Protein AF-A0A080N1S4-F1 (afdb_monomer)

Sequence (433 aa):
MQQEASQGLSNASSNLNQTQAGLNDFLLSSSGDLDQASGLLSQASGQANLSLSKVTGKLTVANAGVDSLIGEAQEINSQNDQLIDDIRESQLPGSGDIAADLKQRNGDLKQSISDLQKLNSDIGESVNTSASWANQLNDATQGSLARSGAARKDVISGSLPKLNQGLQTLSSSSNALSQGLDNQGKMVQQAKTTLDQLDQTAAATRQSFSSTDAYLAGLEGRLDSLITDVSAVGSSNVLSQYFGKNGKLDVSKVADFMLSPTVLDTKVVYPVATYGSGTAPLFINLSLWVGAFMLMVIVKLEVDDEGIDNPTPGERYWGRWLLLAPLAAIQGLITTVGALLIGVQTASAPLFILTAVITSLIYLSIMYALSTTFMHVGKALCVVLVILQIPGSSGLYPIEMMPSFFRNLYPFFPFTYSINALRETIGGFYRND

pLDDT: mean 84.36, std 11.75, range [40.34, 96.38]

Organism: NCBI:txid1341695

Mean predicted aligned error: 19.9 Å

Foldseek 3Di:
DLVVLLVVLVVVLVVLVVVLVVVVVCLVVVVVVLVVVLVVLVVVLVVLLVVLVVVLVVLVVVLVVLVVVLVVLVVVLVVLVVVLVVLVVVPDVPSVVVSVVSVVVSVVSVVVSVVSVVVSVVSVVVSVVSVVVSVVSVCVSVVVSVVSVVVSCCVVVPVSVVVVVVSVVSSVVSVVVSVVSVVVVVVVVVVVVVVVVVVVVVVVVVVVVVVVVVVVVVVVVVVVVVVVVVVVVVVPPPVVPPDDPPDDDDPPVVVVVVPPPPDDDDDDPFDFPDPCLLLLLVVLLVQLLVQLLVCLVVDDLDDDCPPPPPDDPVCSLVVSLVVCLVVLLVSLQVSLVVCVVVPRAFPDSVQLSVLSSVSSSVSNVQLSVQCVVPPPVSSVVSVVLVVLCSLQQCSPHRNVVDDPVSVVCNVVRSSNVSSVSNCCRRRHPDPPD

Solvent-accessible surface area (backbone atoms only — not comparable to full-atom values): 23576 Å² total; per-residue (Å²): 108,72,68,56,50,45,52,51,45,52,51,50,44,52,52,50,52,52,48,53,50,51,52,52,51,51,46,57,51,52,49,52,53,51,51,51,51,50,50,51,51,51,51,50,48,52,53,50,40,54,52,46,52,53,50,36,54,52,48,51,53,49,36,55,51,49,52,52,51,45,53,53,50,51,50,52,48,53,52,48,54,51,51,38,51,53,47,52,71,64,71,49,93,68,28,66,63,52,34,51,52,51,49,51,53,48,50,54,49,53,49,52,46,51,53,51,51,50,52,38,51,54,49,52,51,51,35,53,52,50,55,49,47,43,52,52,52,49,50,53,49,53,51,49,51,50,52,52,52,48,54,50,46,46,41,65,71,50,52,45,54,52,51,50,50,50,52,51,52,50,42,52,51,43,53,51,50,43,52,50,52,52,52,50,52,51,51,54,52,49,52,50,51,51,52,53,50,49,50,52,49,53,51,52,50,53,51,50,50,55,50,49,52,53,49,51,55,52,48,51,56,50,50,54,48,47,53,52,51,51,54,55,43,74,76,39,93,58,73,75,73,77,57,61,101,71,85,73,82,80,65,69,69,62,54,59,68,74,55,68,89,72,79,80,86,83,83,78,90,57,78,67,94,42,73,66,42,66,42,40,36,44,54,52,51,51,50,41,45,52,53,36,49,47,52,66,70,73,46,77,82,76,77,80,65,85,94,51,89,81,73,50,74,64,54,49,51,50,54,55,47,62,65,47,43,60,56,30,31,50,48,18,40,51,57,40,53,51,41,50,74,77,62,44,61,55,67,36,65,71,58,39,32,50,51,37,22,54,47,18,45,51,45,35,50,56,47,48,53,37,28,67,75,46,42,75,59,18,50,51,49,53,52,52,51,51,66,53,32,63,84,28,27,44,52,87,51,62,54,89,79,49,59,69,72,40,52,70,48,29,88,77,36,68,58,31,56,52,29,50,55,41,42,32,25,35,47,43,59,94,88,72,125

Secondary structure (DSSP, 8-state):
-HHHHHHHHHHHHHHHHHHHHHHHHHHHHHHHHHHHHHHHHHHHHHHHHHHHHHHHHHHHHHHHHHHHHHHHHHHHHHHHHHHHHHHHHT--TTHHHHHHHHHHHHHHHHHHHHHHHHHHHHHHHHHHHHHHHHHHHHHHHHHHHHHHHHHHHIIIIIIHHHHHHHHHHHHHHHHHHHHHHHHHHHHHHHHHHHHHHHHHHHHHHHHHHHHHHHHHHHHHHHHHHHHHHHHHHHTTTTHHHH--TT----THHHHHHHHTT-------SS----HHHHHHHHHHHHHHHHHHHHHHHHS--SPP-TTSS---HHHHHHHHHHHHHHHHHHHHHHHHHHHHHHT---S-HHHHHHHHHHHHHHHHHHHHHHHHHHHHHHHHHHHHHHHHHHHHSSSSS-GGGS-HHHHHHGGG-HHHHHHHHHHHHHH--TT--

InterPro domains:
  IPR013525 ABC-2 type transporter, transmembrane domain [PF01061] (306-425)
  IPR017501 Phage infection protein, YhgE, C-terminal [TIGR03062] (256-429)
  IPR051328 Type VII Secretion & ABC Transporter Permease [PTHR43077] (118-430)

Radius of gyration: 55.54 Å; Cα contacts (8 Å, |Δi|>4): 258; chains: 1; bounding box: 125×55×181 Å

Nearest PDB structures (foldseek):
  3ja6-assembly1_H  TM=4.203E-01  e=1.086E-01  Escherichia coli
  5nnv-assembly4_D  TM=3.338E-01  e=1.053E+00  Bacillus subtilis subsp. subtilis str. 168

Structure (mmCIF, N/CA/C/O backbone):
data_AF-A0A080N1S4-F1
#
_entry.id   AF-A0A080N1S4-F1
#
loop_
_atom_site.group_PDB
_atom_site.id
_atom_site.type_symbol
_atom_site.label_atom_id
_atom_site.label_alt_id
_atom_site.label_comp_id
_atom_site.label_asym_id
_atom_site.label_entity_id
_atom_site.label_seq_id
_atom_site.pdbx_PDB_ins_code
_atom_site.Cartn_x
_atom_site.Cartn_y
_atom_site.Cartn_z
_atom_site.occupancy
_atom_site.B_iso_or_equiv
_atom_site.auth_seq_id
_atom_site.auth_comp_id
_atom_site.auth_asym_id
_atom_site.auth_atom_id
_atom_site.pdbx_PDB_model_num
ATOM 1 N N . MET A 1 1 ? -34.745 13.705 4.758 1.00 60.94 1 MET A N 1
ATOM 2 C CA . MET A 1 1 ? -33.502 14.443 5.079 1.00 60.94 1 MET A CA 1
ATOM 3 C C . MET A 1 1 ? -32.368 13.555 5.599 1.00 60.94 1 MET A C 1
ATOM 5 O O . MET A 1 1 ? -31.384 13.418 4.892 1.00 60.94 1 MET A O 1
ATOM 9 N N . GLN A 1 2 ? -32.443 12.931 6.787 1.00 62.69 2 GLN A N 1
ATOM 10 C CA . GLN A 1 2 ? -31.283 12.194 7.347 1.00 62.69 2 GLN A CA 1
ATOM 11 C C . GLN A 1 2 ? -30.969 10.869 6.617 1.00 62.69 2 GLN A C 1
ATOM 13 O O . GLN A 1 2 ? -29.811 10.592 6.317 1.00 62.69 2 GLN A O 1
ATOM 18 N N . GLN A 1 3 ? -31.999 10.093 6.253 1.00 67.88 3 GLN A N 1
ATOM 19 C CA . GLN A 1 3 ? -31.844 8.904 5.397 1.00 67.88 3 GLN A CA 1
ATOM 20 C C . GLN A 1 3 ? -31.296 9.258 4.008 1.00 67.88 3 GLN A C 1
ATOM 22 O O . GLN A 1 3 ? -30.381 8.600 3.527 1.00 67.88 3 GLN A O 1
ATOM 27 N N . GLU A 1 4 ? -31.789 10.337 3.397 1.00 73.00 4 GLU A N 1
ATOM 28 C CA . GLU A 1 4 ? -31.306 10.815 2.092 1.00 73.00 4 GLU A CA 1
ATOM 29 C C . GLU A 1 4 ? -29.834 11.246 2.148 1.00 73.00 4 GLU A C 1
ATOM 31 O O . GLU A 1 4 ? -29.073 10.944 1.234 1.00 73.00 4 GLU A O 1
ATOM 36 N N . ALA A 1 5 ? -29.407 11.895 3.237 1.00 66.81 5 ALA A N 1
ATOM 37 C CA . ALA A 1 5 ? -28.013 12.282 3.437 1.00 66.81 5 ALA A CA 1
ATOM 38 C C . ALA A 1 5 ? -27.089 11.064 3.613 1.00 66.81 5 ALA A C 1
ATOM 40 O O . ALA A 1 5 ? -26.018 11.016 3.009 1.00 66.81 5 ALA A O 1
ATOM 41 N N . SER A 1 6 ? -27.515 10.054 4.380 1.00 69.25 6 SER A N 1
ATOM 42 C CA . SER A 1 6 ? -26.768 8.796 4.539 1.00 69.25 6 SER A CA 1
ATOM 43 C C . SER A 1 6 ? -26.637 8.040 3.211 1.00 69.25 6 SER A C 1
ATOM 45 O O . SER A 1 6 ? -25.552 7.588 2.842 1.00 69.25 6 SER A O 1
ATOM 47 N N . GLN A 1 7 ? -27.724 7.975 2.441 1.00 76.44 7 GLN A N 1
ATOM 48 C CA . GLN A 1 7 ? -27.744 7.309 1.143 1.00 76.44 7 GLN A CA 1
ATOM 49 C C . GLN A 1 7 ? -26.913 8.063 0.093 1.00 76.44 7 GLN A C 1
ATOM 51 O O . GLN A 1 7 ? -26.175 7.443 -0.672 1.00 76.44 7 GLN A O 1
ATOM 56 N N . GLY A 1 8 ? -26.940 9.399 0.115 1.00 74.19 8 GLY A N 1
ATOM 57 C CA . GLY A 1 8 ? -26.069 10.242 -0.704 1.00 74.19 8 GLY A CA 1
ATOM 58 C C . GLY A 1 8 ? -24.582 10.028 -0.407 1.00 74.19 8 GLY A C 1
ATOM 59 O O . GLY A 1 8 ? -23.785 9.896 -1.335 1.00 74.19 8 GLY A O 1
ATOM 60 N N . LEU A 1 9 ? -24.205 9.913 0.870 1.00 77.06 9 LEU A N 1
ATOM 61 C CA . LEU A 1 9 ? -22.825 9.624 1.278 1.00 77.06 9 LEU A CA 1
ATOM 62 C C . LEU A 1 9 ? -22.367 8.218 0.877 1.00 77.06 9 LEU A C 1
ATOM 64 O O . LEU A 1 9 ? -21.226 8.042 0.445 1.00 77.06 9 LEU A O 1
ATOM 68 N N . SER A 1 10 ? -23.253 7.226 0.978 1.00 76.81 10 SER A N 1
ATOM 69 C CA . SER A 1 10 ? -22.975 5.860 0.523 1.00 76.81 10 SER A CA 1
ATOM 70 C C . SER A 1 10 ? -22.730 5.813 -0.989 1.00 76.81 10 SER A C 1
ATOM 72 O O . SER A 1 10 ? -21.731 5.247 -1.438 1.00 76.81 10 SER A O 1
ATOM 74 N N . ASN A 1 11 ? -23.566 6.503 -1.771 1.00 81.62 11 ASN A N 1
ATOM 75 C CA . ASN A 1 11 ? -23.381 6.636 -3.216 1.00 81.62 11 ASN A CA 1
ATOM 76 C C . ASN A 1 11 ? -22.075 7.371 -3.557 1.00 81.62 11 ASN A C 1
ATOM 78 O O . ASN A 1 11 ? -21.347 6.945 -4.450 1.00 81.62 11 ASN A O 1
ATOM 82 N N . ALA A 1 12 ? -21.736 8.433 -2.820 1.00 76.44 12 ALA A N 1
ATOM 83 C CA . ALA A 1 12 ? -20.470 9.140 -2.995 1.00 76.44 12 ALA A CA 1
ATOM 84 C C . ALA A 1 12 ? -19.264 8.225 -2.724 1.00 76.44 12 ALA A C 1
ATOM 86 O O . ALA A 1 12 ? -18.326 8.205 -3.516 1.00 76.44 12 ALA A O 1
ATOM 87 N N . SER A 1 13 ? -19.301 7.420 -1.657 1.00 77.81 13 SER A N 1
ATOM 88 C CA . SER A 1 13 ? -18.251 6.435 -1.361 1.00 77.81 13 SER A CA 1
ATOM 89 C C . SER A 1 13 ? -18.114 5.388 -2.474 1.00 77.81 13 SER A C 1
ATOM 91 O O . SER A 1 13 ? -17.003 5.104 -2.923 1.00 77.81 13 SER A O 1
ATOM 93 N N . SER A 1 14 ? -19.236 4.871 -2.986 1.00 83.69 14 SER A N 1
ATOM 94 C CA . SER A 1 14 ? -19.246 3.928 -4.111 1.00 83.69 14 SER A CA 1
ATOM 95 C C . SER A 1 14 ? -18.623 4.533 -5.375 1.00 83.69 14 SER A C 1
ATOM 97 O O . SER A 1 14 ? -17.720 3.938 -5.964 1.00 83.69 14 SER A O 1
ATOM 99 N N . ASN A 1 15 ? -19.018 5.759 -5.732 1.00 85.19 15 ASN A N 1
ATOM 100 C CA . ASN A 1 15 ? -18.476 6.476 -6.886 1.00 85.19 15 ASN A CA 1
ATOM 101 C C . ASN A 1 15 ? -16.975 6.762 -6.743 1.00 85.19 15 ASN A C 1
ATOM 103 O O . ASN A 1 15 ? -16.240 6.671 -7.725 1.00 85.19 15 ASN A O 1
ATOM 107 N N . LEU A 1 16 ? -16.492 7.077 -5.536 1.00 85.75 16 LEU A N 1
ATOM 108 C CA . LEU A 1 16 ? -15.062 7.280 -5.279 1.00 85.75 16 LEU A CA 1
ATOM 109 C C . LEU A 1 16 ? -14.262 5.991 -5.483 1.00 85.75 16 LEU A C 1
ATOM 111 O O . LEU A 1 16 ? -13.205 6.030 -6.110 1.00 85.75 16 LEU A O 1
ATOM 115 N N . ASN A 1 17 ? -14.785 4.850 -5.028 1.00 81.31 17 ASN A N 1
ATOM 116 C CA . ASN A 1 17 ? -14.149 3.549 -5.242 1.00 81.31 17 ASN A CA 1
ATOM 117 C C . ASN A 1 17 ? -14.140 3.160 -6.729 1.00 81.31 17 ASN A C 1
ATOM 119 O O . ASN A 1 17 ? -13.120 2.699 -7.236 1.00 81.31 17 ASN A O 1
ATOM 123 N N . GLN A 1 18 ? -15.239 3.395 -7.453 1.00 87.56 18 GLN A N 1
ATOM 124 C CA . GLN A 1 18 ? -15.287 3.181 -8.904 1.00 87.56 18 GLN A CA 1
ATOM 125 C C . GLN A 1 18 ? -14.310 4.096 -9.649 1.00 87.56 18 GLN A C 1
ATOM 127 O O . GLN A 1 18 ? -13.618 3.649 -10.559 1.00 87.56 18 GLN A O 1
ATOM 132 N N . THR A 1 19 ? -14.204 5.360 -9.233 1.00 85.56 19 THR A N 1
ATOM 133 C CA . THR A 1 19 ? -13.251 6.321 -9.807 1.00 85.56 19 THR A CA 1
ATOM 134 C C . THR A 1 19 ? -11.811 5.869 -9.569 1.00 85.56 19 THR A C 1
ATOM 136 O O . THR A 1 19 ? -10.992 5.925 -10.481 1.00 85.56 19 THR A O 1
ATOM 139 N N . GLN A 1 20 ? -11.501 5.378 -8.367 1.00 83.38 20 GLN A N 1
ATOM 140 C CA . GLN A 1 20 ? -10.186 4.836 -8.028 1.00 83.38 20 GLN A CA 1
ATOM 141 C C . GLN A 1 20 ? -9.841 3.603 -8.876 1.00 83.38 20 GLN A C 1
ATOM 143 O O . GLN A 1 20 ? -8.730 3.521 -9.398 1.00 83.38 20 GLN A O 1
ATOM 148 N N . ALA A 1 21 ? -10.787 2.675 -9.048 1.00 86.12 21 ALA A N 1
ATOM 149 C CA . ALA A 1 21 ? -10.608 1.499 -9.897 1.00 86.12 21 ALA A CA 1
ATOM 150 C C . ALA A 1 21 ? -10.391 1.893 -11.368 1.00 86.12 21 ALA A C 1
ATOM 152 O O . ALA A 1 21 ? -9.401 1.489 -11.970 1.00 86.12 21 ALA A O 1
ATOM 153 N N . GLY A 1 22 ? -11.243 2.771 -11.909 1.00 87.56 22 GLY A N 1
ATOM 154 C CA . GLY A 1 22 ? -11.131 3.250 -13.287 1.00 87.56 22 GLY A CA 1
ATOM 155 C C . GLY A 1 22 ? -9.834 4.017 -13.562 1.00 87.56 22 GLY A C 1
ATOM 156 O O . GLY A 1 22 ? -9.246 3.862 -14.628 1.00 87.56 22 GLY A O 1
ATOM 157 N N . LEU A 1 23 ? -9.340 4.798 -12.594 1.00 84.88 23 LEU A N 1
ATOM 158 C CA . LEU A 1 23 ? -8.025 5.444 -12.678 1.00 84.88 23 LEU A CA 1
ATOM 159 C C . LEU A 1 23 ? -6.891 4.422 -12.781 1.00 84.88 23 LEU A C 1
ATOM 161 O O . LEU A 1 23 ? -5.960 4.623 -13.559 1.00 84.88 23 LEU A O 1
ATOM 165 N N . ASN A 1 24 ? -6.965 3.342 -12.004 1.00 82.75 24 ASN A N 1
ATOM 166 C CA . ASN A 1 24 ? -5.947 2.298 -12.005 1.00 82.75 24 ASN A CA 1
ATOM 167 C C . ASN A 1 24 ? -5.955 1.507 -13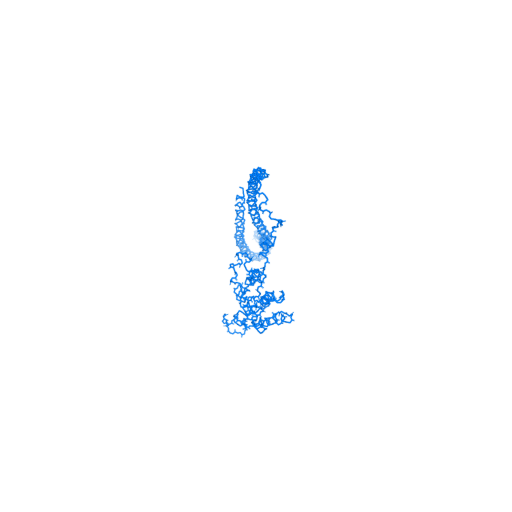.325 1.00 82.75 24 ASN A C 1
ATOM 169 O O . ASN A 1 24 ? -4.897 1.273 -13.908 1.00 82.75 24 ASN A O 1
ATOM 173 N N . ASP A 1 25 ? -7.141 1.183 -13.844 1.00 88.38 25 ASP A N 1
ATOM 174 C CA . ASP A 1 25 ? -7.306 0.498 -15.132 1.00 88.38 25 ASP A CA 1
ATOM 175 C C . ASP A 1 25 ? -6.829 1.364 -16.305 1.00 88.38 25 ASP A C 1
ATOM 177 O O . ASP A 1 25 ? -6.061 0.902 -17.153 1.00 88.38 25 ASP A O 1
ATOM 181 N N . PHE A 1 26 ? -7.216 2.646 -16.327 1.00 84.81 26 PHE A N 1
ATOM 182 C CA . PHE A 1 26 ? -6.743 3.607 -17.325 1.00 84.81 26 PHE A CA 1
ATOM 183 C C . PHE A 1 26 ? -5.214 3.692 -17.348 1.00 84.81 26 PHE A C 1
ATOM 185 O O . PHE A 1 26 ? -4.613 3.800 -18.416 1.00 84.81 26 PHE A O 1
ATOM 192 N N . LEU A 1 27 ? -4.578 3.614 -16.180 1.00 82.12 27 LEU A N 1
ATOM 193 C CA . LEU A 1 27 ? -3.127 3.623 -16.046 1.00 82.12 27 LEU A CA 1
ATOM 194 C C . LEU A 1 27 ? -2.465 2.354 -16.553 1.00 82.12 27 LEU A C 1
ATOM 196 O O . LEU A 1 27 ? -1.470 2.452 -17.265 1.00 82.12 27 LEU A O 1
ATOM 200 N N . LEU A 1 28 ? -2.999 1.185 -16.205 1.00 82.88 28 LEU A N 1
ATOM 201 C CA . LEU A 1 28 ? -2.481 -0.086 -16.705 1.00 82.88 28 LEU A CA 1
ATOM 202 C C . LEU A 1 28 ? -2.570 -0.139 -18.234 1.00 82.88 28 LEU A C 1
ATOM 204 O O . LEU A 1 28 ? -1.581 -0.476 -18.885 1.00 82.88 28 LEU A O 1
ATOM 208 N N . SER A 1 29 ? -3.704 0.285 -18.802 1.00 86.69 29 SER A N 1
ATOM 209 C CA . SER A 1 29 ? -3.891 0.365 -20.254 1.00 86.69 29 SER A CA 1
ATOM 210 C C . SER A 1 29 ? -2.953 1.391 -20.890 1.00 86.69 29 SER A C 1
ATOM 212 O O . SER A 1 29 ? -2.169 1.043 -21.764 1.00 86.69 29 SER A O 1
ATOM 214 N N . SER A 1 30 ? -2.957 2.639 -20.407 1.00 79.12 30 SER A N 1
ATOM 215 C CA . SER A 1 30 ? -2.126 3.710 -20.976 1.00 79.12 30 SER A CA 1
ATOM 216 C C . SER A 1 30 ? -0.635 3.411 -20.846 1.00 79.12 30 SER A C 1
ATOM 218 O O . SER A 1 30 ? 0.152 3.772 -21.717 1.00 79.12 30 SER A O 1
ATOM 220 N N . SER A 1 31 ? -0.221 2.750 -19.762 1.00 81.69 31 SER A N 1
ATOM 221 C CA . SER A 1 31 ? 1.150 2.276 -19.603 1.00 81.69 31 SER A CA 1
ATOM 222 C C . SER A 1 31 ? 1.462 1.196 -20.643 1.00 81.69 31 SER A C 1
ATOM 224 O O . SER A 1 31 ? 2.450 1.318 -21.359 1.00 81.69 31 SER A O 1
ATOM 226 N N . GLY A 1 32 ? 0.610 0.184 -20.800 1.00 84.88 32 GLY A N 1
ATOM 227 C CA . GLY A 1 32 ? 0.797 -0.836 -21.836 1.00 84.88 32 GLY A CA 1
ATOM 228 C C . GLY A 1 32 ? 0.927 -0.236 -23.241 1.00 84.88 32 GLY A C 1
ATOM 229 O O . GLY A 1 32 ? 1.892 -0.526 -23.952 1.00 84.88 32 GLY A O 1
ATOM 230 N N . ASP A 1 33 ? 0.021 0.673 -23.601 1.00 84.25 33 ASP A N 1
ATOM 231 C CA . ASP A 1 33 ? -0.007 1.321 -24.915 1.00 84.25 33 ASP A CA 1
ATOM 232 C C . ASP A 1 33 ? 1.228 2.203 -25.148 1.00 84.25 33 ASP A C 1
ATOM 234 O O . ASP A 1 33 ? 1.833 2.174 -26.222 1.00 84.25 33 ASP A O 1
ATOM 238 N N . LEU A 1 34 ? 1.660 2.961 -24.134 1.00 84.56 34 LEU A N 1
ATOM 239 C CA . LEU A 1 34 ? 2.867 3.788 -24.223 1.00 84.56 34 LEU A CA 1
ATOM 240 C C . LEU A 1 34 ? 4.148 2.952 -24.314 1.00 84.56 34 LEU A C 1
ATOM 242 O O . LEU A 1 34 ? 5.079 3.370 -25.004 1.00 84.56 34 LEU A O 1
ATOM 246 N N . ASP A 1 35 ? 4.217 1.796 -23.647 1.00 85.94 35 ASP A N 1
ATOM 247 C CA . ASP A 1 35 ? 5.359 0.880 -23.768 1.00 85.94 35 ASP A CA 1
ATOM 248 C C . ASP A 1 35 ? 5.420 0.279 -25.169 1.00 85.94 35 ASP A C 1
ATOM 250 O O . ASP A 1 35 ? 6.484 0.253 -25.794 1.00 85.94 35 ASP A O 1
ATOM 254 N N . GLN A 1 36 ? 4.270 -0.131 -25.704 1.00 88.69 36 GLN A N 1
ATOM 255 C CA . GLN A 1 36 ? 4.180 -0.636 -27.066 1.00 88.69 36 GLN A CA 1
ATOM 256 C C . GLN A 1 36 ? 4.564 0.441 -28.086 1.00 88.69 36 GLN A C 1
ATOM 258 O O . GLN A 1 36 ? 5.386 0.185 -28.965 1.00 88.69 36 GLN A O 1
ATOM 263 N N . ALA A 1 37 ? 4.036 1.659 -27.947 1.00 83.75 37 ALA A N 1
ATOM 264 C CA . ALA A 1 37 ? 4.373 2.784 -28.814 1.00 83.75 37 ALA A CA 1
ATOM 265 C C . ALA A 1 37 ? 5.868 3.132 -28.744 1.00 83.75 37 ALA A C 1
ATOM 267 O O . ALA A 1 37 ? 6.504 3.347 -29.774 1.00 83.75 37 ALA A O 1
ATOM 268 N N . SER A 1 38 ? 6.449 3.131 -27.542 1.00 87.88 38 SER A N 1
ATOM 269 C CA . SER A 1 38 ? 7.879 3.372 -27.323 1.00 87.88 38 SER A CA 1
ATOM 270 C C . SER A 1 38 ? 8.751 2.295 -27.971 1.00 87.88 38 SER A C 1
ATOM 272 O O . SER A 1 38 ? 9.748 2.610 -28.624 1.00 87.88 38 SER A O 1
ATOM 274 N N . GLY A 1 39 ? 8.353 1.027 -27.841 1.00 88.62 39 GLY A N 1
ATOM 275 C CA . GLY A 1 39 ? 9.018 -0.102 -28.485 1.00 88.62 39 GLY A CA 1
ATOM 276 C C . GLY A 1 39 ? 8.950 -0.020 -30.009 1.00 88.62 39 GLY A C 1
ATOM 277 O O . GLY A 1 39 ? 9.979 -0.141 -30.673 1.00 88.62 39 GLY A O 1
ATOM 278 N N . LEU A 1 40 ? 7.768 0.263 -30.565 1.00 89.25 40 LEU A N 1
ATOM 279 C CA . LEU A 1 40 ? 7.572 0.448 -32.005 1.00 89.25 40 LEU A CA 1
ATOM 280 C C . LEU A 1 40 ? 8.378 1.634 -32.543 1.00 89.25 40 LEU A C 1
ATOM 282 O O . LEU A 1 40 ? 9.006 1.515 -33.591 1.00 89.25 40 LEU A O 1
ATOM 286 N N . LEU A 1 41 ? 8.414 2.755 -31.819 1.00 89.81 41 LEU A N 1
ATOM 287 C CA . LEU A 1 41 ? 9.201 3.928 -32.198 1.00 89.81 41 LEU A CA 1
ATOM 288 C C . LEU A 1 41 ? 10.705 3.615 -32.206 1.00 89.81 41 LEU A C 1
ATOM 290 O O . LEU A 1 41 ? 11.401 3.968 -33.157 1.00 89.81 41 LEU A O 1
ATOM 294 N N . SER A 1 42 ? 11.204 2.919 -31.180 1.00 89.12 42 SER A N 1
ATOM 295 C CA . SER A 1 42 ? 12.605 2.492 -31.106 1.00 89.12 42 SER A CA 1
ATOM 296 C C . SER A 1 42 ? 12.968 1.528 -32.242 1.00 89.12 42 SER A C 1
ATOM 298 O O . SER A 1 42 ? 13.992 1.714 -32.900 1.00 89.12 42 SER A O 1
ATOM 300 N N . GLN A 1 43 ? 12.103 0.553 -32.538 1.00 91.00 43 GLN A N 1
ATOM 301 C CA . GLN A 1 43 ? 12.288 -0.377 -33.655 1.00 91.00 43 GLN A CA 1
ATOM 302 C C . GLN A 1 43 ? 12.277 0.338 -35.010 1.00 91.00 43 GLN A C 1
ATOM 304 O O . GLN A 1 43 ? 13.166 0.108 -35.831 1.00 91.00 43 GLN A O 1
ATOM 309 N N . ALA A 1 44 ? 11.308 1.227 -35.241 1.00 84.62 44 ALA A N 1
ATOM 310 C CA . ALA A 1 44 ? 11.206 2.001 -36.473 1.00 84.62 44 ALA A CA 1
ATOM 311 C C . ALA A 1 44 ? 12.443 2.888 -36.683 1.00 84.62 44 ALA A C 1
ATOM 313 O O . ALA A 1 44 ? 13.000 2.918 -37.780 1.00 84.62 44 ALA A O 1
ATOM 314 N N . SER A 1 45 ? 12.913 3.548 -35.622 1.00 86.94 45 SER A N 1
ATOM 315 C CA . SER A 1 45 ? 14.134 4.358 -35.641 1.00 86.94 45 SER A CA 1
ATOM 316 C C . SER A 1 45 ? 15.379 3.516 -35.932 1.00 86.94 45 SER A C 1
ATOM 318 O O . SER A 1 45 ? 16.158 3.854 -36.823 1.00 86.94 45 SER A O 1
ATOM 320 N N . GLY A 1 46 ? 15.525 2.357 -35.280 1.00 86.62 46 GLY A N 1
ATOM 321 C CA . GLY A 1 46 ? 16.618 1.421 -35.553 1.00 86.62 46 GLY A CA 1
ATOM 322 C C . GLY A 1 46 ? 16.626 0.933 -37.005 1.00 86.62 46 GLY A C 1
ATOM 323 O O . GLY A 1 46 ? 17.669 0.938 -37.661 1.00 86.62 46 GLY A O 1
ATOM 324 N N . GLN A 1 47 ? 15.458 0.586 -37.550 1.00 88.88 47 GLN A N 1
ATOM 325 C CA . GLN A 1 47 ? 15.316 0.155 -38.941 1.00 88.88 47 GLN A CA 1
ATOM 326 C C . GLN A 1 47 ? 15.625 1.281 -39.940 1.00 88.88 47 GLN A C 1
ATOM 328 O O . GLN A 1 47 ? 16.270 1.042 -40.969 1.00 88.88 47 GLN A O 1
ATOM 333 N N . ALA A 1 48 ? 15.192 2.508 -39.643 1.00 85.75 48 ALA A N 1
ATOM 334 C CA . ALA A 1 48 ? 15.523 3.686 -40.433 1.00 85.75 48 ALA A CA 1
ATOM 335 C C . ALA A 1 48 ? 17.036 3.941 -40.422 1.00 85.75 48 ALA A C 1
ATOM 337 O O . ALA A 1 48 ? 17.627 4.105 -41.488 1.00 85.75 48 ALA A O 1
ATOM 338 N N . ASN A 1 49 ? 17.679 3.863 -39.254 1.00 85.00 49 ASN A N 1
ATOM 339 C CA . ASN A 1 49 ? 19.120 4.057 -39.112 1.00 85.00 49 ASN A CA 1
ATOM 340 C C . ASN A 1 49 ? 19.924 3.009 -39.899 1.00 85.00 49 ASN A C 1
ATOM 342 O O . ASN A 1 49 ? 20.839 3.359 -40.640 1.00 85.00 49 ASN A O 1
ATOM 346 N N . LEU A 1 50 ? 19.526 1.732 -39.833 1.00 88.62 50 LEU A N 1
ATOM 347 C CA . LEU A 1 50 ? 20.128 0.658 -40.635 1.00 88.62 50 LEU A CA 1
ATOM 348 C C . LEU A 1 50 ? 19.988 0.905 -42.141 1.00 88.62 50 LEU A C 1
ATOM 350 O O . LEU A 1 50 ? 20.916 0.649 -42.910 1.00 88.62 50 LEU A O 1
ATOM 354 N N . SER A 1 51 ? 18.821 1.380 -42.575 1.00 85.69 51 SER A N 1
ATOM 355 C CA . SER A 1 51 ? 18.567 1.697 -43.983 1.00 85.69 51 SER A CA 1
ATOM 356 C C . SER A 1 51 ? 19.425 2.875 -44.440 1.00 85.69 51 SER A C 1
ATOM 358 O O . SER A 1 51 ? 20.033 2.811 -45.508 1.00 85.69 51 SER A O 1
ATOM 360 N N . LEU A 1 52 ? 19.550 3.901 -43.597 1.00 87.38 52 LEU A N 1
ATOM 361 C CA . LEU A 1 52 ? 20.374 5.071 -43.865 1.00 87.38 52 LEU A CA 1
ATOM 362 C C . LEU A 1 52 ? 21.858 4.702 -43.933 1.00 87.38 52 LEU A C 1
ATOM 364 O O . LEU A 1 52 ? 22.512 5.034 -44.912 1.00 87.38 52 LEU A O 1
ATOM 368 N N . SER A 1 53 ? 22.370 3.910 -42.985 1.00 85.62 53 SER A N 1
ATOM 369 C CA . SER A 1 53 ? 23.755 3.419 -43.022 1.00 85.62 53 SER A CA 1
ATOM 370 C C . SER A 1 53 ? 24.062 2.619 -44.293 1.00 85.62 53 SER A C 1
ATOM 372 O O . SER A 1 53 ? 25.142 2.764 -44.862 1.00 85.62 53 SER A O 1
ATOM 374 N N . LYS A 1 54 ? 23.113 1.805 -44.784 1.00 88.38 54 LYS A N 1
ATOM 375 C CA . LYS A 1 54 ? 23.267 1.079 -46.058 1.00 88.38 54 LYS A CA 1
ATOM 376 C C . LYS A 1 54 ? 23.355 2.027 -47.254 1.00 88.38 54 LYS A C 1
ATOM 378 O O . LYS A 1 54 ? 24.170 1.791 -48.144 1.00 88.38 54 LYS A O 1
ATOM 383 N N . VAL A 1 55 ? 22.517 3.064 -47.296 1.00 86.25 55 VAL A N 1
ATOM 384 C CA . VAL A 1 55 ? 22.538 4.071 -48.368 1.00 86.25 55 VAL A CA 1
ATOM 385 C C . VAL A 1 55 ? 23.839 4.865 -48.321 1.00 86.25 55 VAL A C 1
ATOM 387 O O . VAL A 1 55 ? 24.530 4.923 -49.333 1.00 86.25 55 VAL A O 1
ATOM 390 N N . THR A 1 56 ? 24.220 5.379 -47.149 1.00 88.81 56 THR A N 1
ATOM 391 C CA . THR A 1 56 ? 25.483 6.095 -46.938 1.00 88.81 56 THR A CA 1
ATOM 392 C C . THR A 1 56 ? 26.668 5.248 -47.388 1.00 88.81 56 THR A C 1
ATOM 394 O O . THR A 1 56 ? 27.462 5.713 -48.194 1.00 88.81 56 THR A O 1
ATOM 397 N N . GLY A 1 57 ? 26.746 3.977 -46.976 1.00 88.44 57 GLY A N 1
ATOM 398 C CA . GLY A 1 57 ? 27.830 3.082 -47.388 1.00 88.44 57 GLY A CA 1
ATOM 399 C C . GLY A 1 57 ? 27.897 2.863 -48.904 1.00 88.44 57 GLY A C 1
ATOM 400 O O . GLY A 1 57 ? 28.978 2.920 -49.485 1.00 88.44 57 GLY A O 1
ATOM 401 N N . LYS A 1 58 ? 26.749 2.667 -49.572 1.00 89.50 58 LYS A N 1
ATOM 402 C CA . LYS A 1 58 ? 26.701 2.548 -51.040 1.00 89.50 58 LYS A CA 1
ATOM 403 C C . LYS A 1 58 ? 27.130 3.835 -51.740 1.00 89.50 58 LYS A C 1
ATOM 405 O O . LYS A 1 58 ? 27.867 3.763 -52.719 1.00 89.50 58 LYS A O 1
ATOM 410 N N . LEU A 1 59 ? 26.684 4.988 -51.246 1.00 90.56 59 LEU A N 1
ATOM 411 C CA . LEU A 1 59 ? 27.058 6.287 -51.797 1.00 90.56 59 LEU A CA 1
ATOM 412 C C . LEU A 1 59 ? 28.545 6.579 -51.589 1.00 90.56 59 LEU A C 1
ATOM 414 O O . LEU A 1 59 ? 29.176 7.055 -52.518 1.00 90.56 59 LEU A O 1
ATOM 418 N N . THR A 1 60 ? 29.131 6.227 -50.441 1.00 92.94 60 THR A N 1
ATOM 419 C CA . THR A 1 60 ? 30.577 6.360 -50.201 1.00 92.94 60 THR A CA 1
ATOM 420 C C . THR A 1 60 ? 31.394 5.527 -51.189 1.00 92.94 60 THR A C 1
ATOM 422 O O . THR A 1 60 ? 32.360 6.028 -51.756 1.00 92.94 60 THR A O 1
ATOM 425 N N . VAL A 1 61 ? 30.994 4.275 -51.440 1.00 93.44 61 VAL A N 1
ATOM 426 C CA . VAL A 1 61 ? 31.668 3.422 -52.435 1.00 93.44 61 VAL A CA 1
ATOM 427 C C . VAL A 1 61 ? 31.517 3.997 -53.845 1.00 93.44 61 VAL A C 1
ATOM 429 O O . VAL A 1 61 ? 32.493 4.044 -54.589 1.00 93.44 61 VAL A O 1
ATOM 432 N N . ALA A 1 62 ? 30.319 4.466 -54.209 1.00 89.69 62 ALA A N 1
ATOM 433 C CA . ALA A 1 62 ? 30.083 5.101 -55.504 1.00 89.69 62 ALA A CA 1
ATOM 434 C C . ALA A 1 62 ? 30.913 6.385 -55.674 1.00 89.69 62 ALA A C 1
ATOM 436 O O . ALA A 1 62 ? 31.508 6.582 -56.727 1.00 89.69 62 ALA A O 1
ATOM 437 N N . ASN A 1 63 ? 30.999 7.211 -54.630 1.00 91.94 63 ASN A N 1
ATOM 438 C CA . ASN A 1 63 ? 31.774 8.449 -54.603 1.00 91.94 63 ASN A CA 1
ATOM 439 C C . ASN A 1 63 ? 33.268 8.191 -54.845 1.00 91.94 63 ASN A C 1
ATOM 441 O O . ASN A 1 63 ? 33.867 8.793 -55.728 1.00 91.94 63 ASN A O 1
ATOM 445 N N . ALA A 1 64 ? 33.848 7.223 -54.130 1.00 93.31 64 ALA A N 1
ATOM 446 C CA . ALA A 1 64 ? 35.245 6.836 -54.319 1.00 93.31 64 ALA A CA 1
ATOM 447 C C . ALA A 1 64 ? 35.513 6.266 -55.725 1.00 93.31 64 ALA A C 1
ATOM 449 O O . ALA A 1 64 ? 36.552 6.540 -56.322 1.00 93.31 64 ALA A O 1
ATOM 450 N N . GLY A 1 65 ? 34.570 5.491 -56.275 1.00 92.44 65 GLY A N 1
ATOM 451 C CA . GLY A 1 65 ? 34.679 4.959 -57.635 1.00 92.44 65 GLY A CA 1
ATOM 452 C C . GLY A 1 65 ? 34.631 6.048 -58.710 1.00 92.44 65 GLY A C 1
ATOM 453 O O . GLY A 1 65 ? 35.435 6.027 -59.639 1.00 92.44 65 GLY A O 1
ATOM 454 N N . VAL A 1 66 ? 33.721 7.018 -58.575 1.00 92.19 66 VAL A N 1
ATOM 455 C CA . VAL A 1 66 ? 33.626 8.168 -59.490 1.00 92.19 66 VAL A CA 1
ATOM 456 C C . VAL A 1 66 ? 34.872 9.048 -59.390 1.00 92.19 66 VAL A C 1
ATOM 458 O O . VAL A 1 66 ? 35.374 9.482 -60.421 1.00 92.19 66 VAL A O 1
ATOM 461 N N . ASP A 1 67 ? 35.414 9.253 -58.188 1.00 94.31 67 ASP A N 1
ATOM 462 C CA . ASP A 1 67 ? 36.654 10.013 -57.984 1.00 94.31 67 ASP A CA 1
ATOM 463 C C . ASP A 1 67 ? 37.846 9.383 -58.725 1.00 94.31 67 ASP A C 1
ATOM 465 O O . ASP A 1 67 ? 38.587 10.069 -59.430 1.00 94.31 67 ASP A O 1
ATOM 469 N N . SER A 1 68 ? 37.967 8.051 -58.664 1.00 94.19 68 SER A N 1
ATOM 470 C CA . SER A 1 68 ? 38.981 7.303 -59.421 1.00 94.19 68 SER A CA 1
ATOM 471 C C . SER A 1 68 ? 38.821 7.481 -60.936 1.00 94.19 68 SER A C 1
ATOM 473 O O . SER A 1 68 ? 39.798 7.758 -61.629 1.00 94.19 68 SER A O 1
ATOM 475 N N . LEU A 1 69 ? 37.591 7.368 -61.456 1.00 92.25 69 LEU A N 1
ATOM 476 C CA . LEU A 1 69 ? 37.304 7.538 -62.888 1.00 92.25 69 LEU A CA 1
ATOM 477 C C . LEU A 1 69 ? 37.560 8.968 -63.374 1.00 92.25 69 LEU A C 1
ATOM 479 O O . LEU A 1 69 ? 38.010 9.161 -64.501 1.00 92.25 69 LEU A O 1
ATOM 483 N N . ILE A 1 70 ? 37.286 9.974 -62.539 1.00 95.50 70 ILE A N 1
ATOM 484 C CA . ILE A 1 70 ? 37.631 11.371 -62.826 1.00 95.50 70 ILE A CA 1
ATOM 485 C C . ILE A 1 70 ? 39.146 11.510 -62.981 1.00 95.50 70 ILE A C 1
ATOM 487 O O . ILE A 1 70 ? 39.586 12.145 -63.938 1.00 95.50 70 ILE A O 1
ATOM 491 N N . GLY A 1 71 ? 39.931 10.908 -62.082 1.00 94.50 71 GLY A N 1
ATOM 492 C CA . GLY A 1 71 ? 41.393 10.914 -62.167 1.00 94.50 71 GLY A CA 1
ATOM 493 C C . GLY A 1 71 ? 41.905 10.298 -63.473 1.00 94.50 71 GLY A C 1
ATOM 494 O O . GLY A 1 71 ? 42.690 10.925 -64.183 1.00 94.50 71 GLY A O 1
ATOM 495 N N . GLU A 1 72 ? 41.389 9.123 -63.845 1.00 94.81 72 GLU A N 1
ATOM 496 C CA . GLU A 1 72 ? 41.723 8.461 -65.117 1.00 94.81 72 GLU A CA 1
ATOM 497 C C . GLU A 1 72 ? 41.326 9.314 -66.335 1.00 94.81 72 GLU A C 1
ATOM 499 O O . GLU A 1 72 ? 42.110 9.486 -67.270 1.00 94.81 72 GLU A O 1
ATOM 504 N N . ALA A 1 73 ? 40.126 9.902 -66.327 1.00 93.94 73 ALA A N 1
ATOM 505 C CA . ALA A 1 73 ? 39.648 10.746 -67.420 1.00 93.94 73 ALA A CA 1
ATOM 506 C C . ALA A 1 73 ? 40.471 12.037 -67.564 1.00 93.94 73 ALA A C 1
ATOM 508 O O . ALA A 1 73 ? 40.722 12.482 -68.685 1.00 93.94 73 ALA A O 1
ATOM 509 N N . GLN A 1 74 ? 40.921 12.630 -66.454 1.00 95.31 74 GLN A N 1
ATOM 510 C CA . GLN A 1 74 ? 41.823 13.785 -66.463 1.00 95.31 74 GLN A CA 1
ATOM 511 C C . GLN A 1 74 ? 43.180 13.445 -67.074 1.00 95.31 74 GLN A C 1
ATOM 513 O O . GLN A 1 74 ? 43.712 14.239 -67.854 1.00 95.31 74 GLN A O 1
ATOM 518 N N . GLU A 1 75 ? 43.721 12.270 -66.758 1.00 95.00 75 GLU A N 1
ATOM 519 C CA . GLU A 1 75 ? 44.976 11.800 -67.335 1.00 95.00 75 GLU A CA 1
ATOM 520 C C . GLU A 1 75 ? 44.846 11.572 -68.847 1.00 95.00 75 GLU A C 1
ATOM 522 O O . GLU A 1 75 ? 45.662 12.093 -69.610 1.00 95.00 75 GLU A O 1
ATOM 527 N N . ILE A 1 76 ? 43.771 10.914 -69.300 1.00 93.75 76 ILE A N 1
ATOM 528 C CA . ILE A 1 76 ? 43.466 10.745 -70.733 1.00 93.75 76 ILE A CA 1
ATOM 529 C C . ILE A 1 76 ? 43.312 12.104 -71.427 1.00 93.75 76 ILE A C 1
ATOM 531 O O . ILE A 1 76 ? 43.869 12.316 -72.502 1.00 93.75 76 ILE A O 1
ATOM 535 N N . ASN A 1 77 ? 42.588 13.049 -70.819 1.00 94.12 77 ASN A N 1
ATOM 536 C CA . ASN A 1 77 ? 42.406 14.386 -71.384 1.00 94.12 77 ASN A CA 1
ATOM 537 C C . ASN A 1 77 ? 43.747 15.123 -71.546 1.00 94.12 77 ASN A C 1
ATOM 539 O O . ASN A 1 77 ? 43.963 15.789 -72.556 1.00 94.12 77 ASN A O 1
ATOM 543 N N . SER A 1 78 ? 44.649 14.989 -70.569 1.00 94.44 78 SER A N 1
ATOM 544 C CA . SER A 1 78 ? 46.002 15.559 -70.610 1.00 94.44 78 SER A CA 1
ATOM 545 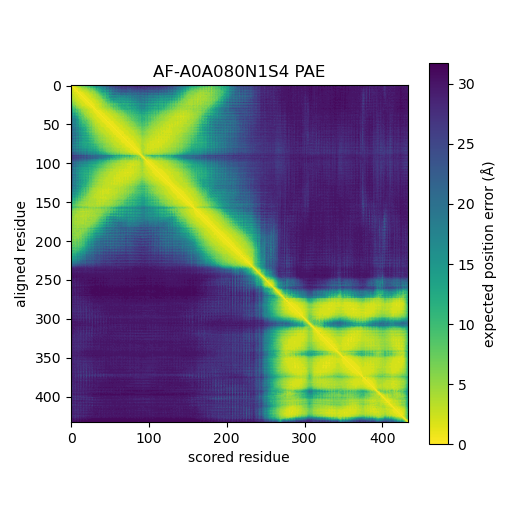C C . SER A 1 78 ? 46.870 14.907 -71.695 1.00 94.44 78 SER A C 1
ATOM 547 O O . SER A 1 78 ? 47.571 15.601 -72.428 1.00 94.44 78 SER A O 1
ATOM 549 N N . GLN A 1 79 ? 46.792 13.581 -71.849 1.00 94.25 79 GLN A N 1
ATOM 550 C CA . GLN A 1 79 ? 47.483 12.853 -72.922 1.00 94.25 79 GLN A CA 1
ATOM 551 C C . GLN A 1 79 ? 46.961 13.244 -74.313 1.00 94.25 79 GLN A C 1
ATOM 553 O O . GLN A 1 79 ? 47.749 13.416 -75.240 1.00 94.25 79 GLN A O 1
ATOM 558 N N . ASN A 1 80 ? 45.647 13.438 -74.463 1.00 92.56 80 ASN A N 1
ATOM 559 C CA . ASN A 1 80 ? 45.051 13.927 -75.705 1.00 92.56 80 ASN A CA 1
ATOM 560 C C . ASN A 1 80 ? 45.524 15.343 -76.050 1.00 92.56 80 ASN A C 1
ATOM 562 O O . ASN A 1 80 ? 45.805 15.600 -77.217 1.00 92.56 80 ASN A O 1
ATOM 566 N N . ASP A 1 81 ? 45.639 16.245 -75.067 1.00 92.44 81 ASP A N 1
ATOM 567 C CA . ASP A 1 81 ? 46.172 17.596 -75.298 1.00 92.44 81 ASP A CA 1
ATOM 568 C C . ASP A 1 81 ? 47.603 17.528 -75.869 1.00 92.44 81 ASP A C 1
ATOM 570 O O . ASP A 1 81 ? 47.894 18.198 -76.859 1.00 92.44 81 ASP A O 1
ATOM 574 N N . GLN A 1 82 ? 48.457 16.648 -75.329 1.00 91.75 82 GLN A N 1
ATOM 575 C CA . GLN A 1 82 ? 49.816 16.417 -75.847 1.00 91.75 82 GLN A CA 1
ATOM 576 C C . GLN A 1 82 ? 49.811 15.855 -77.279 1.00 91.75 82 GLN A C 1
ATOM 578 O O . GLN A 1 82 ? 50.493 16.380 -78.154 1.00 91.75 82 GLN A O 1
ATOM 583 N N . LEU A 1 83 ? 48.992 14.834 -77.549 1.00 89.00 83 LEU A N 1
ATOM 584 C CA . LEU A 1 83 ? 48.848 14.234 -78.883 1.00 89.00 83 LEU A CA 1
ATOM 585 C C . LEU A 1 83 ? 48.345 15.235 -79.935 1.00 89.00 83 LEU A C 1
ATOM 587 O O . LEU A 1 83 ? 48.781 15.204 -81.086 1.00 89.00 83 LEU A O 1
ATOM 591 N N . ILE A 1 84 ? 47.415 16.116 -79.560 1.00 89.44 84 ILE A N 1
ATOM 592 C CA . ILE A 1 84 ? 46.896 17.170 -80.440 1.00 89.44 84 ILE A CA 1
ATOM 593 C C . ILE A 1 84 ? 48.005 18.168 -80.790 1.00 89.44 84 ILE A C 1
ATOM 595 O O . ILE A 1 84 ? 48.108 18.577 -81.952 1.00 89.44 84 ILE A O 1
ATOM 599 N N . ASP A 1 85 ? 48.836 18.541 -79.813 1.00 87.75 85 ASP A N 1
ATOM 600 C CA . ASP A 1 85 ? 49.990 19.411 -80.037 1.00 87.75 85 ASP A CA 1
ATOM 601 C C . ASP A 1 85 ? 51.023 18.738 -80.970 1.00 87.75 85 ASP A C 1
ATOM 603 O O . ASP A 1 85 ? 51.423 19.351 -81.965 1.00 87.75 85 ASP A O 1
ATOM 607 N N . ASP A 1 86 ? 51.332 17.451 -80.775 1.00 88.31 86 ASP A N 1
ATOM 608 C CA . ASP A 1 86 ? 52.240 16.674 -81.641 1.00 88.31 86 ASP A CA 1
ATOM 609 C C . ASP A 1 86 ? 51.745 16.574 -83.105 1.00 88.31 86 ASP A C 1
ATOM 611 O O . ASP A 1 86 ? 52.511 16.722 -84.070 1.00 88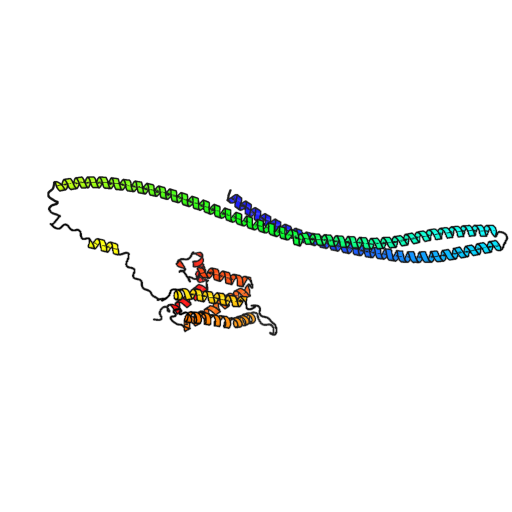.31 86 ASP A O 1
ATOM 615 N N . ILE A 1 87 ? 50.439 16.347 -83.310 1.00 85.75 87 ILE A N 1
ATOM 616 C CA . ILE A 1 87 ? 49.814 16.289 -84.648 1.00 85.75 87 ILE A CA 1
ATOM 617 C C . ILE A 1 87 ? 49.922 17.644 -85.358 1.00 85.75 87 ILE A C 1
ATOM 619 O O . ILE A 1 87 ? 50.151 17.709 -86.573 1.00 85.75 87 ILE A O 1
ATOM 623 N N . ARG A 1 88 ? 49.764 18.735 -84.605 1.00 82.44 88 ARG A N 1
ATOM 624 C CA . ARG A 1 88 ? 49.859 20.098 -85.127 1.00 82.44 88 ARG A CA 1
ATOM 625 C C . ARG A 1 88 ? 51.295 20.457 -85.515 1.00 82.44 88 ARG A C 1
ATOM 627 O O . ARG A 1 88 ? 51.488 21.121 -86.535 1.00 82.44 88 ARG A O 1
ATOM 634 N N . GLU A 1 89 ? 52.290 19.997 -84.758 1.00 84.12 89 GLU A N 1
ATOM 635 C CA . GLU A 1 89 ? 53.712 20.197 -85.070 1.00 84.12 89 GLU A CA 1
ATOM 636 C C . GLU A 1 89 ? 54.191 19.382 -86.285 1.00 84.12 89 GLU A C 1
ATOM 638 O O . GLU A 1 89 ? 55.080 19.827 -87.010 1.00 84.12 89 GLU A O 1
ATOM 643 N N . SER A 1 90 ? 53.553 18.246 -86.586 1.00 81.44 90 SER A N 1
ATOM 644 C CA . SER A 1 90 ? 53.941 17.344 -87.685 1.00 81.44 90 SER A CA 1
ATOM 645 C C . SER A 1 90 ? 53.672 17.875 -89.113 1.00 81.44 90 SER A C 1
ATOM 647 O O . SER A 1 90 ? 54.118 17.259 -90.079 1.00 81.44 90 SER A O 1
ATOM 649 N N . GLN A 1 91 ? 52.944 18.993 -89.276 1.00 73.25 91 GLN A N 1
ATOM 650 C CA . GLN A 1 91 ? 52.690 19.701 -90.557 1.00 73.25 91 GLN A CA 1
ATOM 651 C C . GLN A 1 91 ? 52.222 18.832 -91.755 1.00 73.25 91 GLN A C 1
ATOM 653 O O . GLN A 1 91 ? 52.488 19.148 -92.917 1.00 73.25 91 GLN A O 1
ATOM 658 N N . LEU A 1 92 ? 51.494 17.742 -91.502 1.00 76.00 92 LEU A N 1
ATOM 659 C CA . LEU A 1 92 ? 50.924 16.888 -92.551 1.00 76.00 92 LEU A CA 1
ATOM 660 C C . LEU A 1 92 ? 49.745 17.580 -93.280 1.00 76.00 92 LEU A C 1
ATOM 662 O O . LEU A 1 92 ? 49.016 18.363 -92.668 1.00 76.00 92 LEU A O 1
ATOM 666 N N . PRO A 1 93 ? 49.481 17.287 -94.569 1.00 74.50 93 PRO A N 1
ATOM 667 C CA . PRO A 1 93 ? 48.316 17.829 -95.276 1.00 74.50 93 PRO A CA 1
ATOM 668 C C . PRO A 1 93 ? 47.004 17.448 -94.566 1.00 74.50 93 PRO A C 1
ATOM 670 O O . PRO A 1 93 ? 46.738 16.266 -94.364 1.00 74.50 93 PRO A O 1
ATOM 673 N N . GLY A 1 94 ? 46.183 18.435 -94.188 1.00 76.81 94 GLY A N 1
ATOM 674 C CA . GLY A 1 94 ? 44.918 18.218 -93.464 1.00 76.81 94 GLY A CA 1
ATOM 675 C C . GLY A 1 94 ? 45.044 18.054 -91.940 1.00 76.81 94 GLY A C 1
ATOM 676 O O . GLY A 1 94 ? 44.030 17.881 -91.268 1.00 76.81 94 GLY A O 1
ATOM 677 N N . SER A 1 95 ? 46.253 18.150 -91.365 1.00 77.81 95 SER A N 1
ATOM 678 C CA . SER A 1 95 ? 46.465 18.007 -89.913 1.00 77.81 95 SER A CA 1
ATOM 679 C C . SER A 1 95 ? 45.803 19.108 -89.080 1.00 77.81 95 SER A C 1
ATOM 681 O O . SER A 1 95 ? 45.403 18.854 -87.947 1.00 77.81 95 SER A O 1
ATOM 683 N N . GLY A 1 96 ? 45.645 20.314 -89.636 1.00 80.56 96 GLY A N 1
ATOM 684 C CA . GLY A 1 96 ? 45.018 21.448 -88.949 1.00 80.56 96 GLY A CA 1
ATOM 685 C C . GLY A 1 96 ? 43.539 21.223 -88.627 1.00 80.56 96 GLY A C 1
ATOM 686 O O . GLY A 1 96 ? 43.118 21.484 -87.501 1.00 80.56 96 GLY A O 1
ATOM 687 N N . ASP A 1 97 ? 42.773 20.683 -89.578 1.00 83.94 97 ASP A N 1
ATOM 688 C CA . ASP A 1 97 ? 41.341 20.414 -89.395 1.00 83.94 97 ASP A CA 1
ATOM 689 C C . ASP A 1 97 ? 41.114 19.244 -88.424 1.00 83.94 97 ASP A C 1
ATOM 691 O O . ASP A 1 97 ? 40.237 19.306 -87.563 1.00 83.94 97 ASP A O 1
ATOM 695 N N . ILE A 1 98 ? 41.958 18.205 -88.498 1.00 85.00 98 ILE A N 1
ATOM 696 C CA . ILE A 1 98 ? 41.922 17.056 -87.577 1.00 85.00 98 ILE A CA 1
ATOM 697 C C . ILE A 1 98 ? 42.276 17.492 -86.148 1.00 85.00 98 ILE A C 1
ATOM 699 O O . ILE A 1 98 ? 41.582 17.124 -85.202 1.00 85.00 98 ILE A O 1
ATOM 703 N N . ALA A 1 99 ? 43.327 18.300 -85.978 1.00 86.25 99 ALA A N 1
ATOM 704 C CA . ALA A 1 99 ? 43.710 18.832 -84.673 1.00 86.25 99 ALA A CA 1
ATOM 705 C C . ALA A 1 99 ? 42.618 19.741 -84.082 1.00 86.25 99 ALA A C 1
ATOM 707 O O . ALA A 1 99 ? 42.405 19.730 -82.871 1.00 86.25 99 ALA A O 1
ATOM 708 N N . ALA A 1 100 ? 41.897 20.499 -84.916 1.00 86.75 100 ALA A N 1
ATOM 709 C CA . ALA A 1 100 ? 40.772 21.319 -84.473 1.00 86.75 100 ALA A CA 1
ATOM 710 C C . ALA A 1 100 ? 39.575 20.474 -83.985 1.00 86.75 100 ALA A C 1
ATOM 712 O O . ALA A 1 100 ? 39.053 20.766 -82.907 1.00 86.75 100 ALA A O 1
ATOM 713 N N . ASP A 1 101 ? 39.183 19.413 -84.708 1.00 90.44 101 ASP A N 1
ATOM 714 C CA . ASP A 1 101 ? 38.105 18.495 -84.281 1.00 90.44 101 ASP A CA 1
ATOM 715 C C . ASP A 1 101 ? 38.475 17.755 -82.986 1.00 90.44 101 ASP A C 1
ATOM 717 O O . ASP A 1 101 ? 37.689 17.708 -82.038 1.00 90.44 101 ASP A O 1
ATOM 721 N N . LEU A 1 102 ? 39.708 17.240 -82.897 1.00 90.31 102 LEU A N 1
ATOM 722 C CA . LEU A 1 102 ? 40.202 16.579 -81.686 1.00 90.31 102 LEU A CA 1
ATOM 723 C C . LEU A 1 102 ? 40.252 17.537 -80.495 1.00 90.31 102 LEU A C 1
ATOM 725 O O . LEU A 1 102 ? 39.862 17.157 -79.393 1.00 90.31 102 LEU A O 1
ATOM 729 N N . LYS A 1 103 ? 40.656 18.794 -80.707 1.00 91.50 103 LYS A N 1
ATOM 730 C CA . LYS A 1 103 ? 40.651 19.821 -79.660 1.00 91.50 103 LYS A CA 1
ATOM 731 C C . LYS A 1 103 ? 39.246 20.147 -79.173 1.00 91.50 103 LYS A C 1
ATOM 733 O O . LYS A 1 103 ? 39.055 20.323 -77.972 1.00 91.50 103 LYS A O 1
ATOM 738 N N . GLN A 1 104 ? 38.267 20.207 -80.074 1.00 93.19 104 GLN A N 1
ATOM 739 C CA . GLN A 1 104 ? 36.870 20.386 -79.689 1.00 93.19 104 GLN A CA 1
ATOM 740 C C . GLN A 1 104 ? 36.382 19.206 -78.838 1.00 93.19 104 GLN A C 1
ATOM 742 O O . GLN A 1 104 ? 35.890 19.423 -77.734 1.00 93.19 104 GLN A O 1
ATOM 747 N N . ARG A 1 105 ? 36.603 17.965 -79.293 1.00 92.25 105 ARG A N 1
ATOM 748 C CA . ARG A 1 105 ? 36.228 16.751 -78.543 1.00 92.25 105 ARG A CA 1
ATOM 749 C C . ARG A 1 105 ? 36.916 16.660 -77.181 1.00 92.25 105 ARG A C 1
ATOM 751 O O . ARG A 1 105 ? 36.286 16.239 -76.215 1.00 92.25 105 ARG A O 1
ATOM 758 N N . ASN A 1 106 ? 38.185 17.062 -77.086 1.00 93.06 106 ASN A N 1
ATOM 759 C CA . ASN A 1 106 ? 38.899 17.110 -75.809 1.00 93.06 106 ASN A CA 1
ATOM 760 C C . ASN A 1 106 ? 38.335 18.214 -74.894 1.00 93.06 106 ASN A C 1
ATOM 762 O O . ASN A 1 106 ? 38.220 18.033 -73.687 1.00 93.06 106 ASN A O 1
ATOM 766 N N . GLY A 1 107 ? 37.889 19.339 -75.462 1.00 93.88 107 GLY A N 1
ATOM 767 C CA . GLY A 1 107 ? 37.126 20.359 -74.738 1.00 93.88 107 GLY A CA 1
ATOM 768 C C . GLY A 1 107 ? 35.808 19.827 -74.158 1.00 93.88 107 GLY A C 1
ATOM 769 O O . GLY A 1 107 ? 35.521 20.063 -72.983 1.00 93.88 107 GLY A O 1
ATOM 770 N N . ASP A 1 108 ? 35.045 19.060 -74.941 1.00 94.31 108 ASP A N 1
ATOM 771 C CA . ASP A 1 108 ? 33.794 18.424 -74.498 1.00 94.31 108 ASP A CA 1
ATOM 772 C C . ASP A 1 108 ? 34.043 17.362 -73.407 1.00 94.31 108 ASP A C 1
ATOM 774 O O . ASP A 1 108 ? 33.287 17.260 -72.432 1.00 94.31 108 ASP A O 1
ATOM 778 N N . LEU A 1 109 ? 35.138 16.598 -73.526 1.00 93.50 109 LEU A N 1
ATOM 779 C CA . LEU A 1 109 ? 35.586 15.658 -72.495 1.00 93.50 109 LEU A CA 1
ATOM 780 C C . LEU A 1 109 ? 35.914 16.393 -71.189 1.00 93.50 109 LEU A C 1
ATOM 782 O O . LEU A 1 109 ? 35.438 16.001 -70.125 1.00 93.50 109 LEU A O 1
ATOM 786 N N . LYS A 1 110 ? 36.657 17.501 -71.261 1.00 94.81 110 LYS A N 1
ATOM 787 C CA . LYS A 1 110 ? 36.987 18.342 -70.102 1.00 94.81 110 LYS A CA 1
ATOM 788 C C . LYS A 1 110 ? 35.750 18.925 -69.414 1.00 94.81 110 LYS A C 1
ATOM 790 O O . LYS A 1 110 ? 35.712 18.997 -68.181 1.00 94.81 110 LYS A O 1
ATOM 795 N N . GLN A 1 111 ? 34.734 19.315 -70.184 1.00 95.06 111 GLN A N 1
ATOM 796 C CA . GLN A 1 111 ? 33.449 19.737 -69.627 1.00 95.06 111 GLN A CA 1
ATOM 797 C C . GLN A 1 111 ? 32.752 18.575 -68.906 1.00 95.06 111 GLN A C 1
ATOM 799 O O . GLN A 1 111 ? 32.345 18.732 -67.758 1.00 95.06 111 GLN A O 1
ATOM 804 N N . SER A 1 112 ? 32.710 17.389 -69.520 1.00 94.38 112 SER A N 1
ATOM 805 C CA . SER A 1 112 ? 32.120 16.184 -68.915 1.00 94.38 112 SER A CA 1
ATOM 806 C C . SER A 1 112 ? 32.827 15.774 -67.616 1.00 94.38 112 SER A C 1
ATOM 808 O O . SER A 1 112 ? 32.175 15.391 -66.648 1.00 94.38 112 SER A O 1
ATOM 810 N N . ILE A 1 113 ? 34.158 15.904 -67.559 1.00 95.44 113 ILE A N 1
ATOM 811 C CA . ILE A 1 113 ? 34.951 15.697 -66.338 1.00 95.44 113 ILE A CA 1
ATOM 812 C C . ILE A 1 113 ? 34.539 16.697 -65.252 1.00 95.44 113 ILE A C 1
ATOM 814 O O . ILE A 1 113 ? 34.345 16.300 -64.107 1.00 95.44 113 ILE A O 1
ATOM 818 N N . SER A 1 114 ? 34.370 17.977 -65.599 1.00 96.06 114 SER A N 1
ATOM 819 C CA . SER A 1 114 ? 33.941 19.006 -64.639 1.00 96.06 114 SER A CA 1
ATOM 820 C C . SER A 1 114 ? 32.533 18.733 -64.097 1.00 96.06 114 SER A C 1
ATOM 822 O O . SER A 1 114 ? 32.286 18.885 -62.899 1.00 96.06 114 SER A O 1
ATOM 824 N N . ASP A 1 115 ? 31.617 18.276 -64.952 1.00 94.69 115 ASP A N 1
ATOM 825 C CA . ASP A 1 115 ? 30.260 17.899 -64.549 1.00 94.69 115 ASP A CA 1
ATOM 826 C C . ASP A 1 115 ? 30.274 16.668 -63.624 1.00 94.69 115 ASP A C 1
ATOM 828 O O . ASP A 1 115 ? 29.574 16.649 -62.608 1.00 94.69 115 ASP A O 1
ATOM 832 N N . LEU A 1 116 ? 31.126 15.673 -63.911 1.00 94.06 116 LEU A N 1
ATOM 833 C CA . LEU A 1 116 ? 31.342 14.514 -63.038 1.00 94.06 116 LEU A CA 1
ATOM 834 C C . LEU A 1 116 ? 31.965 14.906 -61.695 1.00 94.06 116 LEU A C 1
ATOM 836 O O . LEU A 1 116 ? 31.535 14.392 -60.667 1.00 94.06 116 LEU A O 1
ATOM 840 N N . GLN A 1 117 ? 32.927 15.831 -61.674 1.00 95.56 117 GLN A N 1
ATOM 841 C CA . GLN A 1 117 ? 33.508 16.359 -60.434 1.00 95.56 117 GLN A CA 1
ATOM 842 C C . GLN A 1 117 ? 32.459 17.032 -59.558 1.00 95.56 117 GLN A C 1
ATOM 844 O O . GLN A 1 117 ? 32.412 16.789 -58.351 1.00 95.56 117 GLN A O 1
ATOM 849 N N . LYS A 1 118 ? 31.590 17.846 -60.164 1.00 95.25 118 LYS A N 1
ATOM 850 C CA . LYS A 1 118 ? 30.485 18.481 -59.448 1.00 95.25 118 LYS A CA 1
ATOM 851 C C . LYS A 1 118 ? 29.523 17.437 -58.884 1.00 95.25 118 LYS A C 1
ATOM 853 O O . LYS A 1 118 ? 29.237 17.469 -57.693 1.00 95.25 118 LYS A O 1
ATOM 858 N N . LEU A 1 119 ? 29.103 16.469 -59.701 1.00 92.31 119 LEU A N 1
ATOM 859 C CA . LEU A 1 119 ? 28.245 15.372 -59.252 1.00 92.31 119 LEU A CA 1
ATOM 860 C C . LEU A 1 119 ? 28.895 14.567 -58.114 1.00 92.31 119 LEU A C 1
ATOM 862 O O . LEU A 1 119 ? 28.217 14.204 -57.156 1.00 92.31 119 LEU A O 1
ATOM 866 N N . ASN A 1 120 ? 30.204 14.311 -58.186 1.00 93.81 120 ASN A N 1
ATOM 867 C CA . ASN A 1 120 ? 30.932 13.612 -57.131 1.00 93.81 120 ASN A CA 1
ATOM 868 C C . ASN A 1 120 ? 30.957 14.423 -55.827 1.00 93.81 120 ASN A C 1
ATOM 870 O O . ASN A 1 120 ? 30.726 13.875 -54.751 1.00 93.81 120 ASN A O 1
ATOM 874 N N . SER A 1 121 ? 31.159 15.739 -55.905 1.00 95.38 121 SER A N 1
ATOM 875 C CA . SER A 1 121 ? 31.051 16.627 -54.742 1.00 95.38 121 SER A CA 1
ATOM 876 C C . SER A 1 121 ? 29.644 16.596 -54.130 1.00 95.38 121 SER A C 1
ATOM 878 O O . SER A 1 121 ? 29.509 16.429 -52.918 1.00 95.38 121 SER A O 1
ATOM 880 N N . ASP A 1 122 ? 28.596 16.675 -54.957 1.00 92.81 122 ASP A N 1
ATOM 881 C CA . ASP A 1 122 ? 27.193 16.648 -54.516 1.00 92.81 122 ASP A CA 1
ATOM 882 C C . ASP A 1 122 ? 26.828 15.305 -53.840 1.00 92.81 122 ASP A C 1
ATOM 884 O O . ASP A 1 122 ? 26.093 15.261 -52.845 1.00 92.81 122 ASP A O 1
ATOM 888 N N . ILE A 1 123 ? 27.378 14.188 -54.337 1.00 91.38 123 ILE A N 1
ATOM 889 C CA . ILE A 1 123 ? 27.256 12.868 -53.696 1.00 91.38 123 ILE A CA 1
ATOM 890 C C . ILE A 1 123 ? 27.954 12.872 -52.329 1.00 91.38 123 ILE A C 1
ATOM 892 O O . ILE A 1 123 ? 27.387 12.365 -51.358 1.00 91.38 123 ILE A O 1
ATOM 896 N N . GLY A 1 124 ? 29.154 13.450 -52.231 1.00 92.12 124 GLY A N 1
ATOM 897 C CA . GLY A 1 124 ? 29.898 13.563 -50.974 1.00 92.12 124 GLY A CA 1
ATOM 898 C C . GLY A 1 124 ? 29.144 14.384 -49.923 1.00 92.12 124 GLY A C 1
ATOM 899 O O . GLY A 1 124 ? 29.058 13.992 -48.757 1.00 92.12 124 GLY A O 1
ATOM 900 N N . GLU A 1 125 ? 28.508 15.479 -50.338 1.00 93.38 125 GLU A N 1
ATOM 901 C CA . GLU A 1 125 ? 27.633 16.269 -49.471 1.00 93.38 125 GLU A CA 1
ATOM 902 C C . GLU A 1 125 ? 26.391 15.473 -49.034 1.00 93.38 125 GLU A C 1
ATOM 904 O O . GLU A 1 125 ? 26.060 15.447 -47.846 1.00 93.38 125 GLU A O 1
ATOM 909 N N . SER A 1 126 ? 25.750 14.733 -49.947 1.00 88.81 126 SER A N 1
ATOM 910 C CA . SER A 1 126 ? 24.614 13.855 -49.615 1.00 88.81 126 SER A CA 1
ATOM 911 C C . SER A 1 126 ? 24.972 12.755 -48.611 1.00 88.81 126 SER A C 1
ATOM 913 O O . SER A 1 126 ? 24.159 12.432 -47.740 1.00 88.81 126 SER A O 1
ATOM 915 N N . VAL A 1 127 ? 26.181 12.190 -48.692 1.00 90.19 127 VAL A N 1
ATOM 916 C CA . VAL A 1 127 ? 26.712 11.221 -47.714 1.00 90.19 127 VAL A CA 1
ATOM 917 C C . VAL A 1 127 ? 26.795 11.855 -46.325 1.00 90.19 127 VAL A C 1
ATOM 919 O O . VAL A 1 127 ? 26.289 11.283 -45.354 1.00 90.19 127 VAL A O 1
ATOM 922 N N . ASN A 1 128 ? 27.367 13.058 -46.232 1.00 89.88 128 ASN A N 1
ATOM 923 C CA . ASN A 1 128 ? 27.508 13.788 -44.971 1.00 89.88 128 ASN A CA 1
ATOM 924 C C . ASN A 1 128 ? 26.148 14.192 -44.377 1.00 89.88 128 ASN A C 1
ATOM 926 O O . ASN A 1 128 ? 25.905 13.983 -43.185 1.00 89.88 128 ASN A O 1
ATOM 930 N N . THR A 1 129 ? 25.226 14.699 -45.200 1.00 90.56 129 THR A N 1
ATOM 931 C CA . THR A 1 129 ? 23.862 15.043 -44.765 1.00 90.56 129 THR A CA 1
ATOM 932 C C . THR A 1 129 ? 23.099 13.806 -44.294 1.00 90.56 129 THR A C 1
ATOM 934 O O . THR A 1 129 ? 22.458 13.849 -43.244 1.00 90.56 129 THR A O 1
ATOM 937 N N . SER A 1 130 ? 23.230 12.674 -44.993 1.00 84.38 130 SER A N 1
ATOM 938 C CA . SER A 1 130 ? 22.608 11.408 -44.580 1.00 84.38 130 SER A CA 1
ATOM 939 C C . SER A 1 130 ? 23.132 10.934 -43.221 1.00 84.38 130 SER A C 1
ATOM 941 O O . SER A 1 130 ? 22.350 10.530 -42.364 1.00 84.38 130 SER A O 1
ATOM 943 N N . ALA A 1 131 ? 24.441 11.032 -42.971 1.00 85.75 131 ALA A N 1
ATOM 944 C CA . ALA A 1 131 ? 25.011 10.711 -41.661 1.00 85.75 131 ALA A CA 1
ATOM 945 C C . ALA A 1 131 ? 24.493 11.649 -40.551 1.00 85.75 131 ALA A C 1
ATOM 947 O O . ALA A 1 131 ? 24.194 11.199 -39.443 1.00 85.75 131 ALA A O 1
ATOM 948 N N . SER A 1 132 ? 24.324 12.940 -40.849 1.00 89.50 132 SER A N 1
ATOM 949 C CA . SER A 1 132 ? 23.729 13.899 -39.911 1.00 89.50 132 SER A CA 1
ATOM 950 C C . SER A 1 132 ? 22.271 13.559 -39.581 1.00 89.50 132 SER A C 1
ATOM 952 O O . SER A 1 132 ? 21.885 13.577 -38.413 1.00 89.50 132 SER A O 1
ATOM 954 N N . TRP A 1 133 ? 21.467 13.179 -40.578 1.00 87.25 133 TRP A N 1
ATOM 955 C CA . TRP A 1 133 ? 20.076 12.762 -40.371 1.00 87.25 133 TRP A CA 1
ATOM 956 C C . TRP A 1 133 ? 19.944 11.515 -39.502 1.00 87.25 133 TRP A C 1
ATOM 958 O O . TRP A 1 133 ? 19.046 11.471 -38.665 1.00 87.25 133 TRP A O 1
ATOM 968 N N . ALA A 1 134 ? 20.840 10.534 -39.648 1.00 85.06 134 ALA A N 1
ATOM 969 C CA . ALA A 1 134 ? 20.889 9.370 -38.759 1.00 85.06 134 ALA A CA 1
ATOM 970 C C . ALA A 1 134 ? 21.026 9.798 -37.292 1.00 85.06 134 ALA A C 1
ATOM 972 O O . ALA A 1 134 ? 20.236 9.383 -36.442 1.00 85.06 134 ALA A O 1
ATOM 973 N N . ASN A 1 135 ? 21.984 10.684 -37.008 1.00 88.50 135 ASN A N 1
ATOM 974 C CA . ASN A 1 135 ? 22.217 11.183 -35.654 1.00 88.50 135 ASN A CA 1
ATOM 975 C C . ASN A 1 135 ? 21.026 11.997 -35.135 1.00 88.50 135 ASN A C 1
ATOM 977 O O . ASN A 1 135 ? 20.545 11.737 -34.037 1.00 88.50 135 ASN A O 1
ATOM 981 N N . GLN A 1 136 ? 20.484 12.915 -35.940 1.00 91.56 136 GLN A N 1
ATOM 982 C CA . GLN A 1 136 ? 19.325 13.723 -35.546 1.00 91.56 136 GLN A CA 1
ATOM 983 C C . GLN A 1 136 ? 18.078 12.869 -35.283 1.00 91.56 136 GLN A C 1
ATOM 985 O O . GLN A 1 136 ? 17.358 13.113 -34.315 1.00 91.56 136 GLN A O 1
ATOM 990 N N . LEU A 1 137 ? 17.821 11.853 -36.114 1.00 88.81 137 LEU A N 1
ATOM 991 C CA . LEU A 1 137 ? 16.710 10.923 -35.919 1.00 88.81 137 LEU A CA 1
ATOM 992 C C . LEU A 1 137 ? 16.890 10.119 -34.629 1.00 88.81 137 LEU A C 1
ATOM 994 O O . LEU A 1 137 ? 15.941 9.969 -33.855 1.00 88.81 137 LEU A O 1
ATOM 998 N N . ASN A 1 138 ? 18.103 9.625 -34.386 1.00 8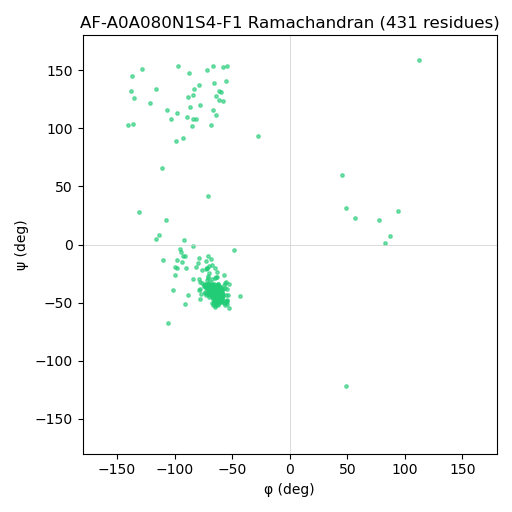8.94 138 ASN A N 1
ATOM 999 C CA . ASN A 1 138 ? 18.444 8.894 -33.175 1.00 88.94 138 ASN A CA 1
ATOM 1000 C C . ASN A 1 138 ? 18.272 9.769 -31.921 1.00 88.94 138 ASN A C 1
ATOM 1002 O O . ASN A 1 138 ? 17.627 9.347 -30.962 1.00 88.94 138 ASN A O 1
ATOM 1006 N N . ASP A 1 139 ? 18.756 11.010 -31.947 1.00 92.38 139 ASP A N 1
ATOM 1007 C CA . ASP A 1 139 ? 18.637 11.956 -30.834 1.00 92.38 139 ASP A CA 1
ATOM 1008 C C . ASP A 1 139 ? 17.183 12.362 -30.579 1.00 92.38 139 ASP A C 1
ATOM 1010 O O . ASP A 1 139 ? 16.727 12.369 -29.433 1.00 92.38 139 ASP A O 1
ATOM 1014 N N . ALA A 1 140 ? 16.411 12.637 -31.635 1.00 90.88 140 ALA A N 1
ATOM 1015 C CA . ALA A 1 140 ? 14.986 12.936 -31.523 1.00 90.88 140 ALA A CA 1
ATOM 1016 C C . ALA A 1 140 ? 14.205 11.747 -30.943 1.00 90.88 140 ALA A C 1
ATOM 1018 O O . ALA A 1 140 ? 13.333 11.931 -30.090 1.00 90.88 140 ALA A O 1
ATOM 1019 N N . THR A 1 141 ? 14.550 10.525 -31.359 1.00 90.06 141 THR A N 1
ATOM 1020 C CA . THR A 1 141 ? 13.942 9.291 -30.846 1.00 90.06 141 THR A CA 1
ATOM 1021 C C . THR A 1 141 ? 14.256 9.103 -29.365 1.00 90.06 141 THR A C 1
ATOM 1023 O O . THR A 1 141 ? 13.338 8.938 -28.560 1.00 90.06 141 THR A O 1
ATOM 1026 N N . GLN A 1 142 ? 15.534 9.175 -28.983 1.00 91.06 142 GLN A N 1
ATOM 1027 C CA . GLN A 1 142 ? 15.962 9.021 -27.592 1.00 91.06 142 GLN A CA 1
ATOM 1028 C C . GLN A 1 142 ? 15.387 10.125 -26.699 1.00 91.06 142 GLN A C 1
ATOM 1030 O O . GLN A 1 142 ? 14.901 9.845 -25.604 1.00 91.06 142 GLN A O 1
ATOM 1035 N N . GLY A 1 143 ? 15.367 11.370 -27.178 1.00 93.06 143 GLY A N 1
ATOM 1036 C CA . GLY A 1 143 ? 14.769 12.497 -26.470 1.00 93.06 143 GLY A CA 1
ATOM 1037 C C . GLY A 1 143 ? 13.260 12.340 -26.276 1.00 93.06 143 GLY A C 1
ATOM 1038 O O . GLY A 1 143 ? 12.748 12.625 -25.193 1.00 93.06 143 GLY A O 1
ATOM 1039 N N . SER A 1 144 ? 12.542 11.853 -27.292 1.00 88.00 144 SER A N 1
ATOM 1040 C CA . SER A 1 144 ? 11.109 11.550 -27.192 1.00 88.00 144 SER A CA 1
ATOM 1041 C C . SER A 1 144 ? 10.843 10.442 -26.171 1.00 88.00 144 SER A C 1
ATOM 1043 O O . SER A 1 144 ? 10.006 10.604 -25.281 1.00 88.00 144 SER A O 1
ATOM 1045 N N . LEU A 1 145 ? 11.624 9.358 -26.224 1.00 89.75 145 LEU A N 1
ATOM 1046 C CA . LEU A 1 145 ? 11.517 8.243 -25.288 1.00 89.75 145 LEU A CA 1
ATOM 1047 C C . LEU A 1 145 ? 11.805 8.679 -23.843 1.00 89.75 145 LEU A C 1
ATOM 1049 O O . LEU A 1 145 ? 11.052 8.339 -22.933 1.00 89.75 145 LEU A O 1
ATOM 1053 N N . ALA A 1 146 ? 12.843 9.494 -23.632 1.00 91.88 146 ALA A N 1
ATOM 1054 C CA . ALA A 1 146 ? 13.193 10.028 -22.319 1.00 91.88 146 ALA A CA 1
ATOM 1055 C C . ALA A 1 146 ? 12.098 10.947 -21.753 1.00 91.88 146 ALA A C 1
ATOM 1057 O O . ALA A 1 146 ? 11.732 10.821 -20.585 1.00 91.88 146 ALA A O 1
ATOM 1058 N N . ARG A 1 147 ? 11.535 11.844 -22.576 1.00 89.06 147 ARG A N 1
ATOM 1059 C CA . ARG A 1 147 ? 10.430 12.730 -22.168 1.00 89.06 147 ARG A CA 1
ATOM 1060 C C . ARG A 1 147 ? 9.162 11.944 -21.845 1.00 89.06 147 ARG A C 1
ATOM 1062 O O . ARG A 1 147 ? 8.528 12.224 -20.831 1.00 89.06 147 ARG A O 1
ATOM 1069 N N . SER A 1 148 ? 8.825 10.948 -22.662 1.00 85.38 148 SER A N 1
ATOM 1070 C CA . SER A 1 148 ? 7.692 10.047 -22.420 1.00 85.38 148 SER A CA 1
ATOM 1071 C C . SER A 1 148 ? 7.871 9.262 -21.113 1.00 85.38 148 SER A C 1
ATOM 1073 O O . SER A 1 148 ? 6.976 9.239 -20.266 1.00 85.38 148 SER A O 1
ATOM 1075 N N . GLY A 1 149 ? 9.067 8.708 -20.883 1.00 87.38 149 GLY A N 1
ATOM 1076 C CA . GLY A 1 149 ? 9.411 8.012 -19.642 1.00 87.38 149 GLY A CA 1
ATOM 1077 C C . GLY A 1 149 ? 9.354 8.912 -18.403 1.00 87.38 149 GLY A C 1
ATOM 1078 O O . GLY A 1 149 ? 8.835 8.496 -17.366 1.00 87.38 149 GLY A O 1
ATOM 1079 N N . ALA A 1 150 ? 9.830 10.156 -18.504 1.00 89.44 150 ALA A N 1
ATOM 1080 C CA . ALA A 1 150 ? 9.750 11.137 -17.421 1.00 89.44 150 ALA A CA 1
ATOM 1081 C C . ALA A 1 150 ? 8.297 11.530 -17.106 1.00 89.44 150 ALA A C 1
ATOM 1083 O O . ALA A 1 150 ? 7.885 11.452 -15.952 1.00 89.44 150 ALA A O 1
ATOM 1084 N N . ALA A 1 151 ? 7.495 11.857 -18.126 1.00 84.62 151 ALA A N 1
ATOM 1085 C CA . ALA A 1 151 ? 6.080 12.186 -17.953 1.00 84.62 151 ALA A CA 1
ATOM 1086 C C . ALA A 1 151 ? 5.303 11.026 -17.311 1.00 84.62 151 ALA A C 1
ATOM 1088 O O . ALA A 1 151 ? 4.534 11.231 -16.371 1.00 84.62 151 ALA A O 1
ATOM 1089 N N . ARG A 1 152 ? 5.562 9.786 -17.750 1.00 84.56 152 ARG A N 1
ATOM 1090 C CA . ARG A 1 152 ? 5.019 8.587 -17.101 1.00 84.56 152 ARG A CA 1
ATOM 1091 C C . ARG A 1 152 ? 5.422 8.529 -15.631 1.00 84.56 152 ARG A C 1
ATOM 1093 O O . ARG A 1 152 ? 4.569 8.307 -14.773 1.00 84.56 152 ARG A O 1
ATOM 1100 N N . LYS A 1 153 ? 6.714 8.685 -15.331 1.00 87.06 153 LYS A N 1
ATOM 1101 C CA . LYS A 1 153 ? 7.220 8.630 -13.957 1.00 87.06 153 LYS A CA 1
ATOM 1102 C C . LYS A 1 153 ? 6.536 9.674 -13.077 1.00 87.06 153 LYS A C 1
ATOM 1104 O O . LYS A 1 153 ? 6.127 9.329 -11.971 1.00 87.06 153 LYS A O 1
ATOM 1109 N N . ASP A 1 154 ? 6.351 10.896 -13.558 1.00 87.69 154 ASP A N 1
ATOM 1110 C CA . ASP A 1 154 ? 5.689 11.967 -12.806 1.00 87.69 154 ASP A CA 1
ATOM 1111 C C . ASP A 1 154 ? 4.210 11.665 -12.534 1.00 87.69 154 ASP A C 1
ATOM 1113 O O . ASP A 1 154 ? 3.703 11.930 -11.439 1.00 87.69 154 ASP A O 1
ATOM 1117 N N . VAL A 1 155 ? 3.511 11.050 -13.491 1.00 84.75 155 VAL A N 1
ATOM 1118 C CA . VAL A 1 155 ? 2.126 10.603 -13.293 1.00 84.75 155 VAL A CA 1
ATOM 1119 C C . VAL A 1 155 ? 2.067 9.470 -12.266 1.00 84.75 155 VAL A C 1
ATOM 1121 O O . VAL A 1 155 ? 1.336 9.590 -11.284 1.00 84.75 155 VAL A O 1
ATOM 1124 N N . ILE A 1 156 ? 2.860 8.409 -12.445 1.00 84.81 156 ILE A N 1
ATOM 1125 C CA . ILE A 1 156 ? 2.807 7.196 -11.611 1.00 84.81 156 ILE A CA 1
ATOM 1126 C C . ILE A 1 156 ? 3.324 7.449 -10.192 1.00 84.81 156 ILE A C 1
ATOM 1128 O O . ILE A 1 156 ? 2.727 6.980 -9.227 1.00 84.81 156 ILE A O 1
ATOM 1132 N N . SER A 1 157 ? 4.436 8.170 -10.046 1.00 85.12 157 SER A N 1
ATOM 1133 C CA . SER A 1 157 ? 5.102 8.365 -8.749 1.00 85.12 157 SER A CA 1
ATOM 1134 C C . SER A 1 157 ? 4.753 9.684 -8.060 1.00 85.12 157 SER A C 1
ATOM 1136 O O . SER A 1 157 ? 4.909 9.795 -6.846 1.00 85.12 157 SER A O 1
ATOM 1138 N N . GLY A 1 158 ? 4.262 10.680 -8.801 1.00 86.81 158 GLY A N 1
ATOM 1139 C CA . GLY A 1 158 ? 3.964 12.008 -8.269 1.00 86.81 158 GLY A CA 1
ATOM 1140 C C . GLY A 1 158 ? 2.471 12.263 -8.110 1.00 86.81 158 GLY A C 1
ATOM 1141 O O . GLY A 1 158 ? 1.970 12.416 -6.995 1.00 86.81 158 GLY A O 1
ATOM 1142 N N . SER A 1 159 ? 1.762 12.353 -9.233 1.00 84.31 159 SER A N 1
ATOM 1143 C CA . SER A 1 159 ? 0.374 12.834 -9.257 1.00 84.31 159 SER A CA 1
ATOM 1144 C C . SER A 1 159 ? -0.621 11.781 -8.780 1.00 84.31 159 SER A C 1
ATOM 1146 O O . SER A 1 159 ? -1.511 12.086 -7.986 1.00 84.31 159 SER A O 1
ATOM 1148 N N . LEU A 1 160 ? -0.453 10.530 -9.210 1.00 83.81 160 LEU A N 1
ATOM 1149 C CA . LEU A 1 160 ? -1.379 9.455 -8.883 1.00 83.81 160 LEU A CA 1
ATOM 1150 C C . LEU A 1 160 ? -1.389 9.093 -7.391 1.00 83.81 160 LEU A C 1
ATOM 1152 O O . LEU A 1 160 ? -2.484 9.009 -6.838 1.00 83.81 160 LEU A O 1
ATOM 1156 N N . PRO A 1 161 ? -0.249 8.920 -6.690 1.00 85.94 161 PRO A N 1
ATOM 1157 C CA . PRO A 1 161 ? -0.282 8.584 -5.270 1.00 85.94 161 PRO A CA 1
ATOM 1158 C C . PRO A 1 161 ? -0.948 9.689 -4.450 1.00 85.94 161 PRO A C 1
ATOM 1160 O O . PRO A 1 161 ? -1.714 9.394 -3.537 1.00 85.94 161 PRO A O 1
ATOM 1163 N N . LYS A 1 162 ? -0.727 10.957 -4.824 1.00 85.94 162 LYS A N 1
ATOM 1164 C CA . LYS A 1 162 ? -1.396 12.111 -4.209 1.00 85.94 162 LYS A CA 1
ATOM 1165 C C . LYS A 1 162 ? -2.900 12.102 -4.466 1.00 85.94 162 LYS A C 1
ATOM 1167 O O . LYS A 1 162 ? -3.671 12.308 -3.533 1.00 85.94 162 LYS A O 1
ATOM 1172 N N . LEU A 1 163 ? -3.326 11.829 -5.700 1.00 85.88 163 LEU A N 1
ATOM 1173 C CA . LEU A 1 163 ? -4.744 11.698 -6.034 1.00 85.88 163 LEU A CA 1
ATOM 1174 C C . LEU A 1 163 ? -5.386 10.542 -5.257 1.00 85.88 163 LEU A C 1
ATOM 1176 O O . LEU A 1 163 ? -6.455 10.710 -4.680 1.00 85.88 163 LEU A O 1
ATOM 1180 N N . ASN A 1 164 ? -4.704 9.401 -5.174 1.00 84.12 164 ASN A N 1
ATOM 1181 C CA . ASN A 1 164 ? -5.167 8.228 -4.446 1.00 84.12 164 ASN A CA 1
ATOM 1182 C C . ASN A 1 164 ? -5.300 8.503 -2.940 1.00 84.12 164 ASN A C 1
ATOM 1184 O O . ASN A 1 164 ? -6.318 8.174 -2.338 1.00 84.12 164 ASN A O 1
ATOM 1188 N N . GLN A 1 165 ? -4.312 9.172 -2.339 1.00 87.88 165 GLN A N 1
ATOM 1189 C CA . GLN A 1 165 ? -4.376 9.639 -0.950 1.00 87.88 165 GLN A CA 1
ATOM 1190 C C . GLN A 1 165 ? -5.525 10.631 -0.736 1.00 87.88 165 GLN A C 1
ATOM 1192 O O . GLN A 1 165 ? -6.241 10.535 0.262 1.00 87.88 165 GLN A O 1
ATOM 1197 N N . GLY A 1 166 ? -5.743 11.554 -1.677 1.00 86.31 166 GLY A N 1
ATOM 1198 C CA . GLY A 1 166 ? -6.867 12.491 -1.648 1.00 86.31 166 GLY A CA 1
ATOM 1199 C C . GLY A 1 166 ? -8.220 11.778 -1.688 1.00 86.31 166 GLY A C 1
ATOM 1200 O O . GLY A 1 166 ? -9.081 12.055 -0.855 1.00 86.31 166 GLY A O 1
ATOM 1201 N N . LEU A 1 167 ? -8.388 10.804 -2.588 1.00 86.62 167 LEU A N 1
ATOM 1202 C CA . LEU A 1 167 ? -9.600 9.986 -2.697 1.00 86.62 167 LEU A CA 1
ATOM 1203 C C . LEU A 1 167 ? -9.835 9.135 -1.439 1.00 86.62 167 LEU A C 1
ATOM 1205 O O . LEU A 1 167 ? -10.962 9.070 -0.950 1.00 86.62 167 LEU A O 1
ATOM 1209 N N . GLN A 1 168 ? -8.786 8.537 -0.865 1.00 85.50 168 GLN A N 1
ATOM 1210 C CA . GLN A 1 168 ? -8.875 7.791 0.397 1.00 85.50 168 GLN A CA 1
ATOM 1211 C C . GLN A 1 168 ? -9.270 8.694 1.568 1.00 85.50 168 GLN A C 1
ATOM 1213 O O . GLN A 1 168 ? -10.127 8.322 2.368 1.00 85.50 168 GLN A O 1
ATOM 1218 N N . THR A 1 169 ? -8.688 9.893 1.644 1.00 89.12 169 THR A N 1
ATOM 1219 C CA . THR A 1 169 ? -9.023 10.896 2.666 1.00 89.12 169 THR A CA 1
ATOM 1220 C C . THR A 1 169 ? -10.468 11.363 2.524 1.00 89.12 169 THR A C 1
ATOM 1222 O O . THR A 1 169 ? -11.181 11.502 3.516 1.00 89.12 169 THR A O 1
ATOM 1225 N N . LEU A 1 170 ? -10.936 11.572 1.293 1.00 85.25 170 LEU A N 1
ATOM 1226 C CA . LEU A 1 170 ? -12.320 11.948 1.035 1.00 85.25 170 LEU A CA 1
ATOM 1227 C C . LEU A 1 170 ? -13.287 10.810 1.396 1.00 85.25 170 LEU A C 1
ATOM 1229 O O . LEU A 1 170 ? -14.317 11.059 2.017 1.00 85.25 170 LEU A O 1
ATOM 1233 N N . SER A 1 171 ? -12.936 9.562 1.075 1.00 84.94 171 SER A N 1
ATOM 1234 C CA . SER A 1 171 ? -13.721 8.373 1.430 1.00 84.94 171 SER A CA 1
ATOM 1235 C C . SER A 1 171 ? -13.824 8.181 2.948 1.00 84.94 171 SER A C 1
ATOM 1237 O O . SER A 1 171 ? -14.922 8.001 3.480 1.00 84.94 171 SER A O 1
ATOM 1239 N N . SER A 1 172 ? -12.710 8.300 3.677 1.00 84.62 172 SER A N 1
ATOM 1240 C CA . SER A 1 172 ? -12.704 8.200 5.141 1.00 84.62 172 SER A CA 1
ATOM 1241 C C . SER A 1 172 ? -13.478 9.343 5.802 1.00 84.62 172 SER A C 1
ATOM 1243 O O . SER A 1 172 ? -14.271 9.092 6.710 1.00 84.62 172 SER A O 1
ATOM 1245 N N . SER A 1 173 ? -13.330 10.572 5.302 1.00 83.31 173 SER A N 1
ATOM 1246 C CA . SER A 1 173 ? -14.090 11.737 5.775 1.00 83.31 173 SER A CA 1
ATOM 1247 C C . SER A 1 173 ? -15.591 11.575 5.529 1.00 83.31 173 SER A C 1
ATOM 1249 O O . SER A 1 173 ? -16.397 11.868 6.410 1.00 83.31 173 SER A O 1
ATOM 1251 N N . SER A 1 174 ? -15.971 11.050 4.362 1.00 80.38 174 SER A N 1
ATOM 1252 C CA . SER A 1 174 ? -17.358 10.723 4.030 1.00 80.38 174 SER A CA 1
ATOM 1253 C C . SER A 1 174 ? -17.922 9.679 5.001 1.00 80.38 174 SER A C 1
ATOM 1255 O O . SER A 1 174 ? -18.973 9.886 5.602 1.00 80.38 174 SER A O 1
ATOM 1257 N N . ASN A 1 175 ? -17.186 8.598 5.269 1.00 81.50 175 ASN A N 1
ATOM 1258 C CA . ASN A 1 175 ? -17.608 7.582 6.236 1.00 81.50 175 ASN A CA 1
ATOM 1259 C C . ASN A 1 175 ? -17.742 8.132 7.663 1.00 81.50 175 ASN A C 1
ATOM 1261 O O . ASN A 1 175 ? -18.706 7.800 8.354 1.00 81.50 175 ASN A O 1
ATOM 1265 N N . ALA A 1 176 ? -16.813 8.985 8.099 1.00 84.31 176 ALA A N 1
ATOM 1266 C CA . ALA A 1 176 ? -16.886 9.641 9.402 1.00 84.31 176 ALA A CA 1
ATOM 1267 C C . ALA A 1 176 ? -18.122 10.547 9.509 1.00 84.31 176 ALA A C 1
ATOM 1269 O O . ALA A 1 176 ? -18.833 10.506 10.513 1.00 84.31 176 ALA A O 1
ATOM 1270 N N . LEU A 1 177 ? -18.428 11.310 8.455 1.00 80.00 177 LEU A N 1
ATOM 1271 C CA . LEU A 1 177 ? -19.626 12.143 8.397 1.00 80.00 177 LEU A CA 1
ATOM 1272 C C . LEU A 1 177 ? -20.912 11.297 8.417 1.00 80.00 177 LEU A C 1
ATOM 1274 O O . LEU A 1 177 ? -21.852 11.652 9.125 1.00 80.00 177 LEU A O 1
ATOM 1278 N N . SER A 1 178 ? -20.939 10.155 7.721 1.00 81.50 178 SER A N 1
ATOM 1279 C CA . SER A 1 178 ? -22.073 9.214 7.746 1.00 81.50 178 SER A CA 1
ATOM 1280 C C . SER A 1 178 ? -22.340 8.696 9.161 1.00 81.50 178 SER A C 1
ATOM 1282 O O . SER A 1 178 ? -23.465 8.764 9.656 1.00 81.50 178 SER A O 1
ATOM 1284 N N . GLN A 1 179 ? -21.287 8.247 9.851 1.00 82.12 179 GLN A N 1
ATOM 1285 C CA . GLN A 1 179 ? -21.373 7.777 11.237 1.00 82.12 179 GLN A CA 1
ATOM 1286 C C . GLN A 1 179 ? -21.789 8.898 12.197 1.00 82.12 179 GLN A C 1
ATOM 1288 O O . GLN A 1 179 ? -22.581 8.672 13.111 1.00 82.12 179 GLN A O 1
ATOM 1293 N N . GLY A 1 180 ? -21.294 10.119 11.978 1.00 81.75 180 GLY A N 1
ATOM 1294 C CA . GLY A 1 180 ? -21.708 11.301 12.730 1.00 81.75 180 GLY A CA 1
ATOM 1295 C C . GLY A 1 180 ? -23.204 11.588 12.588 1.00 81.75 180 GLY A C 1
ATOM 1296 O O . GLY A 1 180 ? -23.881 11.809 13.592 1.00 81.75 180 GLY A O 1
ATOM 1297 N N . LEU A 1 181 ? -23.737 11.516 11.363 1.00 79.62 181 LEU A N 1
ATOM 1298 C CA . LEU A 1 181 ? -25.168 11.689 11.103 1.00 79.62 181 LEU A CA 1
ATOM 1299 C C . LEU A 1 181 ? -26.020 10.586 11.745 1.00 79.62 181 LEU A C 1
ATOM 1301 O O . LEU A 1 181 ? -27.075 10.893 12.301 1.00 79.62 181 LEU A O 1
ATOM 1305 N N . ASP A 1 182 ? -25.574 9.329 11.701 1.00 82.19 182 ASP A N 1
ATOM 1306 C CA . ASP A 1 182 ? -26.266 8.205 12.350 1.00 82.19 182 ASP A CA 1
ATOM 1307 C C . ASP A 1 182 ? -26.327 8.386 13.876 1.00 82.19 182 ASP A C 1
ATOM 1309 O O . ASP A 1 182 ? -27.394 8.295 14.490 1.00 82.19 182 ASP A O 1
ATOM 1313 N N . ASN A 1 183 ? -25.199 8.752 14.491 1.00 80.06 183 ASN A N 1
ATOM 1314 C CA . ASN A 1 183 ? -25.129 9.046 15.922 1.00 80.06 183 ASN A CA 1
ATOM 1315 C C . ASN A 1 183 ? -26.016 10.235 16.309 1.00 80.06 183 ASN A C 1
ATOM 1317 O O . ASN A 1 183 ? -26.710 10.184 17.326 1.00 80.06 183 ASN A O 1
ATOM 1321 N N . GLN A 1 184 ? -26.051 11.287 15.488 1.00 79.50 184 GLN A N 1
ATOM 1322 C CA . GLN A 1 184 ? -26.956 12.414 15.697 1.00 79.50 184 GLN A CA 1
ATOM 1323 C C . GLN A 1 184 ? -28.426 11.977 15.615 1.00 79.50 184 GLN A C 1
ATOM 1325 O O . GLN A 1 184 ? -29.232 12.402 16.440 1.00 79.50 184 GLN A O 1
ATOM 1330 N N . GLY A 1 185 ? -28.787 11.111 14.663 1.00 81.06 185 GLY A N 1
ATOM 1331 C CA . GLY A 1 185 ? -30.136 10.545 14.556 1.00 81.06 185 GLY A CA 1
ATOM 1332 C C . GLY A 1 185 ? -30.544 9.769 15.811 1.00 81.06 185 GLY A C 1
ATOM 1333 O O . GLY A 1 185 ? -31.628 9.990 16.356 1.00 81.06 185 GLY A O 1
ATOM 1334 N N . LYS A 1 186 ? -29.640 8.936 16.339 1.00 84.38 186 LYS A N 1
ATOM 1335 C CA . LYS A 1 186 ? -29.840 8.218 17.609 1.00 84.38 186 LYS A CA 1
ATOM 1336 C C . LYS A 1 186 ? -30.020 9.168 18.792 1.00 84.38 186 LYS A C 1
ATOM 1338 O O . LYS A 1 186 ? -30.937 8.969 19.584 1.00 84.38 186 LYS A O 1
ATOM 1343 N N . MET A 1 187 ? -29.203 10.219 18.888 1.00 79.31 187 MET A N 1
ATOM 1344 C CA . MET A 1 187 ? -29.335 11.245 19.930 1.00 79.31 187 MET A CA 1
ATOM 1345 C C . MET A 1 187 ? -30.681 11.972 19.856 1.00 79.31 187 MET A C 1
ATOM 1347 O O . MET A 1 187 ? -31.320 12.184 20.881 1.00 79.31 187 MET A O 1
ATOM 1351 N N . VAL A 1 188 ? -31.151 12.313 18.653 1.00 86.31 188 VAL A N 1
ATOM 1352 C CA . VAL A 1 188 ? -32.474 12.929 18.462 1.00 86.31 188 VAL A CA 1
ATOM 1353 C C . VAL A 1 188 ? -33.591 11.979 18.904 1.00 86.31 188 VAL A C 1
ATOM 1355 O O . VAL A 1 188 ? -34.537 12.409 19.564 1.00 86.31 188 VAL A O 1
ATOM 1358 N N . GLN A 1 189 ? -33.484 10.685 18.594 1.00 90.06 189 GLN A N 1
ATOM 1359 C CA . GLN A 1 189 ? -34.472 9.690 19.016 1.00 90.06 189 GLN A CA 1
ATOM 1360 C C . GLN A 1 189 ? -34.475 9.481 20.540 1.00 90.06 189 GLN A C 1
ATOM 1362 O O . GLN A 1 189 ? -35.542 9.363 21.148 1.00 90.06 189 GLN A O 1
ATOM 1367 N N . GLN A 1 190 ? -33.298 9.480 21.168 1.00 90.25 190 GLN A N 1
ATOM 1368 C CA . GLN A 1 190 ? -33.169 9.460 22.626 1.00 90.25 190 GLN A CA 1
ATOM 1369 C C . GLN A 1 190 ? -33.776 10.715 23.250 1.00 90.25 190 GLN A C 1
ATOM 1371 O O . GLN A 1 190 ? -34.589 10.591 24.157 1.00 90.25 190 GLN A O 1
ATOM 1376 N N . ALA A 1 191 ? -33.472 11.903 22.720 1.00 87.44 191 ALA A N 1
ATOM 1377 C CA . ALA A 1 191 ? -34.042 13.159 23.198 1.00 87.44 191 ALA A CA 1
ATOM 1378 C C . ALA A 1 191 ? -35.576 13.164 23.109 1.00 87.44 191 ALA A C 1
ATOM 1380 O O . ALA A 1 191 ? -36.234 13.568 24.064 1.00 87.44 191 ALA A O 1
ATOM 1381 N N . LYS A 1 192 ? -36.155 12.650 22.012 1.00 92.06 192 LYS A N 1
ATOM 1382 C CA . LYS A 1 192 ? -37.609 12.431 21.906 1.00 92.06 192 LYS A CA 1
ATOM 1383 C C . LYS A 1 192 ? -38.129 11.500 22.996 1.00 92.06 192 LYS A C 1
ATOM 1385 O O . LYS A 1 192 ? -39.067 11.855 23.689 1.00 92.06 192 LYS A O 1
ATOM 1390 N N . THR A 1 193 ? -37.481 10.354 23.187 1.00 94.75 193 THR A N 1
ATOM 1391 C CA . THR A 1 193 ? -37.884 9.376 24.211 1.00 94.75 193 THR A CA 1
ATOM 1392 C C . THR A 1 193 ? -37.833 9.984 25.616 1.00 94.75 193 THR A C 1
ATOM 1394 O O . THR A 1 193 ? -38.735 9.770 26.418 1.00 94.75 193 THR A O 1
ATOM 1397 N N . THR A 1 194 ? -36.803 10.776 25.918 1.00 92.19 194 THR A N 1
ATOM 1398 C CA . THR A 1 194 ? -36.686 11.493 27.192 1.00 92.19 194 THR A CA 1
ATOM 1399 C C . THR A 1 194 ? -37.763 12.564 27.344 1.00 92.19 194 THR A C 1
ATOM 1401 O O . THR A 1 194 ? -38.313 12.702 28.432 1.00 92.19 194 THR A O 1
ATOM 1404 N N . LEU A 1 195 ? -38.100 13.299 26.280 1.00 92.69 195 LEU A N 1
ATOM 1405 C CA . LEU A 1 195 ? -39.213 14.255 26.296 1.00 92.69 195 LEU A CA 1
ATOM 1406 C C . LEU A 1 195 ? -40.555 13.551 26.543 1.00 92.69 195 LEU A C 1
ATOM 1408 O O . LEU A 1 195 ? -41.324 14.016 27.378 1.00 92.69 195 LEU A O 1
ATOM 1412 N N . ASP A 1 196 ? -40.796 12.404 25.905 1.00 96.06 196 ASP A N 1
ATOM 1413 C CA . ASP A 1 196 ? -42.005 11.599 26.121 1.00 96.06 196 ASP A CA 1
ATOM 1414 C C . ASP A 1 196 ? -42.083 11.079 27.569 1.00 96.06 196 ASP A C 1
ATOM 1416 O O . ASP A 1 196 ? -43.135 11.123 28.207 1.00 96.06 196 ASP A O 1
ATOM 1420 N N . GLN A 1 197 ? -40.958 10.627 28.133 1.00 94.19 197 GLN A N 1
ATOM 1421 C CA . GLN A 1 197 ? -40.870 10.211 29.538 1.00 94.19 197 GLN A CA 1
ATOM 1422 C C . GLN A 1 197 ? -41.096 11.376 30.508 1.00 94.19 197 GLN A C 1
ATOM 1424 O O . GLN A 1 197 ? -41.734 11.197 31.549 1.00 94.19 197 GLN A O 1
ATOM 1429 N N . LEU A 1 198 ? -40.583 12.566 30.185 1.00 93.19 198 LEU A N 1
ATOM 1430 C CA . LEU A 1 198 ? -40.799 13.775 30.975 1.00 93.19 198 LEU A CA 1
ATOM 1431 C C . LEU A 1 198 ? -42.288 14.143 30.993 1.00 93.19 198 LEU A C 1
ATOM 1433 O O . LEU A 1 198 ? -42.824 14.443 32.059 1.00 93.19 198 LEU A O 1
ATOM 1437 N N . ASP A 1 199 ? -42.959 14.063 29.842 1.00 95.38 199 ASP A N 1
ATOM 1438 C CA . ASP A 1 199 ? -44.394 14.330 29.722 1.00 95.38 199 ASP A CA 1
ATOM 1439 C C . ASP A 1 199 ? -45.227 13.323 30.533 1.00 95.38 199 ASP A C 1
ATOM 1441 O O . ASP A 1 199 ? -46.070 13.711 31.347 1.00 95.38 199 ASP A O 1
ATOM 1445 N N . GLN A 1 200 ? -44.904 12.028 30.437 1.00 95.38 200 GLN A N 1
ATOM 1446 C CA . GLN A 1 200 ? -45.526 10.984 31.263 1.00 95.38 200 GLN A CA 1
ATOM 1447 C C . GLN A 1 200 ? -45.296 11.208 32.762 1.00 95.38 200 GLN A C 1
ATOM 1449 O O . GLN A 1 200 ? -46.218 11.057 33.566 1.00 95.38 200 GLN A O 1
ATOM 1454 N N . THR A 1 201 ? -44.086 11.607 33.154 1.00 94.44 201 THR A N 1
ATOM 1455 C CA . THR A 1 201 ? -43.752 11.898 34.556 1.00 94.44 201 THR A CA 1
ATOM 1456 C C . THR A 1 201 ? -44.525 13.114 35.063 1.00 94.44 201 THR A C 1
ATOM 1458 O O . THR A 1 201 ? -45.053 13.096 36.178 1.00 94.44 201 THR A O 1
ATOM 1461 N N . ALA A 1 202 ? -44.651 14.162 34.247 1.00 94.12 202 ALA A N 1
ATOM 1462 C CA . ALA A 1 202 ? -45.448 15.338 34.572 1.00 94.12 202 ALA A CA 1
ATOM 1463 C C . ALA A 1 202 ? -46.941 14.992 34.721 1.00 94.12 202 ALA A C 1
ATOM 1465 O O . ALA A 1 202 ? -47.596 15.477 35.648 1.00 94.12 202 ALA A O 1
ATOM 1466 N N . ALA A 1 203 ? -47.477 14.121 33.861 1.00 95.69 203 ALA A N 1
ATOM 1467 C CA . ALA A 1 203 ? -48.845 13.616 33.965 1.00 95.69 203 ALA A CA 1
ATOM 1468 C C . ALA A 1 203 ? -49.060 12.787 35.246 1.00 95.69 203 ALA A C 1
ATOM 1470 O O . ALA A 1 203 ? -49.999 13.051 35.999 1.00 95.69 203 ALA A O 1
ATOM 1471 N N . ALA A 1 204 ? -48.155 11.852 35.552 1.00 94.38 204 ALA A N 1
ATOM 1472 C CA . ALA A 1 204 ? -48.204 11.056 36.779 1.00 94.38 204 ALA A CA 1
ATOM 1473 C C . ALA A 1 204 ? -48.112 11.933 38.040 1.00 94.38 204 ALA A C 1
ATOM 1475 O O . ALA A 1 204 ? -48.840 11.724 39.008 1.00 94.38 204 ALA A O 1
ATOM 1476 N N . THR A 1 205 ? -47.273 12.970 38.010 1.00 94.06 205 THR A N 1
ATOM 1477 C CA . THR A 1 205 ? -47.140 13.937 39.108 1.00 94.06 205 THR A CA 1
ATOM 1478 C C . THR A 1 205 ? -48.442 14.710 39.331 1.00 94.06 205 THR A C 1
ATOM 1480 O O . THR A 1 205 ? -48.892 14.836 40.471 1.00 94.06 205 THR A O 1
ATOM 1483 N N . ARG A 1 206 ? -49.102 15.173 38.257 1.00 95.44 206 ARG A N 1
ATOM 1484 C CA . ARG A 1 206 ? -50.434 15.799 38.357 1.00 95.44 206 ARG A CA 1
ATOM 1485 C C . ARG A 1 206 ? -51.464 14.853 38.976 1.00 95.44 206 ARG A C 1
ATOM 1487 O O . ARG A 1 206 ? -52.225 15.278 39.842 1.00 95.44 206 ARG A O 1
ATOM 1494 N N . GLN A 1 207 ? -51.456 13.579 38.586 1.00 95.56 207 GLN A N 1
ATOM 1495 C CA . GLN A 1 207 ? -52.365 12.576 39.144 1.00 95.56 207 GLN A CA 1
ATOM 1496 C C . GLN A 1 207 ? -52.124 12.340 40.644 1.00 95.56 207 GLN A C 1
ATOM 1498 O O . GLN A 1 207 ? -53.077 12.240 41.420 1.00 95.56 207 GLN A O 1
ATOM 1503 N N . SER A 1 208 ? -50.860 12.295 41.072 1.00 93.38 208 SER A N 1
ATOM 1504 C CA . SER A 1 208 ? -50.489 12.173 42.487 1.00 93.38 208 SER A CA 1
ATOM 1505 C C . SER A 1 208 ? -50.934 13.382 43.308 1.00 93.38 208 SER A C 1
ATOM 1507 O O . SER A 1 208 ? -51.452 13.205 44.411 1.00 93.38 208 SER A O 1
ATOM 1509 N N . PHE A 1 209 ? -50.801 14.603 42.775 1.00 93.06 209 PHE A N 1
ATOM 1510 C CA . PHE A 1 209 ? -51.335 15.799 43.434 1.00 93.06 209 PHE A CA 1
ATOM 1511 C C . PHE A 1 209 ? -52.856 15.744 43.574 1.00 93.06 209 PHE A C 1
ATOM 1513 O O . PHE A 1 209 ? -53.358 15.964 44.670 1.00 93.06 209 PHE A O 1
ATOM 1520 N N . SER A 1 210 ? -53.582 15.366 42.517 1.00 94.88 210 SER A N 1
ATOM 1521 C CA . SER A 1 210 ? -55.041 15.199 42.586 1.00 94.88 210 SER A CA 1
ATOM 1522 C C . SER A 1 210 ? -55.461 14.134 43.606 1.00 94.88 210 SER A C 1
ATOM 1524 O O . SER A 1 210 ? -56.423 14.327 44.344 1.00 94.88 210 SER A O 1
ATOM 1526 N N . SER A 1 211 ? -54.717 13.031 43.695 1.00 94.00 211 SER A N 1
ATOM 1527 C CA . SER A 1 211 ? -54.984 11.979 44.682 1.00 94.00 211 SER A CA 1
ATOM 1528 C C . SER A 1 211 ? -54.709 12.463 46.108 1.00 94.00 211 SER A C 1
ATOM 1530 O O . SER A 1 211 ? -55.476 12.169 47.018 1.00 94.00 211 SER A O 1
ATOM 1532 N N . THR A 1 212 ? -53.633 13.230 46.306 1.00 92.94 212 THR A N 1
ATOM 1533 C CA . THR A 1 212 ? -53.276 13.823 47.604 1.00 92.94 212 THR A CA 1
ATOM 1534 C C . THR A 1 212 ? -54.334 14.821 48.067 1.00 92.94 212 THR A C 1
ATOM 1536 O O . THR A 1 212 ? -54.720 14.792 49.231 1.00 92.94 212 THR A O 1
ATOM 1539 N N . ASP A 1 213 ? -54.842 15.651 47.155 1.00 94.12 213 ASP A N 1
ATOM 1540 C CA . ASP A 1 213 ? -55.943 16.584 47.412 1.00 94.12 213 ASP A CA 1
ATOM 1541 C C . ASP A 1 213 ? -57.207 15.838 47.878 1.00 94.12 213 ASP A C 1
ATOM 1543 O O . ASP A 1 213 ? -57.773 16.150 48.925 1.00 94.12 213 ASP A O 1
ATOM 1547 N N . ALA A 1 214 ? -57.571 14.748 47.191 1.00 93.00 214 ALA A N 1
ATOM 1548 C CA . ALA A 1 214 ? -58.683 13.888 47.597 1.00 93.00 214 ALA A CA 1
ATOM 1549 C C . ALA A 1 214 ? -58.465 13.225 48.973 1.00 93.00 214 ALA A C 1
ATOM 1551 O O . ALA A 1 214 ? -59.400 13.134 49.772 1.00 93.00 214 ALA A O 1
ATOM 1552 N N . TYR A 1 215 ? -57.241 12.778 49.282 1.00 91.88 215 TYR A N 1
ATOM 1553 C CA . TYR A 1 215 ? -56.908 12.230 50.603 1.00 91.88 215 TYR A CA 1
ATOM 1554 C C . TYR A 1 215 ? -57.008 13.280 51.712 1.00 91.88 215 TYR A C 1
ATOM 1556 O O . TYR A 1 215 ? -57.512 12.962 52.788 1.00 91.88 215 TYR A O 1
ATOM 1564 N N . LEU A 1 216 ? -56.550 14.511 51.467 1.00 91.75 216 LEU A N 1
ATOM 1565 C CA . LEU A 1 216 ? -56.646 15.611 52.429 1.00 91.75 216 LEU A CA 1
ATOM 1566 C C . LEU A 1 216 ? -58.104 16.002 52.687 1.00 91.75 216 LEU A C 1
ATOM 1568 O O . LEU A 1 216 ? -58.490 16.101 53.848 1.00 91.75 216 LEU A O 1
ATOM 1572 N N . ALA A 1 217 ? -58.930 16.110 51.643 1.00 92.12 217 ALA A N 1
ATOM 1573 C CA . ALA A 1 217 ? -60.368 16.342 51.791 1.00 92.12 217 ALA A CA 1
ATOM 1574 C C . ALA A 1 217 ? -61.060 15.208 52.577 1.00 92.12 217 ALA A C 1
ATOM 1576 O O . ALA A 1 217 ? -61.904 15.444 53.442 1.00 92.12 217 ALA A O 1
ATOM 1577 N N . GLY A 1 218 ? -60.667 13.952 52.333 1.00 92.56 218 GLY A N 1
ATOM 1578 C CA . GLY A 1 218 ? -61.153 12.806 53.105 1.00 92.56 218 GLY A CA 1
ATOM 1579 C C . GLY A 1 218 ? -60.702 12.824 54.572 1.00 92.56 218 GLY A C 1
ATOM 1580 O O . GLY A 1 218 ? -61.469 12.446 55.460 1.00 92.56 218 GLY A O 1
ATOM 1581 N N . LEU A 1 219 ? -59.470 13.266 54.844 1.00 91.31 219 LEU A N 1
ATOM 1582 C CA . LEU A 1 219 ? -58.949 13.446 56.200 1.00 91.31 219 LEU A CA 1
ATOM 1583 C C . LEU A 1 219 ? -59.716 14.545 56.940 1.00 91.31 219 LEU A C 1
ATOM 1585 O O . LEU A 1 219 ? -60.085 14.336 58.091 1.00 91.31 219 LEU A O 1
ATOM 1589 N N . GLU A 1 220 ? -59.982 15.672 56.279 1.00 89.44 220 GLU A N 1
ATOM 1590 C CA . GLU A 1 220 ? -60.784 16.772 56.816 1.00 89.44 220 GLU A CA 1
ATOM 1591 C C . GLU A 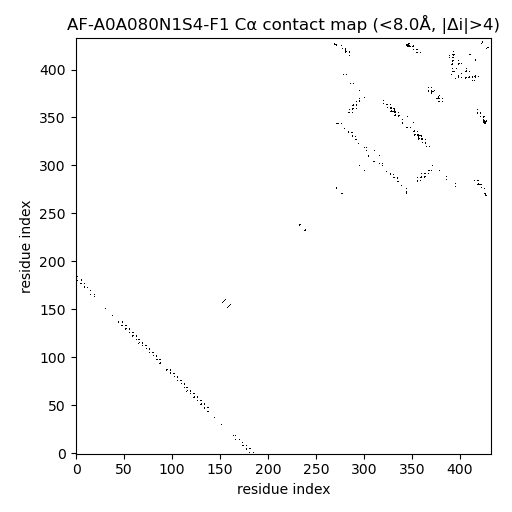1 220 ? -62.169 16.274 57.248 1.00 89.44 220 GLU A C 1
ATOM 1593 O O . GLU A 1 220 ? -62.528 16.413 58.415 1.00 89.44 220 GLU A O 1
ATOM 1598 N N . GLY A 1 221 ? -62.894 15.565 56.373 1.00 91.62 221 GLY A N 1
ATOM 1599 C CA . GLY A 1 221 ? -64.209 15.006 56.716 1.00 91.62 221 GLY A CA 1
ATOM 1600 C C . GLY A 1 221 ? -64.171 13.982 57.861 1.00 91.62 221 GLY A C 1
ATOM 1601 O O . GLY A 1 221 ? -65.089 13.912 58.684 1.00 91.62 221 GLY A O 1
ATOM 1602 N N . ARG A 1 222 ? -63.092 13.194 57.966 1.00 88.56 222 ARG A N 1
ATOM 1603 C CA . ARG A 1 222 ? -62.887 12.264 59.090 1.00 88.56 222 ARG A CA 1
ATOM 1604 C C . ARG A 1 222 ? -62.552 12.980 60.390 1.00 88.56 222 ARG A C 1
ATOM 1606 O O . ARG A 1 222 ? -63.004 12.527 61.435 1.00 88.56 222 ARG A O 1
ATOM 1613 N N . LEU A 1 223 ? -61.767 14.054 60.344 1.00 85.81 223 LEU A N 1
ATOM 1614 C CA . LEU A 1 223 ? -61.490 14.887 61.512 1.00 85.81 223 LEU A CA 1
ATOM 1615 C C . LEU A 1 223 ? -62.763 15.579 61.994 1.00 85.81 223 LEU A C 1
ATOM 1617 O O . LEU A 1 223 ? -63.003 15.593 63.194 1.00 85.81 223 LEU A O 1
ATOM 1621 N N . ASP A 1 224 ? -63.610 16.053 61.084 1.00 85.94 224 ASP A N 1
ATOM 1622 C CA . ASP A 1 224 ? -64.901 16.657 61.426 1.00 85.94 224 ASP A CA 1
ATOM 1623 C C . ASP A 1 224 ? -65.851 15.633 62.080 1.00 85.94 224 ASP A C 1
ATOM 1625 O O . ASP A 1 224 ? -66.469 15.888 63.119 1.00 85.94 224 ASP A O 1
ATOM 1629 N N . SER A 1 225 ? -65.866 14.402 61.553 1.00 86.19 225 SER A N 1
ATOM 1630 C CA . SER A 1 225 ? -66.579 13.269 62.164 1.00 86.19 225 SER A CA 1
ATOM 1631 C C . SER A 1 225 ? -66.005 12.905 63.538 1.00 86.19 225 SER A C 1
ATOM 1633 O O . SER A 1 225 ? -66.759 12.731 64.486 1.00 86.19 225 SER A O 1
ATOM 1635 N N . LEU A 1 226 ? -64.676 12.856 63.688 1.00 84.06 226 LEU A N 1
ATOM 1636 C CA . LEU A 1 226 ? -64.006 12.603 64.968 1.00 84.06 226 LEU A CA 1
ATOM 1637 C C . LEU A 1 226 ? -64.288 13.701 65.994 1.00 84.06 226 LEU A C 1
ATOM 1639 O O . LEU A 1 226 ? -64.492 13.390 67.161 1.00 84.06 226 LEU A O 1
ATOM 1643 N N . ILE A 1 227 ? -64.305 14.972 65.593 1.00 81.06 227 ILE A N 1
ATOM 1644 C CA . ILE A 1 227 ? -64.671 16.092 66.469 1.00 81.06 227 ILE A CA 1
ATOM 1645 C C . ILE A 1 227 ? -66.124 15.932 66.927 1.00 81.06 227 ILE A C 1
ATOM 1647 O O . ILE A 1 227 ? -66.416 16.108 68.114 1.00 81.06 227 ILE A O 1
ATOM 1651 N N . THR A 1 228 ? -67.017 15.542 66.016 1.00 82.38 228 THR A N 1
ATOM 1652 C CA . THR A 1 228 ? -68.425 15.255 66.318 1.00 82.38 228 THR A CA 1
ATOM 1653 C C . THR A 1 228 ? -68.558 14.079 67.292 1.00 82.38 228 THR A C 1
ATOM 1655 O O . THR A 1 228 ? -69.209 14.212 68.330 1.00 82.38 228 THR A O 1
ATOM 1658 N N . ASP A 1 229 ? -67.873 12.967 67.027 1.00 78.44 229 ASP A N 1
ATOM 1659 C CA . ASP A 1 229 ? -67.877 11.760 67.857 1.00 78.44 229 ASP A CA 1
ATOM 1660 C C . ASP A 1 229 ? -67.252 12.011 69.234 1.00 78.44 229 ASP A C 1
ATOM 1662 O O . ASP A 1 229 ? -67.805 11.604 70.249 1.00 78.44 229 ASP A O 1
ATOM 1666 N N . VAL A 1 230 ? -66.130 12.731 69.313 1.00 71.81 230 VAL A N 1
ATOM 1667 C CA . VAL A 1 230 ? -65.491 13.112 70.584 1.00 71.81 230 VAL A CA 1
ATOM 1668 C C . VAL A 1 230 ? -66.381 14.068 71.378 1.00 71.81 230 VAL A C 1
ATOM 1670 O O . VAL A 1 230 ? -66.449 13.947 72.599 1.00 71.81 230 VAL A O 1
ATOM 1673 N N . SER A 1 231 ? -67.119 14.967 70.723 1.00 67.94 231 SER A N 1
ATOM 1674 C CA . SER A 1 231 ? -68.105 15.832 71.390 1.00 67.94 231 SER A CA 1
ATOM 1675 C C . SER A 1 231 ? -69.308 15.032 71.918 1.00 67.94 231 SER A C 1
ATOM 1677 O O . SER A 1 231 ? -69.793 15.285 73.026 1.00 67.94 231 SER A O 1
ATOM 1679 N N . ALA A 1 232 ? -69.749 14.009 71.179 1.00 65.00 232 ALA A N 1
ATOM 1680 C CA . ALA A 1 232 ? -70.774 13.058 71.615 1.00 65.00 232 ALA A CA 1
ATOM 1681 C C . ALA A 1 232 ? -70.279 12.141 72.755 1.00 65.00 232 ALA A C 1
ATOM 1683 O O . ALA A 1 232 ? -71.019 11.815 73.683 1.00 65.00 232 ALA A O 1
ATOM 1684 N N . VAL A 1 233 ? -68.997 11.771 72.749 1.00 60.91 233 VAL A N 1
ATOM 1685 C CA . VAL A 1 233 ? -68.367 11.008 73.832 1.00 60.91 233 VAL A CA 1
ATOM 1686 C C . VAL A 1 233 ? -68.114 11.893 75.051 1.00 60.91 233 VAL A C 1
ATOM 1688 O O . VAL A 1 233 ? -68.315 11.423 76.156 1.00 60.91 233 VAL A O 1
ATOM 1691 N N . GLY A 1 234 ? -67.776 13.176 74.909 1.00 57.84 234 GLY A N 1
ATOM 1692 C CA . GLY A 1 234 ? -67.649 14.116 76.033 1.00 57.84 234 GLY A CA 1
ATOM 1693 C C . GLY A 1 234 ? -68.967 14.386 76.770 1.00 57.84 234 GLY A C 1
ATOM 1694 O O . GLY A 1 234 ? -68.956 14.791 77.931 1.00 57.84 234 GLY A O 1
ATOM 1695 N N . SER A 1 235 ? -70.102 14.111 76.123 1.00 55.09 235 SER A N 1
ATOM 1696 C CA . SER A 1 235 ? -71.445 14.177 76.711 1.00 55.09 235 SER A CA 1
ATOM 1697 C C . SER A 1 235 ? -71.946 12.831 77.261 1.00 55.09 235 SER A C 1
ATOM 1699 O O . SER A 1 235 ? -72.961 12.799 77.958 1.00 55.09 235 SER A O 1
ATOM 1701 N N . SER A 1 236 ? -71.215 11.730 77.042 1.00 51.34 236 SER A N 1
ATOM 1702 C CA . SER A 1 236 ? -71.503 10.416 77.627 1.00 51.34 236 SER A CA 1
ATOM 1703 C C . SER A 1 236 ? -70.367 9.983 78.565 1.00 51.34 236 SER A C 1
ATOM 1705 O O . SER A 1 236 ? -69.189 10.090 78.261 1.00 51.34 236 SER A O 1
ATOM 1707 N N . ASN A 1 237 ? -70.688 9.489 79.753 1.00 51.69 237 ASN A N 1
ATOM 1708 C CA . ASN A 1 237 ? -69.734 9.178 80.826 1.00 51.69 237 ASN A CA 1
ATOM 1709 C C . ASN A 1 237 ? -68.819 7.944 80.552 1.00 51.69 237 ASN A C 1
ATOM 1711 O O . ASN A 1 237 ? -68.626 7.111 81.431 1.00 51.69 237 ASN A O 1
ATOM 1715 N N . VAL A 1 238 ? -68.286 7.775 79.334 1.00 54.28 238 VAL A N 1
ATOM 1716 C CA . VAL A 1 238 ? -67.606 6.552 78.850 1.00 54.28 238 VAL A CA 1
ATOM 1717 C C . VAL A 1 238 ? -66.074 6.662 78.913 1.00 54.28 238 VAL A C 1
ATOM 1719 O O . VAL A 1 238 ? -65.386 5.659 79.112 1.00 54.28 238 VAL A O 1
ATOM 1722 N N . LEU A 1 239 ? -65.509 7.875 78.846 1.00 49.97 239 LEU A N 1
ATOM 1723 C CA . LEU A 1 239 ? -64.050 8.088 78.897 1.00 49.97 239 LEU A CA 1
ATOM 1724 C C . LEU A 1 239 ? -63.424 7.734 80.264 1.00 49.97 239 LEU A C 1
ATOM 1726 O O . LEU A 1 239 ? -62.219 7.503 80.359 1.00 49.97 239 LEU A O 1
ATOM 1730 N N . SER A 1 240 ? -64.244 7.637 81.314 1.00 50.94 240 SER A N 1
ATOM 1731 C CA . SER A 1 240 ? -63.839 7.236 82.666 1.00 50.94 240 SER A CA 1
ATOM 1732 C C . SER A 1 240 ? -63.662 5.718 82.839 1.00 50.94 240 SER A C 1
ATOM 1734 O O . SER A 1 240 ? -63.093 5.298 83.845 1.00 50.94 240 SER A O 1
ATOM 1736 N N . GLN A 1 241 ? -64.093 4.889 81.874 1.00 50.38 241 GLN A N 1
ATOM 1737 C CA . GLN A 1 241 ? -64.027 3.422 81.985 1.00 50.38 241 GLN A CA 1
ATOM 1738 C C . GLN A 1 241 ? -62.853 2.752 81.256 1.00 50.38 241 GLN A C 1
ATOM 1740 O O . GLN A 1 241 ? -62.501 1.635 81.623 1.00 50.38 241 GLN A O 1
ATOM 1745 N N . TYR A 1 242 ? -62.207 3.405 80.282 1.00 49.44 242 TYR A N 1
ATOM 1746 C CA . TYR A 1 242 ? -61.116 2.781 79.507 1.00 49.44 242 TYR A CA 1
ATOM 1747 C C . TYR A 1 242 ? -59.715 3.346 79.774 1.00 49.44 242 TYR A C 1
ATOM 1749 O O . TYR A 1 242 ? -58.725 2.686 79.456 1.00 49.44 242 TYR A O 1
ATOM 1757 N N . PHE A 1 243 ? -59.598 4.494 80.447 1.00 49.78 243 PHE A N 1
ATOM 1758 C CA . PHE A 1 243 ? -58.325 4.953 81.005 1.00 49.78 243 PHE A CA 1
ATOM 1759 C C . PHE A 1 243 ? -58.257 4.624 82.497 1.00 49.78 243 PHE A C 1
ATOM 1761 O O . PHE A 1 243 ? -58.616 5.419 83.362 1.00 49.78 243 PHE A O 1
ATOM 1768 N N . GLY A 1 244 ? -57.746 3.432 82.809 1.00 47.97 244 GLY A N 1
ATOM 1769 C CA . GLY A 1 244 ? -57.153 3.189 84.123 1.00 47.97 244 GLY A CA 1
ATOM 1770 C C . GLY A 1 244 ? -56.005 4.180 84.375 1.00 47.97 244 GLY A C 1
ATOM 1771 O O . GLY A 1 244 ? -55.373 4.653 83.431 1.00 47.97 244 GLY A O 1
ATOM 1772 N N . LYS A 1 245 ? -55.727 4.486 85.649 1.00 46.59 245 LYS A N 1
ATOM 1773 C CA . LYS A 1 245 ? -54.901 5.613 86.147 1.00 46.59 245 LYS A CA 1
ATOM 1774 C C . LYS A 1 245 ? -53.505 5.862 85.527 1.00 46.59 245 LYS A C 1
ATOM 1776 O O . LYS A 1 245 ? -52.910 6.873 85.874 1.00 46.59 245 LYS A O 1
ATOM 1781 N N . ASN A 1 246 ? -52.979 5.030 84.623 1.00 50.09 246 ASN A N 1
ATOM 1782 C CA . ASN A 1 246 ? -51.583 5.097 84.164 1.00 50.09 246 ASN A CA 1
ATOM 1783 C C . ASN A 1 246 ? -51.381 5.063 82.630 1.00 50.09 246 ASN A C 1
ATOM 1785 O O . ASN A 1 246 ? -50.336 4.591 82.197 1.00 50.09 246 ASN A O 1
ATOM 1789 N N . GLY A 1 247 ? -52.335 5.534 81.814 1.00 54.53 247 GLY A N 1
ATOM 1790 C CA . GLY A 1 247 ? -52.309 5.518 80.335 1.00 54.53 247 GLY A CA 1
ATOM 1791 C C . GLY A 1 247 ? -50.928 5.533 79.650 1.00 54.53 247 GLY A C 1
ATOM 1792 O O . GLY A 1 247 ? -50.375 6.595 79.372 1.00 54.53 247 GLY A O 1
ATOM 1793 N N . LYS A 1 248 ? -50.382 4.351 79.332 1.00 54.34 248 LYS A N 1
ATOM 1794 C CA . LYS A 1 248 ? -49.102 4.208 78.627 1.00 54.34 248 LYS A CA 1
ATOM 1795 C C . LYS A 1 248 ? -49.184 3.158 77.524 1.00 54.34 248 LYS A C 1
ATOM 1797 O O . LYS A 1 248 ? -49.560 2.014 77.764 1.00 54.34 248 LYS A O 1
ATOM 1802 N N . LEU A 1 249 ? -48.808 3.599 76.327 1.00 49.78 249 LEU A N 1
ATOM 1803 C CA . LEU A 1 249 ? -48.603 2.815 75.114 1.00 49.78 249 LEU A CA 1
ATOM 1804 C C . LEU A 1 249 ? -47.187 2.210 75.148 1.00 49.78 249 LEU A C 1
ATOM 1806 O O . LEU A 1 249 ? -46.231 2.910 75.484 1.00 49.78 249 LEU A O 1
ATOM 1810 N N . ASP A 1 250 ? -47.048 0.925 74.827 1.00 52.34 250 ASP A N 1
ATOM 1811 C CA . ASP A 1 250 ? -45.783 0.189 74.946 1.00 52.34 250 ASP A CA 1
ATOM 1812 C C . ASP A 1 250 ? -44.884 0.383 73.705 1.00 52.34 250 ASP A C 1
ATOM 1814 O O . ASP A 1 250 ? -45.108 -0.197 72.642 1.00 52.34 250 ASP A O 1
ATOM 1818 N N . VAL A 1 251 ? -43.871 1.244 73.847 1.00 57.47 251 VAL A N 1
ATOM 1819 C CA . VAL A 1 251 ? -42.957 1.727 72.790 1.00 57.47 251 VAL A CA 1
ATOM 1820 C C . VAL A 1 251 ? -41.970 0.646 72.313 1.00 57.47 251 VAL A C 1
ATOM 1822 O O . VAL A 1 251 ? -41.450 0.730 71.200 1.00 57.47 251 VAL A O 1
ATOM 1825 N N . SER A 1 252 ? -41.737 -0.407 73.106 1.00 57.16 252 SER A N 1
ATOM 1826 C CA . SER A 1 252 ? -40.674 -1.389 72.839 1.00 57.16 252 SER A CA 1
ATOM 1827 C C . SER A 1 252 ? -40.948 -2.269 71.613 1.00 57.16 252 SER A C 1
ATOM 1829 O O . SER A 1 252 ? -40.023 -2.622 70.889 1.00 57.16 252 SER A O 1
ATOM 1831 N N . LYS A 1 253 ? -42.217 -2.582 71.320 1.00 56.19 253 LYS A N 1
ATOM 1832 C CA . LYS A 1 253 ? -42.588 -3.442 70.178 1.00 56.19 253 LYS A CA 1
ATOM 1833 C C . LYS A 1 253 ? -42.513 -2.740 68.820 1.00 56.19 253 LYS A C 1
ATOM 1835 O O . LYS A 1 253 ? -42.391 -3.404 67.796 1.00 56.19 253 LYS A O 1
ATOM 1840 N N . VAL A 1 254 ? -42.583 -1.409 68.803 1.00 60.19 254 VAL A N 1
ATOM 1841 C CA . VAL A 1 254 ? -42.464 -0.608 67.573 1.00 60.19 254 VAL A CA 1
ATOM 1842 C C . VAL A 1 254 ? -40.996 -0.496 67.141 1.00 60.19 254 VAL A C 1
ATOM 1844 O O . VAL A 1 254 ? -40.705 -0.489 65.946 1.00 60.19 254 VAL A O 1
ATOM 1847 N N . ALA A 1 255 ? -40.069 -0.477 68.103 1.00 59.41 255 ALA A N 1
ATOM 1848 C CA . ALA A 1 255 ? -38.631 -0.429 67.848 1.00 59.41 255 ALA A CA 1
ATOM 1849 C C . ALA A 1 255 ? -38.083 -1.732 67.227 1.00 59.41 255 ALA A C 1
ATOM 1851 O O . ALA A 1 255 ? -37.308 -1.664 66.275 1.00 59.41 255 ALA A O 1
ATOM 1852 N N . ASP A 1 256 ? -38.530 -2.906 67.689 1.00 58.03 256 ASP A N 1
ATOM 1853 C CA . ASP A 1 256 ? -38.064 -4.205 67.163 1.00 58.03 256 ASP A CA 1
ATOM 1854 C C . ASP A 1 256 ? -38.487 -4.459 65.706 1.00 58.03 256 ASP A C 1
ATOM 1856 O O . ASP A 1 256 ? -37.735 -5.037 64.922 1.00 58.03 256 ASP A O 1
ATOM 1860 N N . PHE A 1 257 ? -39.666 -3.982 65.298 1.00 64.25 257 PHE A N 1
ATOM 1861 C CA . PHE A 1 257 ? -40.138 -4.113 63.915 1.00 64.25 257 PHE A CA 1
ATOM 1862 C C . PHE A 1 257 ? -39.295 -3.277 62.930 1.00 64.25 257 PHE A C 1
ATOM 1864 O O . PHE A 1 257 ? -39.020 -3.721 61.814 1.00 64.25 257 PHE A O 1
ATOM 1871 N N . MET A 1 258 ? -38.816 -2.105 63.370 1.00 58.41 258 MET A N 1
ATOM 1872 C CA . MET A 1 258 ? -37.958 -1.205 62.585 1.00 58.41 258 MET A CA 1
ATOM 1873 C C . MET A 1 258 ? -36.515 -1.727 62.403 1.00 58.41 258 MET A C 1
ATOM 1875 O O . MET A 1 258 ? -35.841 -1.301 61.468 1.00 58.41 258 MET A O 1
ATOM 1879 N N . LEU A 1 259 ? -36.033 -2.640 63.261 1.00 58.41 259 LEU A N 1
ATOM 1880 C CA . LEU A 1 259 ? -34.644 -3.145 63.259 1.00 58.41 259 LEU A CA 1
ATOM 1881 C C . LEU A 1 259 ? -34.421 -4.432 62.440 1.00 58.41 259 LEU A C 1
ATOM 1883 O O . LEU A 1 259 ? -33.278 -4.827 62.212 1.00 58.41 259 LEU A O 1
ATOM 1887 N N . SER A 1 260 ? -35.484 -5.094 61.981 1.00 51.72 260 SER A N 1
ATOM 1888 C CA . SER A 1 260 ? -35.388 -6.370 61.253 1.00 51.72 260 SER A CA 1
ATOM 1889 C C . SER A 1 260 ? -34.638 -6.362 59.898 1.00 51.72 260 SER A C 1
ATOM 1891 O O . SER A 1 260 ? -34.116 -7.421 59.544 1.00 51.72 260 SER A O 1
ATOM 1893 N N . PRO A 1 261 ? -34.489 -5.252 59.135 1.00 54.59 261 PRO A N 1
ATOM 1894 C CA . PRO A 1 261 ? -33.825 -5.313 57.824 1.00 54.59 261 PRO A CA 1
ATOM 1895 C C . PRO A 1 261 ? -32.286 -5.222 57.838 1.00 54.59 261 PRO A C 1
ATOM 1897 O O . PRO A 1 261 ? -31.688 -5.250 56.765 1.00 54.59 261 PRO A O 1
ATOM 1900 N N . THR A 1 262 ? -31.621 -5.069 58.991 1.00 56.78 262 THR A N 1
ATOM 1901 C CA . THR A 1 262 ? -30.195 -4.663 59.051 1.00 56.78 262 THR A CA 1
ATOM 1902 C C . THR A 1 262 ? -29.216 -5.683 59.641 1.00 56.78 262 THR A C 1
ATOM 1904 O O . THR A 1 262 ? -28.027 -5.382 59.744 1.00 56.78 262 THR A O 1
ATOM 1907 N N . VAL A 1 263 ? -29.647 -6.903 59.979 1.00 55.53 263 VAL A N 1
ATOM 1908 C CA . VAL A 1 263 ? -28.736 -7.945 60.494 1.00 55.53 263 VAL A CA 1
ATOM 1909 C C . VAL A 1 263 ? -28.228 -8.824 59.343 1.00 55.53 263 VAL A C 1
ATOM 1911 O O . VAL A 1 263 ? -28.859 -9.807 58.962 1.00 55.53 263 VAL A O 1
ATOM 1914 N N . LEU A 1 264 ? -27.083 -8.451 58.766 1.00 57.84 264 LEU A N 1
ATOM 1915 C CA . LEU A 1 264 ? -26.362 -9.236 57.755 1.00 57.84 264 LEU A CA 1
ATOM 1916 C C . LEU A 1 264 ? -25.467 -10.292 58.430 1.00 57.84 264 LEU A C 1
ATOM 1918 O O . LEU A 1 264 ? -24.425 -9.951 58.987 1.00 57.84 264 LEU A O 1
ATOM 1922 N N . ASP A 1 265 ? -25.836 -11.574 58.346 1.00 58.34 265 ASP A N 1
ATOM 1923 C CA . ASP A 1 265 ? -24.945 -12.702 58.677 1.00 58.34 265 ASP A CA 1
ATOM 1924 C C . ASP A 1 265 ? -24.030 -13.002 57.475 1.00 58.34 265 ASP A C 1
ATOM 1926 O O . ASP A 1 265 ? -24.486 -13.484 56.437 1.00 58.34 265 ASP A O 1
ATOM 1930 N N . THR A 1 266 ? -22.737 -12.671 57.577 1.00 56.53 266 THR A N 1
ATOM 1931 C CA . THR A 1 266 ? -21.762 -12.863 56.486 1.00 56.53 266 THR A CA 1
ATOM 1932 C C . THR A 1 266 ? -20.891 -14.086 56.759 1.00 56.53 266 THR A C 1
ATOM 1934 O O . THR A 1 266 ? -19.998 -14.043 57.604 1.00 56.53 266 THR A O 1
ATOM 1937 N N . LYS A 1 267 ? -21.098 -15.170 56.002 1.00 62.62 267 LYS A N 1
ATOM 1938 C CA . LYS A 1 267 ? -20.237 -16.364 56.035 1.00 62.62 267 LYS A CA 1
ATOM 1939 C C . LYS A 1 267 ? -19.213 -16.337 54.902 1.00 62.62 267 LYS A C 1
ATOM 1941 O O . LYS A 1 267 ? -19.572 -16.450 53.733 1.00 62.62 267 LYS A O 1
ATOM 1946 N N . VAL A 1 268 ? -17.932 -16.217 55.250 1.00 59.59 268 VAL A N 1
ATOM 1947 C CA . VAL A 1 268 ? -16.817 -16.248 54.292 1.00 59.59 268 VAL A CA 1
ATOM 1948 C C . VAL A 1 268 ? -16.355 -17.693 54.117 1.00 59.59 268 VAL A C 1
ATOM 1950 O O . VAL A 1 268 ? -15.786 -18.275 55.032 1.00 59.59 268 VAL A O 1
ATOM 1953 N N . VAL A 1 269 ? -16.620 -18.272 52.945 1.00 66.12 269 VAL A N 1
ATOM 1954 C CA . VAL A 1 269 ? -16.294 -19.678 52.639 1.00 66.12 269 VAL A CA 1
ATOM 1955 C C . VAL A 1 269 ? -14.793 -19.873 52.364 1.00 66.12 269 VAL A C 1
ATOM 1957 O O . VAL A 1 269 ? -14.244 -20.895 52.751 1.00 66.12 269 VAL A O 1
ATOM 1960 N N . TYR A 1 270 ? -14.115 -18.877 51.770 1.00 65.00 270 TYR A N 1
ATOM 1961 C CA . TYR A 1 270 ? -12.668 -18.893 51.497 1.00 65.00 270 TYR A CA 1
ATOM 1962 C C . TYR A 1 270 ? -12.019 -17.546 51.853 1.00 65.00 270 TYR A C 1
ATOM 1964 O O . TYR A 1 270 ? -12.196 -16.569 51.116 1.00 65.00 270 TYR A O 1
ATOM 1972 N N . PRO A 1 271 ? -11.294 -17.444 52.979 1.00 65.31 271 PRO A N 1
ATOM 1973 C CA . PRO A 1 271 ? -10.702 -16.184 53.411 1.00 65.31 271 PRO A CA 1
ATOM 1974 C C . PRO A 1 271 ? -9.427 -15.853 52.619 1.00 65.31 271 PRO A C 1
ATOM 1976 O O . PRO A 1 271 ? -8.425 -16.568 52.674 1.00 65.31 271 PRO A O 1
ATOM 1979 N N . VAL A 1 272 ? -9.441 -14.715 51.921 1.00 71.44 272 VAL A N 1
ATOM 1980 C CA . VAL A 1 272 ? -8.254 -14.116 51.289 1.00 71.44 272 VAL A CA 1
ATOM 1981 C C . VAL A 1 272 ? -7.841 -12.893 52.110 1.00 71.44 272 VAL A C 1
ATOM 1983 O O . VAL A 1 272 ? -8.596 -11.931 52.221 1.00 71.44 272 VAL A O 1
ATOM 1986 N N . ALA A 1 273 ? -6.654 -12.938 52.710 1.00 69.69 273 ALA A N 1
ATOM 1987 C CA . ALA A 1 273 ? -6.199 -12.006 53.740 1.00 69.69 273 ALA A CA 1
ATOM 1988 C C . ALA A 1 273 ? -5.891 -10.597 53.214 1.00 69.69 273 ALA A C 1
ATOM 1990 O O . ALA A 1 273 ? -5.997 -9.622 53.956 1.00 69.69 273 ALA A O 1
ATOM 1991 N N . THR A 1 274 ? -5.491 -10.471 51.945 1.00 79.75 274 THR A N 1
ATOM 1992 C CA . THR A 1 274 ? -5.092 -9.188 51.352 1.00 79.75 274 THR A CA 1
ATOM 1993 C C . THR A 1 274 ? -5.669 -9.001 49.953 1.00 79.75 274 THR A C 1
ATOM 1995 O O . THR A 1 274 ? -5.737 -9.936 49.154 1.00 79.75 274 THR A O 1
ATOM 1998 N N . TYR A 1 275 ? -6.022 -7.756 49.612 1.00 81.00 275 TYR A N 1
ATOM 1999 C CA . TYR A 1 275 ? -6.479 -7.385 48.265 1.00 81.00 275 TYR A CA 1
ATOM 2000 C C . TYR A 1 275 ? -5.451 -7.746 47.177 1.00 81.00 275 TYR A C 1
ATOM 2002 O O . TYR A 1 275 ? -5.812 -8.182 46.083 1.00 81.00 275 TYR A O 1
ATOM 2010 N N . GLY A 1 276 ? -4.156 -7.636 47.501 1.00 81.69 276 GLY A N 1
ATOM 2011 C CA . GLY A 1 276 ? -3.067 -8.069 46.624 1.00 81.69 276 GLY A CA 1
ATOM 2012 C C . GLY A 1 276 ? -3.142 -9.560 46.289 1.00 81.69 276 GLY A C 1
ATOM 2013 O O . GLY A 1 276 ? -3.037 -9.926 45.124 1.00 81.69 276 GLY A O 1
ATOM 2014 N N . SER A 1 277 ? -3.429 -10.419 47.271 1.00 84.50 277 SER A N 1
ATOM 2015 C CA . SER A 1 277 ? -3.595 -11.861 47.027 1.00 84.50 277 SER A CA 1
ATOM 2016 C C . SER A 1 277 ? -4.862 -12.171 46.225 1.00 84.50 277 SER A C 1
ATOM 2018 O O . SER A 1 277 ? -4.847 -13.055 45.373 1.00 84.50 277 SER A O 1
ATOM 2020 N N . GLY A 1 278 ? -5.939 -11.402 46.424 1.00 84.19 278 GLY A N 1
ATOM 2021 C CA . GLY A 1 278 ? -7.175 -11.541 45.643 1.00 84.19 278 GLY A CA 1
ATOM 2022 C C . GLY A 1 278 ? -7.025 -11.149 44.168 1.00 84.19 278 GLY A C 1
ATOM 2023 O O . GLY A 1 278 ? -7.695 -11.714 43.303 1.00 84.19 278 GLY A O 1
ATOM 2024 N N . THR A 1 279 ? -6.116 -10.217 43.867 1.00 87.75 279 THR A N 1
ATOM 2025 C CA . THR A 1 279 ? -5.839 -9.736 42.502 1.00 87.75 279 THR A CA 1
ATOM 2026 C C . THR A 1 279 ? -4.627 -10.408 41.843 1.00 87.75 279 THR A C 1
ATOM 2028 O O . THR A 1 279 ? -4.483 -10.334 40.622 1.00 87.75 279 THR A O 1
ATOM 2031 N N . ALA A 1 280 ? -3.793 -11.128 42.602 1.00 89.88 280 ALA A N 1
ATOM 2032 C CA . ALA A 1 280 ? -2.607 -11.821 42.095 1.00 89.88 280 ALA A CA 1
ATOM 2033 C C . ALA A 1 280 ? -2.888 -12.779 40.916 1.00 89.88 280 ALA A C 1
ATOM 2035 O O . ALA A 1 280 ? -2.146 -12.707 39.933 1.00 89.88 280 ALA A O 1
ATOM 2036 N N . PRO A 1 281 ? -3.959 -13.606 40.911 1.00 91.06 281 PRO A N 1
ATOM 2037 C CA . PRO A 1 281 ? -4.280 -14.474 39.776 1.00 91.06 281 PRO A CA 1
ATOM 2038 C C . PRO A 1 281 ? -4.405 -13.738 38.443 1.00 91.06 281 PRO A C 1
ATOM 2040 O O . PRO A 1 281 ? -3.962 -14.246 37.416 1.00 91.06 281 PRO A O 1
ATOM 2043 N N . LEU A 1 282 ? -4.982 -12.534 38.443 1.00 91.19 282 LEU A N 1
ATOM 2044 C CA . LEU A 1 282 ? -5.133 -11.734 37.230 1.00 91.19 282 LEU A CA 1
ATOM 2045 C C . LEU A 1 282 ? -3.773 -11.267 36.704 1.00 91.19 282 LEU A C 1
ATOM 2047 O O . LEU A 1 282 ? -3.472 -11.444 35.525 1.00 91.19 282 LEU A O 1
ATOM 2051 N N . PHE A 1 283 ? -2.948 -10.680 37.572 1.00 91.69 283 PHE A N 1
ATOM 2052 C CA . PHE A 1 283 ? -1.660 -10.120 37.162 1.00 91.69 283 PHE A CA 1
ATOM 2053 C C . PHE A 1 283 ? -0.636 -11.194 36.803 1.00 91.69 283 PHE A C 1
ATOM 2055 O O . PHE A 1 283 ? 0.142 -10.996 35.873 1.00 91.69 283 PHE A O 1
ATOM 2062 N N . ILE A 1 284 ? -0.669 -12.348 37.473 1.00 93.75 284 ILE A N 1
ATOM 2063 C CA . ILE A 1 284 ? 0.150 -13.504 37.097 1.00 93.75 284 ILE A CA 1
ATOM 2064 C C . ILE A 1 284 ? -0.238 -13.963 35.694 1.00 93.75 284 ILE A C 1
ATOM 2066 O O . ILE A 1 284 ? 0.629 -14.068 34.835 1.00 93.75 284 ILE A O 1
ATOM 2070 N N . ASN A 1 285 ? -1.530 -14.143 35.412 1.00 93.56 285 ASN A N 1
ATOM 2071 C CA . ASN A 1 285 ? -1.981 -14.516 34.071 1.00 93.56 285 ASN A CA 1
ATOM 2072 C C . ASN A 1 285 ? -1.592 -13.497 32.999 1.00 93.56 285 ASN A C 1
ATOM 2074 O O . ASN A 1 285 ? -1.116 -13.884 31.932 1.00 93.56 285 ASN A O 1
ATOM 2078 N N . LEU A 1 286 ? -1.725 -12.206 33.302 1.00 93.00 286 LEU A N 1
ATOM 2079 C CA . LEU A 1 286 ? -1.294 -11.134 32.411 1.00 93.00 286 LEU A CA 1
ATOM 2080 C C . LEU A 1 286 ? 0.215 -11.193 32.138 1.00 93.00 286 LEU A C 1
ATOM 2082 O O . LEU A 1 286 ? 0.633 -11.113 30.985 1.00 93.00 286 LEU A O 1
ATOM 2086 N N . SER A 1 287 ? 1.023 -11.385 33.183 1.00 94.25 287 SER A N 1
ATOM 2087 C CA . SER A 1 287 ? 2.477 -11.520 33.077 1.00 94.25 287 SER A CA 1
ATOM 2088 C C . SER A 1 287 ? 2.877 -12.727 32.224 1.00 94.25 287 SER A C 1
ATOM 2090 O O . SER A 1 287 ? 3.702 -12.582 31.323 1.00 94.25 287 SER A O 1
ATOM 2092 N N . LEU A 1 288 ? 2.256 -13.892 32.442 1.00 95.19 288 LEU A N 1
ATOM 2093 C CA . LEU A 1 288 ? 2.536 -15.107 31.669 1.00 95.19 288 LEU A CA 1
ATOM 2094 C C . LEU A 1 288 ? 2.136 -14.961 30.199 1.00 95.19 288 LEU A C 1
ATOM 2096 O O . LEU A 1 288 ? 2.870 -15.403 29.317 1.00 95.19 288 LEU A O 1
ATOM 2100 N N . TRP A 1 289 ? 0.998 -14.320 29.923 1.00 95.12 289 TRP A N 1
ATOM 2101 C CA . TRP A 1 289 ? 0.549 -14.063 28.556 1.00 95.12 289 TRP A CA 1
ATOM 2102 C C . TRP A 1 289 ? 1.518 -13.142 27.819 1.00 95.12 289 TRP A C 1
ATOM 2104 O O . TRP A 1 289 ? 2.003 -13.478 26.742 1.00 95.12 289 TRP A O 1
ATOM 2114 N N . VAL A 1 290 ? 1.845 -11.991 28.412 1.00 94.00 290 VAL A N 1
ATOM 2115 C CA . VAL A 1 290 ? 2.772 -11.029 27.802 1.00 94.00 290 VAL A CA 1
ATOM 2116 C C . VAL A 1 290 ? 4.154 -11.649 27.622 1.00 94.00 290 VAL A C 1
ATOM 2118 O O . VAL A 1 290 ? 4.752 -11.498 26.561 1.00 94.00 290 VAL A O 1
ATOM 2121 N N . GLY A 1 291 ? 4.650 -12.393 28.607 1.00 93.81 291 GLY A N 1
ATOM 2122 C CA . GLY A 1 291 ? 5.940 -13.062 28.506 1.00 93.81 291 GLY A CA 1
ATOM 2123 C C . GLY A 1 291 ? 5.984 -14.127 27.400 1.00 93.81 291 GLY A C 1
ATOM 2124 O O . GLY A 1 291 ? 6.904 -14.129 26.581 1.00 93.81 291 GLY A O 1
ATOM 2125 N N . ALA A 1 292 ? 4.937 -14.954 27.273 1.00 94.25 292 ALA A N 1
ATOM 2126 C CA . ALA A 1 292 ? 4.815 -15.903 26.163 1.00 94.25 292 ALA A CA 1
ATOM 2127 C C . ALA A 1 292 ? 4.717 -15.192 24.798 1.00 94.25 292 ALA A C 1
ATOM 2129 O O . ALA A 1 292 ? 5.307 -15.646 23.817 1.00 94.2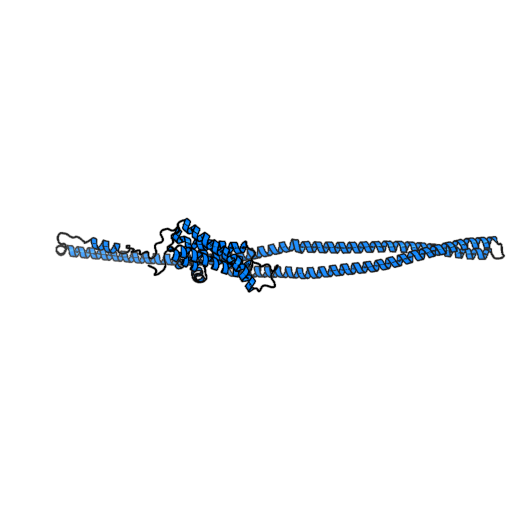5 292 ALA A O 1
ATOM 2130 N N . PHE A 1 293 ? 4.038 -14.043 24.734 1.00 94.19 293 PHE A N 1
ATOM 2131 C CA . PHE A 1 293 ? 3.956 -13.230 23.521 1.00 94.19 293 PHE A CA 1
ATOM 2132 C C . PHE A 1 293 ? 5.317 -12.638 23.137 1.00 94.19 293 PHE A C 1
ATOM 2134 O O . PHE A 1 293 ? 5.681 -12.642 21.962 1.00 94.19 293 PHE A O 1
ATOM 2141 N N . MET A 1 294 ? 6.109 -12.192 24.115 1.00 93.56 294 MET A N 1
ATOM 2142 C CA . MET A 1 294 ? 7.463 -11.688 23.870 1.00 93.56 294 MET A CA 1
ATOM 2143 C C . MET A 1 294 ? 8.367 -12.756 23.254 1.00 93.56 294 MET A C 1
ATOM 2145 O O . MET A 1 294 ? 9.137 -12.436 22.348 1.00 93.56 294 MET A O 1
ATOM 2149 N N . LEU A 1 295 ? 8.224 -14.028 23.645 1.00 92.56 295 LEU A N 1
ATOM 2150 C CA . LEU A 1 295 ? 8.932 -15.133 22.986 1.00 92.56 295 LEU A CA 1
ATOM 2151 C C . LEU A 1 295 ? 8.580 -15.230 21.491 1.00 92.56 295 LEU A C 1
ATOM 2153 O O . LEU A 1 295 ? 9.472 -15.452 20.677 1.00 92.56 295 LEU A O 1
ATOM 2157 N N . MET A 1 296 ? 7.321 -14.978 21.108 1.00 90.44 296 MET A N 1
ATOM 2158 C CA . MET A 1 296 ? 6.884 -14.969 19.699 1.00 90.44 296 MET A CA 1
ATOM 2159 C C . MET A 1 296 ? 7.418 -13.779 18.896 1.00 90.44 296 MET A C 1
ATOM 2161 O O . MET A 1 296 ? 7.458 -13.819 17.662 1.00 90.44 296 MET A O 1
ATOM 2165 N N . VAL A 1 297 ? 7.752 -12.677 19.566 1.00 88.62 297 VAL A N 1
ATOM 2166 C CA . VAL A 1 297 ? 8.259 -11.456 18.927 1.00 88.62 297 VAL A CA 1
ATOM 2167 C C . VAL A 1 297 ? 9.779 -11.500 18.794 1.00 88.62 297 VAL A C 1
ATOM 2169 O O . VAL A 1 297 ? 10.289 -11.151 17.732 1.00 88.62 297 VAL A O 1
ATOM 2172 N N . ILE A 1 298 ? 10.482 -11.941 19.841 1.00 89.25 298 ILE A N 1
ATOM 2173 C CA . ILE A 1 298 ? 11.949 -11.961 19.902 1.00 89.25 298 ILE A CA 1
ATOM 2174 C C . ILE A 1 298 ? 12.520 -13.134 19.105 1.00 89.25 298 ILE A C 1
ATOM 2176 O O . ILE A 1 298 ? 13.465 -12.959 18.337 1.00 89.25 298 ILE A O 1
ATOM 2180 N N . VAL A 1 299 ? 11.973 -14.338 19.291 1.00 86.44 299 VAL A N 1
ATOM 2181 C CA . VAL A 1 299 ? 12.491 -15.535 18.626 1.00 86.44 299 VAL A CA 1
ATOM 2182 C C . VAL A 1 299 ? 11.880 -15.626 17.233 1.00 86.44 299 VAL A C 1
ATOM 2184 O O . VAL A 1 299 ? 10.660 -15.566 17.064 1.00 86.44 299 VAL A O 1
ATOM 2187 N N . LYS A 1 300 ? 12.728 -15.786 16.212 1.00 82.38 300 LYS A N 1
ATOM 2188 C CA . LYS A 1 300 ? 12.265 -16.015 14.841 1.00 82.38 300 LYS A CA 1
ATOM 2189 C C . LYS A 1 300 ? 11.456 -17.315 14.815 1.00 82.38 300 LYS A C 1
ATOM 2191 O O . LYS A 1 300 ? 11.941 -18.344 15.264 1.00 82.38 300 LYS A O 1
ATOM 2196 N N . LEU A 1 301 ? 10.211 -17.270 14.345 1.00 79.44 301 LEU A N 1
ATOM 2197 C CA . LEU A 1 301 ? 9.311 -18.433 14.388 1.00 79.44 301 LEU A CA 1
ATOM 2198 C C . LEU A 1 301 ? 9.609 -19.442 13.274 1.00 79.44 301 LEU A C 1
ATOM 2200 O O . LEU A 1 301 ? 9.431 -20.640 13.479 1.00 79.44 301 LEU A O 1
ATOM 2204 N N . GLU A 1 302 ? 10.112 -18.958 12.137 1.00 75.56 302 GLU A N 1
ATOM 2205 C CA . GLU A 1 302 ? 10.541 -19.774 10.999 1.00 75.56 302 GLU A CA 1
ATOM 2206 C C . GLU A 1 302 ? 11.676 -20.712 11.412 1.00 75.56 302 GLU A C 1
ATOM 2208 O O . GLU A 1 302 ? 12.621 -20.290 12.084 1.00 75.56 302 GLU A O 1
ATOM 2213 N N . VAL A 1 303 ? 11.557 -21.986 11.044 1.00 75.31 303 VAL A N 1
ATOM 2214 C CA . VAL A 1 303 ? 12.605 -22.994 11.228 1.00 75.31 303 VAL A CA 1
ATOM 2215 C C . VAL A 1 303 ? 13.494 -22.950 9.993 1.00 75.31 303 VAL A C 1
ATOM 2217 O O . VAL A 1 303 ? 12.975 -22.993 8.880 1.00 75.31 303 VAL A O 1
ATOM 2220 N N . ASP A 1 304 ? 14.799 -22.796 10.205 1.00 70.62 304 ASP A N 1
ATOM 2221 C CA . ASP A 1 304 ? 15.784 -22.883 9.130 1.00 70.62 304 ASP A CA 1
ATOM 2222 C C . ASP A 1 304 ? 16.044 -24.359 8.806 1.00 70.62 304 ASP A C 1
ATOM 2224 O O . ASP A 1 304 ? 16.145 -25.178 9.722 1.00 70.62 304 ASP A O 1
ATOM 2228 N N . ASP A 1 305 ? 16.123 -24.685 7.519 1.00 66.75 305 ASP A N 1
ATOM 2229 C CA . ASP A 1 305 ? 16.319 -26.053 7.025 1.00 66.75 305 ASP A CA 1
ATOM 2230 C C . ASP A 1 305 ? 17.823 -26.367 6.822 1.00 66.75 305 ASP A C 1
ATOM 2232 O O . ASP A 1 305 ? 18.191 -27.441 6.344 1.00 66.75 305 ASP A O 1
ATOM 2236 N N . GLU A 1 306 ? 18.715 -25.439 7.186 1.00 66.69 306 GLU A N 1
ATOM 2237 C CA . GLU A 1 306 ? 20.161 -25.587 7.018 1.00 66.69 306 GLU A CA 1
ATOM 2238 C C . GLU A 1 306 ? 20.724 -26.745 7.872 1.00 66.69 306 GLU A C 1
ATOM 2240 O O . GLU A 1 306 ? 20.753 -26.703 9.102 1.00 66.69 306 GLU A O 1
ATOM 2245 N N . GLY A 1 307 ? 21.177 -27.810 7.200 1.00 67.56 307 GLY A N 1
ATOM 2246 C CA . GLY A 1 307 ? 21.809 -28.975 7.830 1.00 67.56 307 GLY A CA 1
ATOM 2247 C C . GLY A 1 307 ? 20.859 -30.083 8.304 1.00 67.56 307 GLY A C 1
ATOM 2248 O O . GLY A 1 307 ? 21.329 -31.025 8.943 1.00 67.56 307 GLY A O 1
ATOM 2249 N N . ILE A 1 308 ? 19.556 -30.010 7.994 1.00 76.00 308 ILE A N 1
ATOM 2250 C CA . ILE A 1 308 ? 18.569 -31.052 8.326 1.00 76.00 308 ILE A CA 1
ATOM 2251 C C . ILE A 1 308 ? 17.905 -31.559 7.039 1.00 76.00 308 ILE A C 1
ATOM 2253 O O . ILE A 1 308 ? 17.278 -30.790 6.312 1.00 76.00 308 ILE A O 1
ATOM 2257 N N . ASP A 1 309 ? 18.004 -32.864 6.768 1.00 69.00 309 ASP A N 1
ATOM 2258 C CA . ASP A 1 309 ? 17.391 -33.477 5.584 1.00 69.00 309 ASP A CA 1
ATOM 2259 C C . ASP A 1 309 ? 15.856 -33.463 5.681 1.00 69.00 309 ASP A C 1
ATOM 2261 O O . ASP A 1 309 ? 15.239 -34.270 6.373 1.00 69.00 309 ASP A O 1
ATOM 2265 N N . ASN A 1 310 ? 15.247 -32.525 4.951 1.00 71.31 310 ASN A N 1
ATOM 2266 C CA . ASN A 1 310 ? 13.824 -32.449 4.609 1.00 71.31 310 ASN A CA 1
ATOM 2267 C C . ASN A 1 310 ? 12.835 -32.719 5.776 1.00 71.31 310 ASN A C 1
ATOM 2269 O O . ASN A 1 310 ? 11.997 -33.624 5.670 1.00 71.31 310 ASN A O 1
ATOM 2273 N N . PRO A 1 311 ? 12.876 -31.928 6.871 1.00 78.75 311 PRO A N 1
ATOM 2274 C CA . PRO A 1 311 ? 12.033 -32.152 8.045 1.00 78.75 311 PRO A CA 1
ATOM 2275 C C . PRO A 1 311 ? 10.549 -31.949 7.722 1.00 78.75 311 PRO A C 1
ATOM 2277 O O . PRO A 1 311 ? 10.172 -30.992 7.031 1.00 78.75 311 PRO A O 1
ATOM 2280 N N . THR A 1 312 ? 9.687 -32.816 8.259 1.00 84.81 312 THR A N 1
ATOM 2281 C CA . THR A 1 312 ? 8.233 -32.718 8.072 1.00 84.81 312 THR A CA 1
ATOM 2282 C C . THR A 1 312 ? 7.667 -31.462 8.755 1.00 84.81 312 THR A C 1
ATOM 2284 O O . THR A 1 312 ? 8.216 -30.989 9.754 1.00 84.81 312 THR A O 1
ATOM 2287 N N . PRO A 1 313 ? 6.527 -30.910 8.292 1.00 81.44 313 PRO A N 1
ATOM 2288 C CA . PRO A 1 313 ? 5.905 -29.745 8.933 1.00 81.44 313 PRO A CA 1
ATOM 2289 C C . PRO A 1 313 ? 5.600 -29.946 10.427 1.00 81.44 313 PRO A C 1
ATOM 2291 O O . PRO A 1 313 ? 5.695 -29.003 11.211 1.00 81.44 313 PRO A O 1
ATOM 2294 N N . GLY A 1 314 ? 5.274 -31.181 10.830 1.00 84.75 314 GLY A N 1
ATOM 2295 C CA . GLY A 1 314 ? 5.045 -31.540 12.230 1.00 84.75 314 GLY A CA 1
ATOM 2296 C C . GLY A 1 314 ? 6.321 -31.488 13.071 1.00 84.75 314 GLY A C 1
ATOM 2297 O O . GLY A 1 314 ? 6.303 -30.933 14.167 1.00 84.75 314 GLY A O 1
ATOM 2298 N N . GLU A 1 315 ? 7.437 -32.001 12.550 1.00 85.69 315 GLU A N 1
ATOM 2299 C CA . GLU A 1 315 ? 8.743 -31.944 13.222 1.00 85.69 315 GLU A CA 1
ATOM 2300 C C . GLU A 1 315 ? 9.246 -30.506 13.363 1.00 85.69 315 GLU A C 1
ATOM 2302 O O . GLU A 1 315 ? 9.763 -30.143 14.417 1.00 85.69 315 GLU A O 1
ATOM 2307 N N . ARG A 1 316 ? 9.017 -29.653 12.355 1.00 85.19 316 ARG A N 1
ATOM 2308 C CA . ARG A 1 316 ? 9.335 -28.216 12.429 1.00 85.19 316 ARG A CA 1
ATOM 2309 C C . ARG A 1 316 ? 8.552 -27.530 13.550 1.00 85.19 316 ARG A C 1
ATOM 2311 O O . ARG A 1 316 ? 9.133 -26.816 14.368 1.00 85.19 316 ARG A O 1
ATOM 2318 N N . TYR A 1 317 ? 7.241 -27.778 13.609 1.00 89.56 317 TYR A N 1
ATOM 2319 C CA . TYR A 1 317 ? 6.363 -27.198 14.627 1.00 89.56 317 TYR A CA 1
ATOM 2320 C C . TYR A 1 317 ? 6.764 -27.646 16.036 1.00 89.56 317 TYR A C 1
ATOM 2322 O O . TYR A 1 317 ? 6.997 -26.815 16.914 1.00 89.56 317 TYR A O 1
ATOM 2330 N N . TRP A 1 318 ? 6.897 -28.957 16.252 1.00 89.50 318 TRP A N 1
ATOM 2331 C CA . TRP A 1 318 ? 7.259 -29.502 17.560 1.00 89.50 318 TRP A CA 1
ATOM 2332 C C . TRP A 1 318 ? 8.690 -29.166 17.966 1.00 89.50 318 TRP A C 1
ATOM 2334 O O . TRP A 1 318 ? 8.919 -28.887 19.138 1.00 89.50 318 TRP A O 1
ATOM 2344 N N . GLY A 1 319 ? 9.638 -29.122 17.028 1.00 88.75 319 GLY A N 1
ATOM 2345 C CA . GLY A 1 319 ? 11.026 -28.753 17.303 1.00 88.75 319 GLY A CA 1
ATOM 2346 C C . GLY A 1 319 ? 11.150 -27.320 17.817 1.00 88.75 319 GLY A C 1
ATOM 2347 O O . GLY A 1 319 ? 11.777 -27.073 18.849 1.00 88.75 319 GLY A O 1
ATOM 2348 N N . ARG A 1 320 ? 10.483 -26.364 17.159 1.00 89.81 320 ARG A N 1
ATOM 2349 C CA . ARG A 1 320 ? 10.477 -24.969 17.619 1.00 89.81 320 ARG A CA 1
ATOM 2350 C C . ARG A 1 320 ? 9.638 -24.790 18.886 1.00 89.81 320 ARG A C 1
ATOM 2352 O O . ARG A 1 3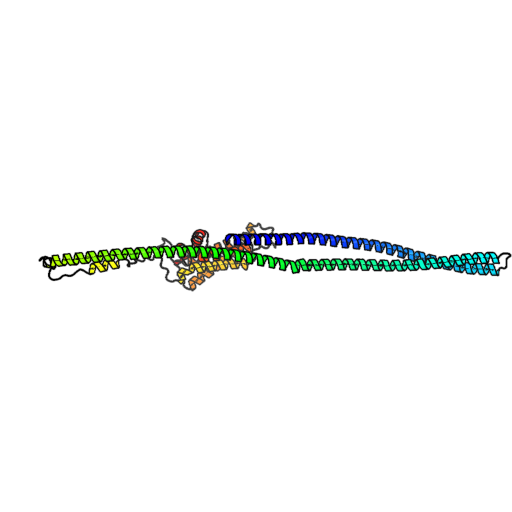20 ? 10.059 -24.047 19.771 1.00 89.81 320 ARG A O 1
ATOM 2359 N N . TRP A 1 321 ? 8.511 -25.489 19.027 1.00 92.94 321 TRP A N 1
ATOM 2360 C CA . TRP A 1 321 ? 7.730 -25.469 20.267 1.00 92.94 321 TRP A CA 1
ATOM 2361 C C . TRP A 1 321 ? 8.536 -26.012 21.458 1.00 92.94 321 TRP A C 1
ATOM 2363 O O . TRP A 1 321 ? 8.560 -25.371 22.506 1.00 92.94 321 TRP A O 1
ATOM 2373 N N . LEU A 1 322 ? 9.271 -27.120 21.291 1.00 92.69 322 LEU A N 1
ATOM 2374 C CA . LEU A 1 322 ? 10.148 -27.699 22.319 1.00 92.69 322 LEU A CA 1
ATOM 2375 C C . LEU A 1 322 ? 11.304 -26.775 22.708 1.00 92.69 322 LEU A C 1
ATOM 2377 O O . LEU A 1 322 ? 11.761 -26.832 23.843 1.00 92.69 322 LEU A O 1
ATOM 2381 N N . LEU A 1 323 ? 11.759 -25.906 21.805 1.00 91.75 323 LEU A N 1
ATOM 2382 C CA . LEU A 1 323 ? 12.751 -24.879 22.125 1.00 91.75 323 LEU A CA 1
ATOM 2383 C C . LEU A 1 323 ? 12.152 -23.747 22.978 1.00 91.75 323 LEU A C 1
ATOM 2385 O O . LEU A 1 323 ? 12.814 -23.223 23.872 1.00 91.75 323 LEU A O 1
ATOM 2389 N N . LEU A 1 324 ? 10.894 -23.375 22.730 1.00 94.06 324 LEU A N 1
ATOM 2390 C CA . LEU A 1 324 ? 10.209 -22.302 23.457 1.00 94.06 324 LEU A CA 1
ATOM 2391 C C . LEU A 1 324 ? 9.589 -22.768 24.787 1.00 94.06 324 LEU A C 1
ATOM 2393 O O . LEU A 1 324 ? 9.490 -21.978 25.727 1.00 94.06 324 LEU A O 1
ATOM 2397 N N . ALA A 1 325 ? 9.188 -24.037 24.891 1.00 95.12 325 ALA A N 1
ATOM 2398 C CA . ALA A 1 325 ? 8.501 -24.593 26.056 1.00 95.12 325 ALA A CA 1
ATOM 2399 C C . ALA A 1 325 ? 9.308 -24.481 27.367 1.00 95.12 325 ALA A C 1
ATOM 2401 O O . ALA A 1 325 ? 8.739 -24.006 28.353 1.00 95.12 325 ALA A O 1
ATOM 2402 N N . PRO A 1 326 ? 10.619 -24.802 27.420 1.00 95.94 326 PRO A N 1
ATOM 2403 C CA . PRO A 1 326 ? 11.434 -24.597 28.615 1.00 95.94 326 PRO A CA 1
ATOM 2404 C C . PRO A 1 326 ? 11.501 -23.129 29.039 1.00 95.94 326 PRO A C 1
ATOM 2406 O O . PRO A 1 326 ? 11.406 -22.836 30.227 1.00 95.94 326 PRO A O 1
ATOM 2409 N N . LEU A 1 327 ? 11.604 -22.196 28.085 1.00 95.19 327 LEU A N 1
ATOM 2410 C CA . LEU A 1 327 ? 11.634 -20.760 28.380 1.00 95.19 327 LEU A CA 1
ATOM 2411 C C . LEU A 1 327 ? 10.306 -20.291 28.989 1.00 95.19 327 LEU A C 1
ATOM 2413 O O . LEU A 1 327 ? 10.304 -19.589 30.001 1.00 95.19 327 LEU A O 1
ATOM 2417 N N . ALA A 1 328 ? 9.178 -20.737 28.430 1.00 95.75 328 ALA A N 1
ATOM 2418 C CA . ALA A 1 328 ? 7.854 -20.449 28.977 1.00 95.75 328 ALA A CA 1
ATOM 2419 C C . ALA A 1 328 ? 7.638 -21.092 30.360 1.00 95.75 328 ALA A C 1
ATOM 2421 O O . ALA A 1 328 ? 7.037 -20.473 31.242 1.00 95.75 328 ALA A O 1
ATOM 2422 N N . ALA A 1 329 ? 8.141 -22.308 30.583 1.00 96.25 329 ALA A N 1
ATOM 2423 C CA . ALA A 1 329 ? 8.062 -22.984 31.876 1.00 96.25 329 ALA A CA 1
ATOM 2424 C C . ALA A 1 329 ? 8.899 -22.267 32.950 1.00 96.25 329 ALA A C 1
ATOM 2426 O O . ALA A 1 329 ? 8.402 -22.012 34.047 1.00 96.25 329 ALA A O 1
ATOM 2427 N N . ILE A 1 330 ? 10.136 -21.876 32.618 1.00 96.12 330 ILE A N 1
ATOM 2428 C CA . ILE A 1 330 ? 11.026 -21.112 33.506 1.00 96.12 330 ILE A CA 1
ATOM 2429 C C . ILE A 1 330 ? 10.390 -19.770 33.876 1.00 96.12 330 ILE A C 1
ATOM 2431 O O . ILE A 1 330 ? 10.379 -19.405 35.047 1.00 96.12 330 ILE A O 1
ATOM 2435 N N . GLN A 1 331 ? 9.793 -19.066 32.913 1.00 95.69 331 GLN A N 1
ATOM 2436 C CA . GLN A 1 331 ? 8.999 -17.863 33.172 1.00 95.69 331 GLN A CA 1
ATOM 2437 C C . GLN A 1 331 ? 7.877 -18.125 34.186 1.00 95.69 331 GLN A C 1
ATOM 2439 O O . GLN A 1 331 ? 7.729 -17.365 35.139 1.00 95.69 331 GLN A O 1
ATOM 2444 N N . GLY A 1 332 ? 7.099 -19.199 34.001 1.00 94.19 332 GLY A N 1
ATOM 2445 C CA . GLY A 1 332 ? 6.018 -19.579 34.917 1.00 94.19 332 GLY A CA 1
ATOM 2446 C C . GLY A 1 332 ? 6.495 -19.752 36.356 1.00 94.19 332 GLY A C 1
ATOM 2447 O O . GLY A 1 332 ? 5.874 -19.249 37.298 1.00 94.19 332 GLY A O 1
ATOM 2448 N N . LEU A 1 333 ? 7.646 -20.407 36.505 1.00 95.44 333 LEU A N 1
ATOM 2449 C CA . LEU A 1 333 ? 8.315 -20.612 37.783 1.00 95.44 333 LEU A CA 1
ATOM 2450 C C . LEU A 1 333 ? 8.800 -19.285 38.378 1.00 95.44 333 LEU A C 1
ATOM 2452 O O . LEU A 1 333 ? 8.493 -18.989 39.528 1.00 95.44 333 LEU A O 1
ATOM 2456 N N . ILE A 1 334 ? 9.511 -18.459 37.608 1.00 95.25 334 ILE A N 1
ATOM 2457 C CA . ILE A 1 334 ? 10.047 -17.176 38.087 1.00 95.25 334 ILE A CA 1
ATOM 2458 C C . ILE A 1 334 ? 8.915 -16.243 38.532 1.00 95.25 334 ILE A C 1
ATOM 2460 O O . ILE A 1 334 ? 9.000 -15.658 39.611 1.00 95.25 334 ILE A O 1
ATOM 2464 N N . THR A 1 335 ? 7.837 -16.133 37.751 1.00 94.94 335 THR A N 1
ATOM 2465 C CA . THR A 1 335 ? 6.697 -15.264 38.075 1.00 94.94 335 THR A CA 1
ATOM 2466 C C . THR A 1 335 ? 6.019 -15.685 39.381 1.00 94.94 335 THR A C 1
ATOM 2468 O O . THR A 1 335 ? 5.680 -14.834 40.203 1.00 94.94 335 THR A O 1
ATOM 2471 N N . THR A 1 336 ? 5.845 -16.989 39.616 1.00 93.06 336 THR A N 1
ATOM 2472 C CA . THR A 1 336 ? 5.197 -17.486 40.842 1.00 93.06 336 THR A CA 1
ATOM 2473 C C . THR A 1 336 ? 6.108 -17.482 42.057 1.00 93.06 336 THR A C 1
ATOM 2475 O O . THR A 1 336 ? 5.660 -17.094 43.132 1.00 93.06 336 THR A O 1
ATOM 2478 N N . VAL A 1 337 ? 7.388 -17.827 41.907 1.00 93.25 337 VAL A N 1
ATOM 2479 C CA . VAL A 1 337 ? 8.375 -17.687 42.989 1.00 93.25 337 VAL A CA 1
ATOM 2480 C C . VAL A 1 337 ? 8.511 -16.218 43.391 1.00 93.25 337 VAL A C 1
ATOM 2482 O O . VAL A 1 337 ? 8.487 -15.910 44.579 1.00 93.25 337 VAL A O 1
ATOM 2485 N N . GLY A 1 338 ? 8.555 -15.297 42.425 1.00 92.38 338 GLY A N 1
ATOM 2486 C CA . GLY A 1 338 ? 8.532 -13.859 42.692 1.00 92.38 338 GLY A CA 1
ATOM 2487 C C . GLY A 1 338 ? 7.281 -13.422 43.458 1.00 92.38 338 GLY A C 1
ATOM 2488 O O . GLY A 1 338 ? 7.387 -12.684 44.434 1.00 92.38 338 GLY A O 1
ATOM 2489 N N . ALA A 1 339 ? 6.103 -13.930 43.082 1.00 91.38 339 ALA A N 1
ATOM 2490 C CA . ALA A 1 339 ? 4.857 -13.652 43.799 1.00 91.38 339 ALA A CA 1
ATOM 2491 C C . ALA A 1 339 ? 4.874 -14.175 45.250 1.00 91.38 339 ALA A C 1
ATOM 2493 O O . ALA A 1 339 ? 4.420 -13.479 46.160 1.00 91.38 339 ALA A O 1
ATOM 2494 N N . LEU A 1 340 ? 5.445 -15.361 45.486 1.00 90.25 340 LEU A N 1
ATOM 2495 C CA . LEU A 1 340 ? 5.610 -15.922 46.830 1.00 90.25 340 LEU A CA 1
ATOM 2496 C C . LEU A 1 340 ? 6.579 -15.091 47.684 1.00 90.25 340 LEU A C 1
ATOM 2498 O O . LEU A 1 340 ? 6.296 -14.846 48.854 1.00 90.25 340 LEU A O 1
ATOM 2502 N N . LEU A 1 341 ? 7.678 -14.598 47.102 1.00 90.56 341 LEU A N 1
ATOM 2503 C CA . LEU A 1 341 ? 8.643 -13.733 47.796 1.00 90.56 341 LEU A CA 1
ATOM 2504 C C . LEU A 1 341 ? 8.048 -12.375 48.194 1.00 90.56 341 LEU A C 1
ATOM 2506 O O . LEU A 1 341 ? 8.400 -11.836 49.239 1.00 90.56 341 LEU A O 1
ATOM 2510 N N . ILE A 1 342 ? 7.133 -11.834 47.384 1.00 88.25 342 ILE A N 1
ATOM 2511 C CA . ILE A 1 342 ? 6.404 -10.587 47.678 1.00 88.25 342 ILE A CA 1
ATOM 2512 C C . ILE A 1 342 ? 5.350 -10.792 48.788 1.00 88.25 342 ILE A C 1
ATOM 2514 O O . ILE A 1 342 ? 4.870 -9.821 49.371 1.00 88.25 342 ILE A O 1
ATOM 2518 N N . GLY A 1 343 ? 5.017 -12.043 49.124 1.00 85.38 343 GLY A N 1
ATOM 2519 C CA . GLY A 1 343 ? 4.087 -12.382 50.203 1.00 85.38 343 GLY A CA 1
ATOM 2520 C C . GLY A 1 343 ? 2.641 -12.590 49.749 1.00 85.38 343 GLY A C 1
ATOM 2521 O O . GLY A 1 343 ? 1.717 -12.335 50.520 1.00 85.38 343 GLY A O 1
ATOM 2522 N N . VAL A 1 344 ? 2.416 -13.038 48.507 1.00 87.38 344 VAL A N 1
ATOM 2523 C CA . VAL A 1 344 ? 1.081 -13.469 48.054 1.00 87.38 344 VAL A CA 1
ATOM 2524 C C . VAL A 1 344 ? 0.641 -14.703 48.849 1.00 87.38 344 VAL A C 1
ATOM 2526 O O . VAL A 1 344 ? 1.367 -15.696 48.920 1.00 87.38 344 VAL A O 1
ATOM 2529 N N . GLN A 1 345 ? -0.562 -14.654 49.433 1.00 85.62 345 GLN A N 1
ATOM 2530 C CA . GLN A 1 345 ? -1.150 -15.791 50.143 1.00 85.62 345 GLN A CA 1
ATOM 2531 C C . GLN A 1 345 ? -1.302 -16.974 49.187 1.00 85.62 345 GLN A C 1
ATOM 2533 O O . GLN A 1 345 ? -1.855 -16.829 48.100 1.00 85.62 345 GLN A O 1
ATOM 2538 N N . THR A 1 346 ? -0.855 -18.154 49.608 1.00 85.94 346 THR A N 1
ATOM 2539 C CA . THR A 1 346 ? -1.080 -19.403 48.879 1.00 85.94 346 THR A CA 1
ATOM 2540 C C . THR A 1 346 ? -1.436 -20.514 49.856 1.00 85.94 346 THR A C 1
ATOM 2542 O O . THR A 1 346 ? -0.774 -20.678 50.877 1.00 85.94 346 THR A O 1
ATOM 2545 N N . ALA A 1 347 ? -2.492 -21.269 49.555 1.00 85.56 347 ALA A N 1
ATOM 2546 C CA . ALA A 1 347 ? -2.874 -22.444 50.334 1.00 85.56 347 ALA A CA 1
ATOM 2547 C C . ALA A 1 347 ? -1.926 -23.623 50.049 1.00 85.56 347 ALA A C 1
ATOM 2549 O O . ALA A 1 347 ? -1.582 -24.384 50.948 1.00 85.56 347 ALA A O 1
ATOM 2550 N N . SER A 1 348 ? -1.458 -23.754 48.801 1.00 86.25 348 SER A N 1
ATOM 2551 C CA . SER A 1 348 ? -0.461 -24.755 48.405 1.00 86.25 348 SER A CA 1
ATOM 2552 C C . SER A 1 348 ? 0.547 -24.169 47.417 1.00 86.25 348 SER A C 1
ATOM 2554 O O . SER A 1 348 ? 0.268 -24.032 46.224 1.00 86.25 348 SER A O 1
ATOM 2556 N N . ALA A 1 349 ? 1.745 -23.840 47.911 1.00 87.12 349 ALA A N 1
ATOM 2557 C CA . ALA A 1 349 ? 2.814 -23.255 47.100 1.00 87.12 349 ALA A CA 1
ATOM 2558 C C . ALA A 1 349 ? 3.274 -24.152 45.926 1.00 87.12 349 ALA A C 1
ATOM 2560 O O . ALA A 1 349 ? 3.432 -23.628 44.821 1.00 87.12 349 ALA A O 1
ATOM 2561 N N . PRO A 1 350 ? 3.432 -25.486 46.078 1.00 89.31 350 PRO A N 1
ATOM 2562 C CA . PRO A 1 350 ? 3.794 -26.346 44.950 1.00 89.31 350 PRO A CA 1
ATOM 2563 C C . PRO A 1 350 ? 2.725 -26.361 43.853 1.00 89.31 350 PRO A C 1
ATOM 2565 O O . PRO A 1 350 ? 3.054 -26.299 42.669 1.00 89.31 350 PRO A O 1
ATOM 2568 N N . LEU A 1 351 ? 1.443 -26.398 44.236 1.00 90.62 351 LEU A N 1
ATOM 2569 C CA . LEU A 1 351 ? 0.345 -26.413 43.271 1.00 90.62 351 LEU A CA 1
ATOM 2570 C C . LEU A 1 351 ? 0.174 -25.060 42.576 1.00 90.62 351 LEU A C 1
ATOM 2572 O O . LEU A 1 351 ? -0.142 -25.024 41.390 1.00 90.62 351 LEU A O 1
ATOM 2576 N N . PHE A 1 352 ? 0.442 -23.960 43.279 1.00 92.31 352 PHE A N 1
ATOM 2577 C CA . PHE A 1 352 ? 0.466 -22.615 42.707 1.00 92.31 352 PHE A CA 1
ATOM 2578 C C . PHE A 1 352 ? 1.522 -22.483 41.599 1.00 92.31 352 PHE A C 1
ATOM 2580 O O . PHE A 1 352 ? 1.205 -22.052 40.488 1.00 92.31 352 PHE A O 1
ATOM 2587 N N . ILE A 1 353 ? 2.755 -22.933 41.865 1.00 94.00 353 ILE A N 1
ATOM 2588 C CA . ILE A 1 353 ? 3.843 -22.929 40.873 1.00 94.00 353 ILE A CA 1
ATOM 2589 C C . ILE A 1 353 ? 3.489 -23.838 39.691 1.00 94.00 353 ILE A C 1
ATOM 2591 O O . ILE A 1 353 ? 3.582 -23.418 38.537 1.00 94.00 353 ILE A O 1
ATOM 2595 N N . LEU A 1 354 ? 3.032 -25.064 39.963 1.00 94.25 354 LEU A N 1
ATOM 2596 C CA . LEU A 1 354 ? 2.659 -26.024 38.923 1.00 94.25 354 LEU A CA 1
ATOM 2597 C C . LEU A 1 354 ? 1.557 -25.473 38.007 1.00 94.25 354 LEU A C 1
ATOM 2599 O O . LEU A 1 354 ? 1.668 -25.554 36.784 1.00 94.25 354 LEU A O 1
ATOM 2603 N N . THR A 1 355 ? 0.527 -24.860 38.592 1.00 94.06 355 THR A N 1
ATOM 2604 C CA . THR A 1 355 ? -0.596 -24.265 37.854 1.00 94.06 355 THR A CA 1
ATOM 2605 C C . THR A 1 355 ? -0.118 -23.158 36.919 1.00 94.06 355 THR A C 1
ATOM 2607 O O . THR A 1 355 ? -0.535 -23.107 35.760 1.00 94.06 355 THR A O 1
ATOM 2610 N N . ALA A 1 356 ? 0.799 -22.300 37.368 1.00 94.81 356 ALA A N 1
ATOM 2611 C CA . ALA A 1 356 ? 1.358 -21.247 36.527 1.00 94.81 356 ALA A CA 1
ATOM 2612 C C . ALA A 1 356 ? 2.261 -21.780 35.409 1.00 94.81 356 ALA A C 1
ATOM 2614 O O . ALA A 1 356 ? 2.194 -21.278 34.288 1.00 94.81 356 ALA A O 1
ATOM 2615 N N . VAL A 1 357 ? 3.071 -22.810 35.673 1.00 96.19 357 VAL A N 1
ATOM 2616 C CA . VAL A 1 357 ? 3.903 -23.453 34.643 1.00 96.19 357 VAL A CA 1
ATOM 2617 C C . VAL A 1 357 ? 3.026 -24.066 33.551 1.00 96.19 357 VAL A C 1
ATOM 2619 O O . VAL A 1 357 ? 3.242 -23.793 32.370 1.00 96.19 357 VAL A O 1
ATOM 2622 N N . ILE A 1 358 ? 1.990 -24.820 33.933 1.00 95.94 358 ILE A N 1
ATOM 2623 C CA . ILE A 1 358 ? 1.029 -25.407 32.987 1.00 95.94 358 ILE A CA 1
ATOM 2624 C C . ILE A 1 358 ? 0.322 -24.306 32.191 1.00 95.94 358 ILE A C 1
ATOM 2626 O O . ILE A 1 358 ? 0.258 -24.366 30.965 1.00 95.94 358 ILE A O 1
ATOM 2630 N N . THR A 1 359 ? -0.150 -23.261 32.871 1.00 95.56 359 THR A N 1
ATOM 2631 C CA . THR A 1 359 ? -0.810 -22.116 32.229 1.00 95.56 359 THR A CA 1
ATOM 2632 C C . THR A 1 359 ? 0.106 -21.427 31.214 1.00 95.56 359 THR A C 1
ATOM 2634 O O . THR A 1 359 ? -0.322 -21.118 30.103 1.00 95.56 359 THR A O 1
ATOM 2637 N N . SER A 1 360 ? 1.384 -21.237 31.553 1.00 96.38 360 SER A N 1
ATOM 2638 C CA . SER A 1 360 ? 2.383 -20.635 30.664 1.00 96.38 360 SER A CA 1
ATOM 2639 C C . SER A 1 360 ? 2.587 -21.461 29.387 1.00 96.38 360 SER A C 1
ATOM 2641 O O . SER A 1 360 ? 2.629 -20.907 28.289 1.00 96.38 360 SER A O 1
ATOM 2643 N N . LEU A 1 361 ? 2.629 -22.795 29.501 1.00 96.06 361 LEU A N 1
ATOM 2644 C CA . LEU A 1 361 ? 2.728 -23.703 28.350 1.00 96.06 361 LEU A CA 1
ATOM 2645 C C . LEU A 1 361 ? 1.464 -23.689 27.476 1.00 96.06 361 LEU A C 1
ATOM 2647 O O . LEU A 1 361 ? 1.561 -23.762 26.247 1.00 96.06 361 LEU A O 1
ATOM 2651 N N . ILE A 1 362 ? 0.281 -23.556 28.081 1.00 95.56 362 ILE A N 1
ATOM 2652 C CA . ILE A 1 362 ? -0.983 -23.411 27.344 1.00 95.56 362 ILE A CA 1
ATOM 2653 C C . ILE A 1 362 ? -0.978 -22.100 26.551 1.00 95.56 362 ILE A C 1
ATOM 2655 O O . ILE A 1 362 ? -1.262 -22.107 25.353 1.00 95.56 362 ILE A O 1
ATOM 2659 N N . TYR A 1 363 ? -0.600 -20.985 27.179 1.00 95.88 363 TYR A N 1
ATOM 2660 C CA . TYR A 1 363 ? -0.503 -19.690 26.499 1.00 95.88 363 TYR A CA 1
ATOM 2661 C C . TYR A 1 363 ? 0.517 -19.710 25.370 1.00 95.88 363 TYR A C 1
ATOM 2663 O O . TYR A 1 363 ? 0.204 -19.256 24.269 1.00 95.88 363 TYR A O 1
ATOM 2671 N N . LEU A 1 364 ? 1.688 -20.309 25.602 1.00 95.81 364 LEU A N 1
ATOM 2672 C CA . LEU A 1 364 ? 2.679 -20.531 24.557 1.00 95.81 364 LEU A CA 1
ATOM 2673 C C . LEU A 1 364 ? 2.066 -21.288 23.374 1.00 95.81 364 LEU A C 1
ATOM 2675 O O . LEU A 1 364 ? 2.226 -20.861 22.237 1.00 95.81 364 LEU A O 1
ATOM 2679 N N . SER A 1 365 ? 1.337 -22.373 23.632 1.00 94.81 365 SER A N 1
ATOM 2680 C CA . SER A 1 365 ? 0.747 -23.214 22.584 1.00 94.81 365 SER A CA 1
ATOM 2681 C C . SER A 1 365 ? -0.299 -22.462 21.758 1.00 94.81 365 SER A C 1
ATOM 2683 O O . SER A 1 365 ? -0.258 -22.508 20.529 1.00 94.81 365 SER A O 1
ATOM 2685 N N . ILE A 1 366 ? -1.184 -21.702 22.414 1.00 94.31 366 ILE A N 1
ATOM 2686 C CA . ILE A 1 366 ? -2.197 -20.874 21.740 1.00 94.31 366 ILE A CA 1
ATOM 2687 C C . ILE A 1 366 ? -1.521 -19.818 20.859 1.00 94.31 366 ILE A C 1
ATOM 2689 O O . ILE A 1 366 ? -1.837 -19.690 19.674 1.00 94.31 366 ILE A O 1
ATOM 2693 N N . MET A 1 367 ? -0.564 -19.074 21.414 1.00 94.25 367 MET A N 1
ATOM 2694 C CA . MET A 1 367 ? 0.108 -18.000 20.683 1.00 94.25 367 MET A CA 1
ATOM 2695 C C . MET A 1 367 ? 0.989 -18.518 19.558 1.00 94.25 367 MET A C 1
ATOM 2697 O O . MET A 1 367 ? 1.034 -17.906 18.492 1.00 94.25 367 MET A O 1
ATOM 2701 N N . TYR A 1 368 ? 1.680 -19.634 19.781 1.00 94.12 368 TYR A N 1
ATOM 2702 C CA . TYR A 1 368 ? 2.539 -20.255 18.786 1.00 94.12 368 TYR A CA 1
ATOM 2703 C C . TYR A 1 368 ? 1.721 -20.795 17.613 1.00 94.12 368 TYR A C 1
ATOM 2705 O O . TYR A 1 368 ? 2.085 -20.561 16.460 1.00 94.12 368 TYR A O 1
ATOM 2713 N N . ALA A 1 369 ? 0.578 -21.437 17.884 1.00 93.06 369 ALA A N 1
ATOM 2714 C CA . ALA A 1 369 ? -0.351 -21.882 16.848 1.00 93.06 369 ALA A CA 1
ATOM 2715 C C . ALA A 1 369 ? -0.882 -20.702 16.017 1.00 93.06 369 ALA A C 1
ATOM 2717 O O . ALA A 1 369 ? -0.810 -20.734 14.787 1.00 93.06 369 ALA A O 1
ATOM 2718 N N . LEU A 1 370 ? -1.347 -19.629 16.668 1.00 92.50 370 LEU A N 1
ATOM 2719 C CA . LEU A 1 370 ? -1.855 -18.438 15.979 1.00 92.50 370 LEU A CA 1
ATOM 2720 C C . LEU A 1 370 ? -0.764 -17.725 15.170 1.00 92.50 370 LEU A C 1
ATOM 2722 O O . LEU A 1 370 ? -0.975 -17.392 14.004 1.00 92.50 370 LEU A O 1
ATOM 2726 N N . SER A 1 371 ? 0.408 -17.515 15.769 1.00 92.06 371 SER A N 1
ATOM 2727 C CA . SER A 1 371 ? 1.515 -16.770 15.157 1.00 92.06 371 SER A CA 1
ATOM 2728 C C . SER A 1 371 ? 2.187 -17.537 14.022 1.00 92.06 371 SER A C 1
ATOM 2730 O O . SER A 1 371 ? 2.660 -16.911 13.081 1.00 92.06 371 SER A O 1
ATOM 2732 N N . THR A 1 372 ? 2.215 -18.870 14.073 1.00 89.69 372 THR A N 1
ATOM 2733 C CA . THR A 1 372 ? 2.754 -19.696 12.982 1.00 89.69 372 THR A CA 1
ATOM 2734 C C . THR A 1 372 ? 1.757 -19.820 11.828 1.00 89.69 372 THR A C 1
ATOM 2736 O O . THR A 1 372 ? 2.159 -19.745 10.673 1.00 89.69 372 THR A O 1
ATOM 2739 N N . THR A 1 373 ? 0.454 -19.931 12.115 1.00 90.44 373 THR A N 1
ATOM 2740 C CA . THR A 1 373 ? -0.584 -20.094 11.075 1.00 90.44 373 THR A CA 1
ATOM 2741 C C . THR A 1 373 ? -0.855 -18.799 10.306 1.00 90.44 373 THR A C 1
ATOM 2743 O O . THR A 1 373 ? -1.020 -18.821 9.091 1.00 90.44 373 THR A O 1
ATOM 2746 N N . PHE A 1 374 ? -0.898 -17.659 11.003 1.00 89.19 374 PHE A N 1
ATOM 2747 C CA . PHE A 1 374 ? -1.282 -16.365 10.423 1.00 89.19 374 PHE A CA 1
ATOM 2748 C C . PHE A 1 374 ? -0.128 -15.347 10.377 1.00 89.19 374 PHE A C 1
ATOM 2750 O O . PHE A 1 374 ? -0.355 -14.166 10.101 1.00 89.19 374 PHE A O 1
ATOM 2757 N N . MET A 1 375 ? 1.104 -15.765 10.688 1.00 87.88 375 MET A N 1
ATOM 2758 C CA . MET A 1 375 ? 2.307 -14.918 10.701 1.00 87.88 375 MET A CA 1
ATOM 2759 C C . MET A 1 375 ? 2.089 -13.604 11.484 1.00 87.88 375 MET A C 1
ATOM 2761 O O . MET A 1 375 ? 1.741 -13.619 12.668 1.00 87.88 375 MET A O 1
ATOM 2765 N N . HIS A 1 376 ? 2.267 -12.445 10.839 1.00 87.31 376 HIS A N 1
ATOM 2766 C CA . HIS A 1 376 ? 2.084 -11.129 11.460 1.00 87.31 376 HIS A CA 1
ATOM 2767 C C . HIS A 1 376 ? 0.645 -10.881 11.938 1.00 87.31 376 HIS A C 1
ATOM 2769 O O . HIS A 1 376 ? 0.451 -10.276 12.994 1.00 87.31 376 HIS A O 1
ATOM 2775 N N . VAL A 1 377 ? -0.357 -11.392 11.215 1.00 90.75 377 VAL A N 1
ATOM 2776 C CA . VAL A 1 377 ? -1.772 -11.277 11.607 1.00 90.75 377 VAL A CA 1
ATOM 2777 C C . VAL A 1 377 ? -2.038 -12.091 12.874 1.00 90.75 377 VAL A C 1
ATOM 2779 O O . VAL A 1 377 ? -2.732 -11.628 13.775 1.00 90.75 377 VAL A O 1
ATOM 2782 N N . GLY A 1 378 ? -1.411 -13.261 13.005 1.00 90.88 378 GLY A N 1
ATOM 2783 C CA . GLY A 1 378 ? -1.515 -14.106 14.197 1.00 90.88 378 GLY A CA 1
ATOM 2784 C C . GLY A 1 378 ? -1.017 -13.419 15.464 1.00 90.88 378 GLY A C 1
ATOM 2785 O O . GLY A 1 378 ? -1.670 -13.480 16.508 1.00 90.88 378 GLY A O 1
ATOM 2786 N N . LYS A 1 379 ? 0.095 -12.683 15.359 1.00 90.31 379 LYS A N 1
ATOM 2787 C CA . LYS A 1 379 ? 0.616 -11.870 16.468 1.00 90.31 379 LYS A CA 1
ATOM 2788 C C . LYS A 1 379 ? -0.362 -10.756 16.855 1.00 90.31 379 LYS A C 1
ATOM 2790 O O . LYS A 1 379 ? -0.605 -10.554 18.041 1.00 90.31 379 LYS A O 1
ATOM 2795 N N . ALA A 1 380 ? -0.976 -10.083 15.878 1.00 91.88 380 ALA A N 1
ATOM 2796 C CA . ALA A 1 380 ? -2.004 -9.075 16.147 1.00 91.88 380 ALA A CA 1
ATOM 2797 C C . ALA A 1 380 ? -3.235 -9.681 16.847 1.00 91.88 380 ALA A C 1
ATOM 2799 O O . ALA A 1 380 ? -3.737 -9.105 17.812 1.00 91.88 380 ALA A O 1
ATOM 2800 N N . LEU A 1 381 ? -3.671 -10.880 16.442 1.00 93.19 381 LEU A N 1
ATOM 2801 C CA . LEU A 1 381 ? -4.764 -11.600 17.104 1.00 93.19 381 LEU A CA 1
ATOM 2802 C C . LEU A 1 381 ? -4.442 -11.932 18.567 1.00 93.19 381 LEU A C 1
ATOM 2804 O O . LEU A 1 381 ? -5.311 -11.781 19.420 1.00 93.19 381 LEU A O 1
ATOM 2808 N N . CYS A 1 382 ? -3.202 -12.308 18.893 1.00 92.81 382 CYS A N 1
ATOM 2809 C CA . CYS A 1 382 ? -2.789 -12.553 20.282 1.00 92.81 382 CYS A CA 1
ATOM 2810 C C . CYS A 1 382 ? -2.925 -11.297 21.166 1.00 92.81 382 CYS A C 1
ATOM 2812 O O . CYS A 1 382 ? -3.295 -11.399 22.338 1.00 92.81 382 CYS A O 1
ATOM 2814 N N . VAL A 1 383 ? -2.666 -10.111 20.603 1.00 92.69 383 VAL A N 1
ATOM 2815 C CA . VAL A 1 383 ? -2.854 -8.822 21.292 1.00 92.69 383 VAL A CA 1
ATOM 2816 C C . VAL A 1 383 ? -4.341 -8.490 21.438 1.00 92.69 383 VAL A C 1
ATOM 2818 O O . VAL A 1 383 ? -4.788 -8.098 22.512 1.00 92.69 383 VAL A O 1
ATOM 2821 N N . VAL A 1 384 ? -5.148 -8.699 20.398 1.00 92.50 384 VAL A N 1
ATOM 2822 C CA . VAL A 1 384 ? -6.605 -8.501 20.494 1.00 92.50 384 VAL A CA 1
ATOM 2823 C C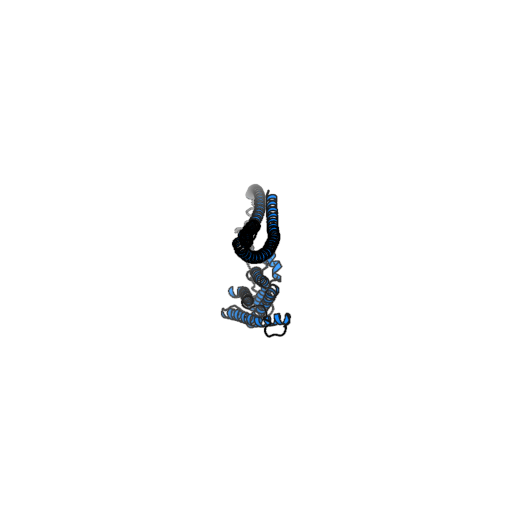 . VAL A 1 384 ? -7.213 -9.427 21.551 1.00 92.50 384 VAL A C 1
ATOM 2825 O O . VAL A 1 384 ? -8.024 -8.985 22.365 1.00 92.50 384 VAL A O 1
ATOM 2828 N N . LEU A 1 385 ? -6.774 -10.688 21.602 1.00 91.25 385 LEU A N 1
ATOM 2829 C CA . LEU A 1 385 ? -7.217 -11.649 22.606 1.00 91.25 385 LEU A CA 1
ATOM 2830 C C . LEU A 1 385 ? -6.895 -11.189 24.029 1.00 91.25 385 LEU A C 1
ATOM 2832 O O . LEU A 1 385 ? -7.736 -11.374 24.901 1.00 91.25 385 LEU A O 1
ATOM 2836 N N . VAL A 1 386 ? -5.736 -10.576 24.303 1.00 91.19 386 VAL A N 1
ATOM 2837 C CA . VAL A 1 386 ? -5.459 -10.081 25.667 1.00 91.19 386 VAL A CA 1
ATOM 2838 C C . VAL A 1 386 ? -6.350 -8.898 26.036 1.00 91.19 386 VAL A C 1
ATOM 2840 O O . VAL A 1 386 ? -6.876 -8.853 27.146 1.00 91.19 386 VAL A O 1
ATOM 2843 N N . ILE A 1 387 ? -6.589 -7.982 25.094 1.00 90.31 387 ILE A N 1
ATOM 2844 C CA . ILE A 1 387 ? -7.442 -6.804 25.310 1.00 90.31 387 ILE A CA 1
ATOM 2845 C C . ILE A 1 387 ? -8.882 -7.224 25.618 1.00 90.31 387 ILE A C 1
ATOM 2847 O O . ILE A 1 387 ? -9.515 -6.634 26.489 1.00 90.31 387 ILE A O 1
ATOM 2851 N N . LEU A 1 388 ? -9.389 -8.256 24.939 1.00 89.00 388 LEU A N 1
ATOM 2852 C CA . LEU A 1 388 ? -10.725 -8.797 25.195 1.00 89.00 388 LEU A CA 1
ATOM 2853 C C . LEU A 1 388 ? -10.798 -9.604 26.498 1.00 89.00 388 LEU A C 1
ATOM 2855 O O . LEU A 1 388 ? -11.821 -9.574 27.179 1.00 89.00 388 LEU A O 1
ATOM 2859 N N . GLN A 1 389 ? -9.721 -10.298 26.867 1.00 89.62 389 GLN A N 1
ATOM 2860 C CA . GLN A 1 389 ? -9.688 -11.138 28.062 1.00 89.62 389 GLN A CA 1
ATOM 2861 C C . GLN A 1 389 ? -9.628 -10.343 29.367 1.00 89.62 389 GLN A C 1
ATOM 2863 O O . GLN A 1 389 ? -10.285 -10.743 30.318 1.00 89.62 389 GLN A O 1
ATOM 2868 N N . ILE A 1 390 ? -8.915 -9.210 29.426 1.00 85.88 390 ILE A N 1
ATOM 2869 C CA . ILE A 1 390 ? -8.793 -8.396 30.655 1.00 85.88 390 ILE A CA 1
ATOM 2870 C C . ILE A 1 390 ? -10.165 -8.036 31.264 1.00 85.88 390 ILE A C 1
ATOM 2872 O O . ILE A 1 390 ? -10.392 -8.341 32.439 1.00 85.88 390 ILE A O 1
ATOM 2876 N N . PRO A 1 391 ? -11.098 -7.420 30.512 1.00 83.31 391 PRO A N 1
ATOM 2877 C CA . PRO A 1 391 ? -12.448 -7.186 30.995 1.00 83.31 391 PRO A CA 1
ATOM 2878 C C . PRO A 1 391 ? -13.320 -8.432 30.883 1.00 83.31 391 PRO A C 1
ATOM 2880 O O . PRO A 1 391 ? -14.373 -8.436 31.482 1.00 83.31 391 PRO A O 1
ATOM 2883 N N . GLY A 1 392 ? -12.945 -9.459 30.119 1.00 80.69 392 GLY A N 1
ATOM 2884 C CA . GLY A 1 392 ? -13.800 -10.604 29.821 1.00 80.69 392 GLY A CA 1
ATOM 2885 C C . GLY A 1 392 ? -13.654 -11.806 30.750 1.00 80.69 392 GLY A C 1
ATOM 2886 O O . GLY A 1 392 ? -14.519 -12.664 30.710 1.00 80.69 392 GLY A O 1
ATOM 2887 N N . SER A 1 393 ? -12.604 -11.909 31.571 1.00 79.00 393 SER A N 1
ATOM 2888 C CA . SER A 1 393 ? -12.237 -13.153 32.275 1.00 79.00 393 SER A CA 1
ATOM 2889 C C . SER A 1 393 ? -12.517 -13.161 33.784 1.00 79.00 393 SER A C 1
ATOM 2891 O O . SER A 1 393 ? -11.904 -13.915 34.539 1.00 79.00 393 SER A O 1
ATOM 2893 N N . SER A 1 394 ? -13.424 -12.302 34.259 1.00 74.94 394 SER A N 1
ATOM 2894 C CA . SER A 1 394 ? -13.819 -12.188 35.675 1.00 74.94 394 SER A CA 1
ATOM 2895 C C . SER A 1 394 ? -12.671 -11.910 36.675 1.00 74.94 394 SER A C 1
ATOM 2897 O O . SER A 1 394 ? -12.783 -12.222 37.867 1.00 74.94 394 SER A O 1
ATOM 2899 N N . GLY A 1 395 ? -11.553 -11.339 36.214 1.00 72.19 395 GLY A N 1
ATOM 2900 C CA . GLY A 1 395 ? -10.367 -11.100 37.045 1.00 72.19 395 GLY A CA 1
ATOM 2901 C C . GLY A 1 395 ? -10.537 -9.988 38.084 1.00 72.19 395 GLY A C 1
ATOM 2902 O O . GLY A 1 395 ? -10.130 -10.171 39.228 1.00 72.19 395 GLY A O 1
ATOM 2903 N N . LEU A 1 396 ? -11.166 -8.871 37.697 1.00 73.94 396 LEU A N 1
ATOM 2904 C CA . LEU A 1 396 ? -11.409 -7.700 38.561 1.00 73.94 396 LEU A CA 1
ATOM 2905 C C . LEU A 1 396 ? -12.840 -7.633 39.101 1.00 73.94 396 LEU A C 1
ATOM 2907 O O . LEU A 1 396 ? -13.050 -7.274 40.254 1.00 73.94 396 LEU A O 1
ATOM 2911 N N . TYR A 1 397 ? -13.816 -7.989 38.266 1.00 77.75 397 TYR A N 1
ATOM 2912 C CA . TYR A 1 397 ? -15.236 -7.974 38.607 1.00 77.75 397 TYR A CA 1
ATOM 2913 C C . TYR A 1 397 ? -15.864 -9.324 38.268 1.00 77.75 397 TYR A C 1
ATOM 2915 O O . TYR A 1 397 ? -15.398 -9.974 37.329 1.00 77.75 397 TYR A O 1
ATOM 2923 N N . PRO A 1 398 ? -16.913 -9.756 38.985 1.00 79.25 398 PRO A N 1
ATOM 2924 C CA . PRO A 1 398 ? -17.687 -10.927 38.592 1.00 79.25 398 PRO A CA 1
ATOM 2925 C C . PRO A 1 398 ? -18.215 -10.777 37.162 1.00 79.25 398 PRO A C 1
ATOM 2927 O O . PRO A 1 398 ? -18.680 -9.699 36.785 1.00 79.25 398 PRO A O 1
ATOM 2930 N N . ILE A 1 399 ? -18.205 -11.864 36.385 1.00 79.06 399 ILE A N 1
ATOM 2931 C CA . ILE A 1 399 ? -18.742 -11.868 35.012 1.00 79.06 399 ILE A CA 1
ATOM 2932 C C . ILE A 1 399 ? -20.220 -11.430 34.952 1.00 79.06 399 ILE A C 1
ATOM 2934 O O . ILE A 1 399 ? -20.671 -10.835 33.971 1.00 79.06 399 ILE A O 1
ATOM 2938 N N . GLU A 1 400 ? -20.957 -11.624 36.048 1.00 81.50 400 GLU A N 1
ATOM 2939 C CA . GLU A 1 400 ? -22.356 -11.210 36.195 1.00 81.50 400 GLU A CA 1
ATOM 2940 C C . GLU A 1 400 ? -22.571 -9.689 36.251 1.00 81.50 400 GLU A C 1
ATOM 2942 O O . GLU A 1 400 ? -23.696 -9.215 36.086 1.00 81.50 400 GLU A O 1
ATOM 2947 N N . MET A 1 401 ? -21.502 -8.909 36.423 1.00 84.00 401 MET A N 1
ATOM 2948 C CA . MET A 1 401 ? -21.539 -7.443 36.385 1.00 84.00 401 MET A CA 1
ATOM 2949 C C . MET A 1 401 ? -21.185 -6.887 34.999 1.00 84.00 401 MET A C 1
ATOM 2951 O O . MET A 1 401 ? -21.223 -5.677 34.787 1.00 84.00 401 MET A O 1
ATOM 2955 N N . MET A 1 402 ? -20.816 -7.752 34.051 1.00 85.19 402 MET A N 1
ATOM 2956 C CA . MET A 1 402 ? -20.335 -7.347 32.731 1.00 85.19 402 MET A CA 1
ATOM 2957 C C . MET A 1 402 ? -21.452 -7.389 31.679 1.00 85.19 402 MET A C 1
ATOM 2959 O O . MET A 1 402 ? -22.392 -8.180 31.820 1.00 85.19 402 MET A O 1
ATOM 2963 N N . PRO A 1 403 ? -21.358 -6.577 30.606 1.00 84.81 403 PRO A N 1
ATOM 2964 C CA . PRO A 1 403 ? -22.305 -6.606 29.493 1.00 84.81 403 PRO A CA 1
ATOM 2965 C C . PRO A 1 403 ? -22.464 -8.004 28.879 1.00 84.81 403 PR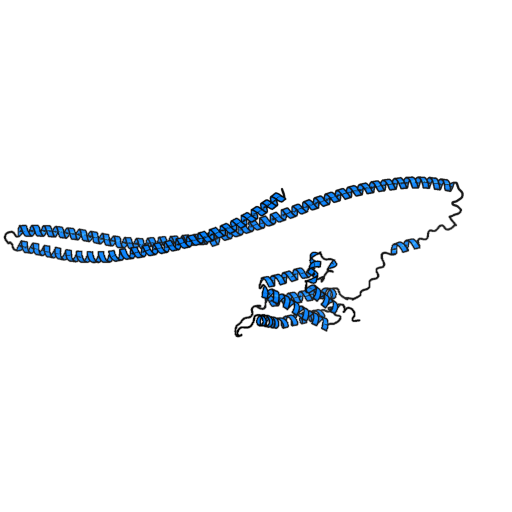O A C 1
ATOM 2967 O O . PRO A 1 403 ? -21.528 -8.807 28.879 1.00 84.81 403 PRO A O 1
ATOM 2970 N N . SER A 1 404 ? -23.628 -8.265 28.275 1.00 86.56 404 SER A N 1
ATOM 2971 C CA . SER A 1 404 ? -23.974 -9.558 27.657 1.00 86.56 404 SER A CA 1
ATOM 2972 C C . SER A 1 404 ? -22.934 -10.060 26.649 1.00 86.56 404 SER A C 1
ATOM 2974 O O . SER A 1 404 ? -22.673 -11.258 26.583 1.00 86.56 404 SER A O 1
ATOM 2976 N N . PHE A 1 405 ? -22.279 -9.152 25.921 1.00 87.56 405 PHE A N 1
ATOM 2977 C CA . PHE A 1 405 ? -21.180 -9.473 25.008 1.00 87.56 405 PHE A CA 1
ATOM 2978 C C . PHE A 1 405 ? -20.040 -10.254 25.688 1.00 87.56 405 PHE A C 1
ATOM 2980 O O . PHE A 1 405 ? -19.661 -11.324 25.214 1.00 87.56 405 PHE A O 1
ATOM 2987 N N . PHE A 1 406 ? -19.524 -9.763 26.820 1.00 85.50 406 PHE A N 1
ATOM 2988 C CA . PHE A 1 406 ? -18.433 -10.425 27.544 1.00 85.50 406 PHE A CA 1
ATOM 2989 C C . PHE A 1 406 ? -18.897 -11.709 28.223 1.00 85.50 406 PHE A C 1
ATOM 2991 O O . PHE A 1 406 ? -18.154 -12.684 28.249 1.00 85.50 406 PHE A O 1
ATOM 2998 N N . ARG A 1 407 ? -20.144 -11.740 28.705 1.00 85.56 407 ARG A N 1
ATOM 2999 C CA . ARG A 1 407 ? -20.734 -12.933 29.325 1.00 85.56 407 ARG A CA 1
ATOM 3000 C C . ARG A 1 407 ? -20.860 -14.097 28.334 1.00 85.56 407 ARG A C 1
ATOM 3002 O O . ARG A 1 407 ? -20.599 -15.235 28.703 1.00 85.56 407 ARG A O 1
ATOM 3009 N N . ASN A 1 408 ? -21.162 -13.806 27.068 1.00 86.31 408 ASN A N 1
ATOM 3010 C CA . ASN A 1 408 ? -21.227 -14.813 26.005 1.00 86.31 408 ASN A CA 1
ATOM 3011 C C . ASN A 1 408 ? -19.843 -15.309 25.557 1.00 86.31 408 ASN A C 1
ATOM 3013 O O . ASN A 1 408 ? -19.699 -16.479 25.211 1.00 86.31 408 ASN A O 1
ATOM 3017 N N . LEU A 1 409 ? -18.826 -14.439 25.552 1.00 86.81 409 LEU A N 1
ATOM 3018 C CA . LEU A 1 409 ? -17.455 -14.824 25.189 1.00 86.81 409 LEU A CA 1
ATOM 3019 C C . LEU A 1 409 ? -16.678 -15.478 26.343 1.00 86.81 409 LEU A C 1
ATOM 3021 O O . LEU A 1 409 ? -15.696 -16.173 26.091 1.00 86.81 409 LEU A O 1
ATOM 3025 N N . TYR A 1 410 ? -17.125 -15.288 27.585 1.00 84.44 410 TYR A N 1
ATOM 3026 C CA . TYR A 1 410 ? -16.500 -15.790 28.812 1.00 84.44 410 TYR A CA 1
ATOM 3027 C C . TYR A 1 410 ? -16.000 -17.248 28.751 1.00 84.44 410 TYR A C 1
ATOM 3029 O O . TYR A 1 410 ? -14.865 -17.479 29.181 1.00 84.44 410 TYR A O 1
ATOM 3037 N N . PRO A 1 411 ? -16.757 -18.223 28.193 1.00 86.50 411 PRO A N 1
ATOM 3038 C CA . PRO A 1 411 ? -16.320 -19.621 28.135 1.00 86.50 411 PRO A CA 1
ATOM 3039 C C . PRO A 1 411 ? -15.155 -19.872 27.168 1.00 86.50 411 PRO A C 1
ATOM 3041 O O . PRO A 1 411 ? -14.487 -20.893 27.257 1.00 86.50 411 PRO A O 1
ATOM 3044 N N . PHE A 1 412 ? -14.900 -18.967 26.223 1.00 87.25 412 PHE A N 1
ATOM 3045 C CA . PHE A 1 412 ? -13.846 -19.137 25.218 1.00 87.25 412 PHE A CA 1
ATOM 3046 C C . PHE A 1 412 ? -12.506 -18.541 25.657 1.00 87.25 412 PHE A C 1
ATOM 3048 O O . PHE A 1 412 ? -11.489 -18.746 24.994 1.00 87.25 412 PHE A O 1
ATOM 3055 N N . PHE A 1 413 ? -12.486 -17.790 26.759 1.00 89.44 413 PHE A N 1
ATOM 3056 C CA . PHE A 1 413 ? -11.290 -17.102 27.217 1.00 89.44 413 PHE A CA 1
ATOM 3057 C C . PHE A 1 413 ? -10.420 -17.996 28.104 1.00 89.44 413 PHE A C 1
ATOM 3059 O O . PHE A 1 413 ? -10.846 -18.373 29.197 1.00 89.44 413 PHE A O 1
ATOM 3066 N N . PRO A 1 414 ? -9.166 -18.291 27.710 1.00 89.88 414 PRO A N 1
ATOM 3067 C CA . PRO A 1 414 ? -8.284 -19.111 28.532 1.00 89.88 414 PRO A CA 1
ATOM 3068 C C . PRO A 1 414 ? -7.943 -18.447 29.879 1.00 89.88 414 PRO A C 1
ATOM 3070 O O . PRO A 1 414 ? -7.774 -19.164 30.865 1.00 89.88 414 PRO A O 1
ATOM 3073 N N . PHE A 1 415 ? -7.939 -17.106 29.966 1.00 91.62 415 PHE A N 1
ATOM 3074 C CA . PHE A 1 415 ? -7.782 -16.372 31.233 1.00 91.62 415 PHE A CA 1
ATOM 3075 C C . PHE A 1 415 ? -8.824 -16.754 32.286 1.00 91.62 415 PHE A C 1
ATOM 3077 O O . PHE A 1 415 ? -8.525 -16.734 33.474 1.00 91.62 415 PHE A O 1
ATOM 3084 N N . THR A 1 416 ? -10.047 -17.094 31.878 1.00 89.50 416 THR A N 1
ATOM 3085 C CA . THR A 1 416 ? -11.114 -17.471 32.810 1.00 89.50 416 THR A CA 1
ATOM 3086 C C . THR A 1 416 ? -10.705 -18.689 33.636 1.00 89.50 416 THR A C 1
ATOM 3088 O O . THR A 1 416 ? -10.805 -18.695 34.863 1.00 89.50 416 THR A O 1
ATOM 3091 N N . TYR A 1 417 ? -10.196 -19.714 32.958 1.00 91.56 417 TYR A N 1
ATOM 3092 C CA . TYR A 1 417 ? -9.850 -20.991 33.571 1.00 91.56 417 TYR A CA 1
ATOM 3093 C C . TYR A 1 417 ? -8.581 -20.898 34.409 1.00 91.56 417 TYR A C 1
ATOM 3095 O O . TYR A 1 417 ? -8.533 -21.415 35.521 1.00 91.56 417 TYR A O 1
ATOM 3103 N N . SER A 1 418 ? -7.570 -20.196 33.911 1.00 92.31 418 SER A N 1
ATOM 3104 C CA . SER A 1 418 ? -6.302 -20.026 34.615 1.00 92.31 418 SER A CA 1
ATOM 3105 C C . SER A 1 418 ? -6.412 -19.111 35.836 1.00 92.31 418 SER A C 1
ATOM 3107 O O . SER A 1 418 ? -5.763 -19.366 36.849 1.00 92.31 418 SER A O 1
ATOM 3109 N N . ILE A 1 419 ? -7.247 -18.065 35.791 1.00 91.94 419 ILE A N 1
ATOM 3110 C CA . ILE A 1 419 ? -7.542 -17.228 36.964 1.00 91.94 419 ILE A CA 1
ATOM 3111 C C . ILE A 1 419 ? -8.249 -18.063 38.029 1.00 91.94 419 ILE A C 1
ATOM 3113 O O . ILE A 1 419 ? -7.877 -17.979 39.197 1.00 91.94 419 ILE A O 1
ATOM 3117 N N . ASN A 1 420 ? -9.229 -18.884 37.645 1.00 90.06 420 ASN A N 1
ATOM 3118 C CA . ASN A 1 420 ? -9.935 -19.749 38.588 1.00 90.06 420 ASN A CA 1
ATOM 3119 C C . ASN A 1 420 ? -9.008 -20.817 39.191 1.00 90.06 420 ASN A C 1
ATOM 3121 O O . ASN A 1 420 ? -8.978 -20.959 40.409 1.00 90.06 420 ASN A O 1
ATOM 3125 N N . ALA A 1 421 ? -8.171 -21.471 38.381 1.00 90.88 421 ALA A N 1
ATOM 3126 C CA . ALA A 1 421 ? -7.196 -22.445 38.872 1.00 90.88 421 ALA A CA 1
ATOM 3127 C C . ALA A 1 421 ? -6.201 -21.816 39.866 1.00 90.88 421 ALA A C 1
ATOM 3129 O O . ALA A 1 421 ? -5.946 -22.366 40.936 1.00 90.88 421 ALA A O 1
ATOM 3130 N N . LEU A 1 422 ? -5.683 -20.616 39.571 1.00 90.69 422 LEU A N 1
ATOM 3131 C CA . LEU A 1 422 ? -4.825 -19.895 40.515 1.00 90.69 422 LEU A CA 1
ATOM 3132 C C . LEU A 1 422 ? -5.591 -19.459 41.774 1.00 90.69 422 LEU A C 1
ATOM 3134 O O . LEU A 1 422 ? -5.037 -19.529 42.869 1.00 90.69 422 LEU A O 1
ATOM 3138 N N . ARG A 1 423 ? -6.864 -19.056 41.663 1.00 89.69 423 ARG A N 1
ATOM 3139 C CA . ARG A 1 423 ? -7.702 -18.738 42.832 1.00 89.69 423 ARG A CA 1
ATOM 3140 C C . ARG A 1 423 ? -7.862 -19.936 43.760 1.00 89.69 423 ARG A C 1
ATOM 3142 O O . ARG A 1 423 ? -7.746 -19.746 44.964 1.00 89.69 423 ARG A O 1
ATOM 3149 N N . GLU A 1 424 ? -8.048 -21.143 43.236 1.00 88.12 424 GLU A N 1
ATOM 3150 C CA . GLU A 1 424 ? -8.138 -22.360 44.058 1.00 88.12 424 GLU A CA 1
ATOM 3151 C C . GLU A 1 424 ? -6.828 -22.645 44.806 1.00 88.12 424 GLU A C 1
ATOM 3153 O O . GLU A 1 424 ? -6.834 -22.998 45.982 1.00 88.12 424 GLU A O 1
ATOM 3158 N N . THR A 1 425 ? -5.676 -22.391 44.181 1.00 89.00 425 THR A N 1
ATOM 3159 C CA . THR A 1 425 ? -4.376 -22.543 44.861 1.00 89.00 425 THR A CA 1
ATOM 3160 C C . THR A 1 425 ? -4.089 -21.457 45.914 1.00 89.00 425 THR A C 1
ATOM 3162 O O . THR A 1 425 ? -3.263 -21.673 46.804 1.00 89.00 425 THR A O 1
ATOM 3165 N N . ILE A 1 426 ? -4.767 -20.302 45.836 1.00 86.25 426 ILE A N 1
ATOM 3166 C CA . ILE A 1 426 ? -4.641 -19.173 46.777 1.00 86.25 426 ILE A CA 1
ATOM 3167 C C . ILE A 1 426 ? -5.640 -19.280 47.933 1.00 86.25 426 ILE A C 1
ATOM 3169 O O . ILE A 1 426 ? -5.253 -19.153 49.093 1.00 86.25 426 ILE A O 1
ATOM 3173 N N . GLY A 1 427 ? -6.917 -19.481 47.606 1.00 79.88 427 GLY A N 1
ATOM 3174 C CA . GLY A 1 427 ? -8.035 -19.495 48.547 1.00 79.88 427 GLY A CA 1
ATOM 3175 C C . GLY A 1 427 ? -8.344 -20.869 49.138 1.00 79.88 427 GLY A C 1
ATOM 3176 O O . GLY A 1 427 ? -8.951 -20.920 50.201 1.00 79.88 427 GLY A O 1
ATOM 3177 N N . GLY A 1 428 ? -7.906 -21.957 48.497 1.00 77.31 428 GLY A N 1
ATOM 3178 C CA . GLY A 1 428 ? -8.205 -23.338 48.888 1.00 77.31 428 GLY A CA 1
ATOM 3179 C C . GLY A 1 428 ? -9.102 -24.061 47.874 1.00 77.31 428 GLY A C 1
ATOM 3180 O O . GLY A 1 428 ? -9.805 -23.436 47.079 1.00 77.31 428 GLY A O 1
ATOM 3181 N N . PHE A 1 429 ? -9.069 -25.396 47.896 1.00 75.81 429 PHE A N 1
ATOM 3182 C CA . PHE A 1 429 ? -9.870 -26.243 47.006 1.00 75.81 429 PHE A CA 1
ATOM 3183 C C . PHE A 1 429 ? -11.251 -26.536 47.598 1.00 75.81 429 PHE A C 1
ATOM 3185 O O . PHE A 1 429 ? -11.414 -26.694 48.808 1.00 75.81 429 PHE A O 1
ATOM 3192 N N . TYR A 1 430 ? -12.256 -26.680 46.734 1.00 58.41 430 TYR A N 1
ATOM 3193 C CA . TYR A 1 430 ? -13.578 -27.145 47.146 1.00 58.41 430 TYR A CA 1
ATOM 3194 C C . TYR A 1 430 ? -13.515 -28.606 47.612 1.00 58.41 430 TYR A C 1
ATOM 3196 O O . TYR A 1 430 ? -13.240 -29.491 46.806 1.00 58.41 430 TYR A O 1
ATOM 3204 N N . ARG A 1 431 ? -13.799 -28.838 48.907 1.00 51.84 431 ARG A N 1
ATOM 3205 C CA . ARG A 1 431 ? -13.798 -30.137 49.627 1.00 51.84 431 ARG A CA 1
ATOM 3206 C C . ARG A 1 431 ? -12.441 -30.738 50.046 1.00 51.84 431 ARG A C 1
ATOM 3208 O O . ARG A 1 431 ? -12.406 -31.933 50.319 1.00 51.84 431 ARG A O 1
ATOM 3215 N N . ASN A 1 432 ? -11.365 -29.960 50.155 1.00 44.47 432 ASN A N 1
ATOM 3216 C CA . ASN A 1 432 ? -10.138 -30.411 50.841 1.00 44.47 432 ASN A CA 1
ATOM 3217 C C . ASN A 1 432 ? -9.932 -29.630 52.149 1.00 44.47 432 ASN A C 1
ATOM 3219 O O . ASN A 1 432 ? -8.978 -28.859 52.258 1.00 44.47 432 ASN A O 1
ATOM 3223 N N . ASP A 1 433 ? -10.854 -29.839 53.093 1.00 40.34 433 ASP A N 1
ATOM 3224 C CA . ASP A 1 433 ? -10.638 -29.564 54.521 1.00 40.34 433 ASP A CA 1
ATOM 3225 C C . ASP A 1 433 ? -9.969 -30.775 55.188 1.00 40.34 433 ASP A C 1
ATOM 3227 O O . ASP A 1 433 ? -10.369 -31.919 54.852 1.00 40.34 433 ASP A O 1
#